Protein AF-A0AAD1XFV8-F1 (afdb_monomer_lite)

pLDDT: mean 82.1, std 20.45, range [27.95, 98.38]

Radius of gyration: 64.56 Å; chains: 1; bounding box: 135×80×175 Å

Organism: Euplotes crassus (NCBI:txid5936)

Foldseek 3Di:
DPPVVVVVVVVVVVVVVVVVVVVVVVVVVVVVVVVVVVVVVVVVVVVVVVVVVVVVVVVVVVVVVVVVVVVVVVVVVVVVVVVVVVVVVVVVVVVVVVVVVVVVVVVPFPFPFDDDPPDDTDGDRDDDDDDPDDDDDDDDDDDDDDDDDDDDDDDDDDDDDDDDDDPPPPPPPDVVVVVVVVVVVVVVVVVVVVVVVVVVVVVVVVVVVVVVVVVVVVVVVVVVVVVVVVVVVVVVVVVVVVVVVVVVVVVVVVVVVVVVVVVVVVVVVVVVVVVVVVVVVVVVVVVVVVVVVVVVVVVVVVVVVVVVVVPDDPPDCVVVVVVVVVVVVVVVVVVVVVVVVVVVVVVVVVVVVVVVVVVVVVVVVVVVVVVVVVVVVVVVVVVVVVVVVVVVVVVD

InterPro domains:
  IPR037696 Coiled-coil domain-containing protein 77 [PTHR22091] (4-389)

Sequence (396 aa):
MEAETEPLSYILNYYRERIENNEDERRKWYETLGKLRISQDYDHRLRWEHKKRTEELQELETAVKDAHYFLYDYRDKIGKLKDENNALVQSETENRRTIKDLLALNNSVEQHVHFSEGSSPERLLSYSKSALGNNIHQRNKENIPGSINLANQTPKTNPNYKTPNIIRTVYLENSDLAALRKELEELQTEIHEEKDMYECQLHAARNEKAEYDEYARQELISDNAKINDLLQEFEQTDHLSLDTLMDYGRLLQEADDKVRTAEEQNEKLRIENTELAAKIKKVKKECENELRNAEEEYERQTQQYAEGMLDIDPNQPSAARFKQQSDIQSEYIEIIKDQYNKIQDIYRKKSKILVKRQKKMKEKLAKTEARRALEMSGYYEDLRLLDKKCNLFHKS

Secondary structure (DSSP, 8-state):
--TTTHHHHHHHHHHHHHHHHHHHHHHHHHHHHHHHHHHHHHHHHHHHHHHHHHHHHHHHHHHHHHHHHHHHHHHHHHHHHHHHHHHHHHHHHHHHHHHHHHHHHT----------TTSPPP----------------------------------------------------HHHHHHHHHHHHHHHHHHHHHHHHHHHHHHHHHHHHHHHHHHHHHHHHHHHHHHHHHHHHHHHHHHHHHHHHHHHHHHHHHHHHHHHHHHHHHHHHHHHHHHHHHHHHHHHHHHHHHHHHHHHHHHHHHHHHHHHHT--TTSTHHHHHHHHHHHHHHHHHHHHHHHHHHHHHHHHHHHHHHHHHHHHHHHHHHHHHHHHHHHHHHHHHHHHHHHHHHHHTT-

Structure (mmCIF, N/CA/C/O backbone):
data_AF-A0AAD1XFV8-F1
#
_entry.id   AF-A0AAD1XFV8-F1
#
loop_
_atom_site.group_PDB
_atom_site.id
_atom_site.type_symbol
_atom_site.label_atom_id
_atom_site.label_alt_id
_atom_site.label_comp_id
_atom_site.label_asym_id
_atom_site.label_entity_id
_atom_site.label_seq_id
_atom_site.pdbx_PDB_ins_code
_atom_site.Cartn_x
_atom_site.Cartn_y
_atom_site.Cartn_z
_atom_site.occupancy
_atom_site.B_iso_or_equiv
_atom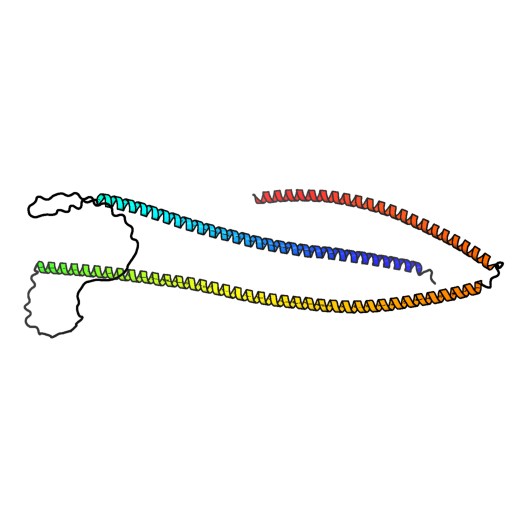_site.auth_seq_id
_atom_site.auth_comp_id
_atom_site.auth_asym_id
_atom_site.auth_atom_id
_atom_site.pdbx_PDB_model_num
ATOM 1 N N . MET A 1 1 ? 28.974 -9.309 -71.099 1.00 44.94 1 MET A N 1
ATOM 2 C CA . MET A 1 1 ? 27.730 -9.993 -70.670 1.00 44.94 1 MET A CA 1
ATOM 3 C C . MET A 1 1 ? 27.212 -9.310 -69.399 1.00 44.94 1 MET A C 1
ATOM 5 O O . MET A 1 1 ? 26.928 -9.966 -68.412 1.00 44.94 1 MET A O 1
ATOM 9 N N . GLU A 1 2 ? 27.162 -7.971 -69.405 1.00 47.38 2 GLU A N 1
ATOM 10 C CA . GLU A 1 2 ? 27.064 -7.150 -68.177 1.00 47.38 2 GLU A CA 1
ATOM 11 C C . GLU A 1 2 ? 25.921 -6.119 -68.237 1.00 47.38 2 GLU A C 1
ATOM 13 O O . GLU A 1 2 ? 25.543 -5.565 -67.216 1.00 47.38 2 GLU A O 1
ATOM 18 N N . ALA A 1 3 ? 25.313 -5.899 -69.409 1.00 49.38 3 ALA A N 1
ATOM 19 C CA . ALA A 1 3 ? 24.251 -4.904 -69.593 1.00 49.38 3 ALA A CA 1
ATOM 20 C C . ALA A 1 3 ? 22.857 -5.363 -69.107 1.00 49.38 3 ALA A C 1
ATOM 22 O O . ALA A 1 3 ? 21.945 -4.550 -68.990 1.00 49.38 3 ALA A O 1
ATOM 23 N N . GLU A 1 4 ? 22.667 -6.657 -68.828 1.00 54.12 4 GLU A N 1
ATOM 24 C CA . GLU A 1 4 ? 21.371 -7.220 -68.405 1.00 54.12 4 GLU A CA 1
ATOM 25 C C . GLU A 1 4 ? 21.220 -7.317 -66.875 1.00 54.12 4 GLU A C 1
ATOM 27 O O . GLU A 1 4 ? 20.123 -7.557 -66.371 1.00 54.12 4 GLU A O 1
ATOM 32 N N . THR A 1 5 ? 22.296 -7.101 -66.110 1.00 56.53 5 THR A N 1
ATOM 33 C CA . THR A 1 5 ? 22.292 -7.204 -64.639 1.00 56.53 5 THR A CA 1
ATOM 34 C C . THR A 1 5 ? 21.989 -5.877 -63.937 1.00 56.53 5 THR A C 1
ATOM 36 O O . THR A 1 5 ? 21.469 -5.891 -62.817 1.00 56.53 5 THR A O 1
ATOM 39 N N . GLU A 1 6 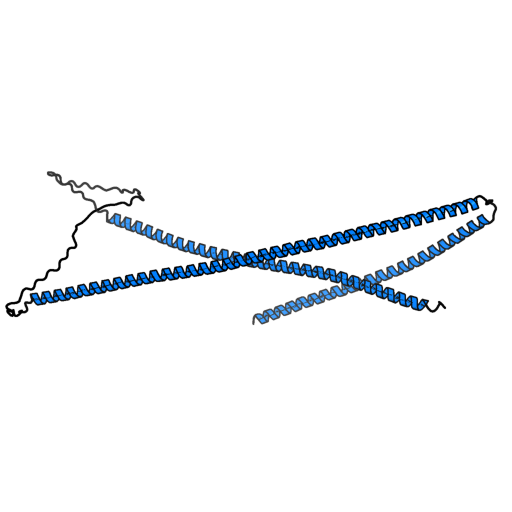? 22.232 -4.731 -64.582 1.00 63.00 6 GLU A N 1
ATOM 40 C CA . GLU A 1 6 ? 21.946 -3.400 -64.021 1.00 63.00 6 GLU A CA 1
ATOM 41 C C . GLU A 1 6 ? 20.457 -3.170 -63.673 1.00 63.00 6 GLU A C 1
ATOM 43 O O . GLU A 1 6 ? 20.185 -2.701 -62.561 1.00 63.00 6 GLU A O 1
ATOM 48 N N . PRO A 1 7 ? 19.466 -3.544 -64.519 1.00 75.06 7 PRO A N 1
ATOM 49 C CA . PRO A 1 7 ? 18.051 -3.334 -64.200 1.00 75.06 7 PRO A CA 1
ATOM 50 C C . PRO A 1 7 ? 17.596 -4.165 -62.994 1.00 75.06 7 PRO A C 1
ATOM 52 O O . PRO A 1 7 ? 16.844 -3.685 -62.145 1.00 75.06 7 PRO A O 1
ATOM 55 N N . LEU A 1 8 ? 18.084 -5.406 -62.888 1.00 79.19 8 LEU A N 1
ATOM 56 C CA . LEU A 1 8 ? 17.772 -6.300 -61.774 1.00 79.19 8 LEU A CA 1
ATOM 57 C C . LEU A 1 8 ? 18.432 -5.820 -60.472 1.00 79.19 8 LEU A C 1
ATOM 59 O O . LEU A 1 8 ? 17.792 -5.836 -59.422 1.00 79.19 8 LEU A O 1
ATOM 63 N N . SER A 1 9 ? 19.675 -5.334 -60.546 1.00 83.44 9 SER A N 1
ATOM 64 C CA . SER A 1 9 ? 20.388 -4.716 -59.421 1.00 83.44 9 SER A CA 1
ATOM 65 C C . SER A 1 9 ? 19.638 -3.496 -58.873 1.00 83.44 9 SER A C 1
ATOM 67 O O . SER A 1 9 ? 19.416 -3.395 -57.664 1.00 83.44 9 SER A O 1
ATOM 69 N N . TYR A 1 10 ? 19.151 -2.613 -59.753 1.00 87.69 10 TYR A N 1
ATOM 70 C CA . TYR A 1 10 ? 18.343 -1.453 -59.364 1.00 87.69 10 TYR A CA 1
ATOM 71 C C . TYR A 1 10 ? 17.052 -1.857 -58.631 1.00 87.69 10 TYR A C 1
ATOM 73 O O . TYR A 1 10 ? 16.749 -1.321 -57.564 1.00 87.69 10 TYR A O 1
ATOM 81 N N . ILE A 1 11 ? 16.323 -2.846 -59.157 1.00 90.50 11 ILE A N 1
ATOM 82 C CA . ILE A 1 11 ? 15.084 -3.354 -58.547 1.00 90.50 11 ILE A CA 1
ATOM 83 C C . ILE A 1 11 ? 15.361 -4.012 -57.184 1.00 90.50 11 ILE A C 1
ATOM 85 O O . ILE A 1 11 ? 14.638 -3.759 -56.219 1.00 90.50 11 ILE A O 1
ATOM 89 N N . LEU A 1 12 ? 16.423 -4.815 -57.067 1.00 91.62 12 LEU A N 1
ATOM 90 C CA . LEU A 1 12 ? 16.820 -5.437 -55.800 1.00 91.62 12 LEU A CA 1
ATOM 91 C C . LEU A 1 12 ? 17.216 -4.395 -54.747 1.00 91.62 12 LEU A C 1
ATOM 93 O O . LEU A 1 12 ? 16.826 -4.527 -53.588 1.00 91.62 12 LEU A O 1
ATOM 97 N N . ASN A 1 13 ? 17.940 -3.345 -55.136 1.00 90.69 13 ASN A N 1
ATOM 98 C CA . ASN A 1 13 ? 18.308 -2.262 -54.226 1.00 90.69 13 ASN A CA 1
ATOM 99 C C . ASN A 1 13 ? 17.083 -1.441 -53.791 1.00 90.69 13 ASN A C 1
ATOM 101 O O . ASN A 1 13 ? 16.955 -1.156 -52.603 1.00 90.69 13 ASN A O 1
ATOM 105 N N . TYR A 1 14 ? 16.130 -1.175 -54.692 1.00 93.19 14 TYR A N 1
ATOM 106 C CA . TYR A 1 14 ? 14.846 -0.560 -54.334 1.00 93.19 14 TYR A CA 1
ATOM 107 C C . TYR A 1 14 ? 14.073 -1.391 -53.297 1.00 93.19 14 TYR A C 1
ATOM 109 O O . TYR A 1 14 ? 13.574 -0.847 -52.313 1.00 93.19 14 TYR A O 1
ATOM 117 N N . TYR A 1 15 ? 13.990 -2.716 -53.469 1.00 95.62 15 TYR A N 1
ATOM 118 C CA . TYR A 1 15 ? 13.323 -3.573 -52.485 1.00 95.62 15 TYR A CA 1
ATOM 119 C C . TYR A 1 15 ? 14.096 -3.689 -51.165 1.00 95.62 15 TYR A C 1
ATOM 121 O O . TYR A 1 15 ? 13.456 -3.748 -50.117 1.00 95.62 15 TYR A O 1
ATOM 129 N N . ARG A 1 16 ? 15.435 -3.658 -51.178 1.00 95.25 16 ARG A N 1
ATOM 130 C CA . ARG A 1 16 ? 16.258 -3.592 -49.956 1.00 95.25 16 ARG A CA 1
ATOM 131 C C . ARG A 1 16 ? 16.003 -2.304 -49.174 1.00 95.25 16 ARG A C 1
ATOM 133 O O . ARG A 1 16 ? 15.633 -2.394 -48.011 1.00 95.25 16 ARG A O 1
ATOM 140 N N . GLU A 1 17 ? 16.081 -1.142 -49.823 1.00 95.56 17 GLU A N 1
ATOM 141 C CA . GLU A 1 17 ? 15.770 0.165 -49.216 1.00 95.56 17 GLU A CA 1
ATOM 142 C C . GLU A 1 17 ? 14.320 0.205 -48.690 1.00 95.56 17 GLU A C 1
ATOM 144 O O . GLU A 1 17 ? 14.039 0.715 -47.604 1.00 95.56 17 GLU A O 1
ATOM 149 N N . ARG A 1 18 ? 13.377 -0.405 -49.424 1.00 95.62 18 ARG A N 1
ATOM 150 C CA . ARG A 1 18 ? 11.975 -0.530 -48.999 1.00 95.62 18 ARG A CA 1
ATOM 151 C C . ARG A 1 18 ? 11.817 -1.403 -47.750 1.00 95.62 18 ARG A C 1
ATOM 153 O O . ARG A 1 18 ? 11.021 -1.047 -46.882 1.00 95.62 18 ARG A O 1
ATOM 160 N N . ILE A 1 19 ? 12.532 -2.526 -47.664 1.00 95.75 19 ILE A N 1
ATOM 161 C CA . ILE A 1 19 ? 12.544 -3.411 -46.490 1.00 95.75 19 ILE A CA 1
ATOM 162 C C . ILE A 1 19 ? 13.183 -2.688 -45.305 1.00 95.75 19 ILE A C 1
ATOM 164 O O . ILE A 1 19 ? 12.561 -2.624 -44.251 1.00 95.75 19 ILE A O 1
ATOM 168 N N . GLU A 1 20 ? 14.348 -2.072 -45.495 1.00 96.50 20 GLU A N 1
ATOM 169 C CA . GLU A 1 20 ? 15.064 -1.324 -44.461 1.00 96.50 20 GLU A CA 1
ATOM 170 C C . GLU A 1 20 ? 14.193 -0.205 -43.875 1.00 96.50 20 GLU A C 1
ATOM 172 O O . GLU A 1 20 ? 13.997 -0.163 -42.663 1.00 96.50 20 GLU A O 1
ATOM 177 N N . ASN A 1 21 ? 13.548 0.617 -44.714 1.00 95.94 21 ASN A N 1
ATOM 178 C CA . ASN A 1 21 ? 12.603 1.639 -44.254 1.00 95.94 21 ASN A CA 1
ATOM 179 C C . ASN A 1 21 ? 11.405 1.038 -43.490 1.00 95.94 21 ASN A C 1
ATOM 181 O O . ASN A 1 21 ? 10.978 1.601 -42.483 1.00 95.94 21 ASN A O 1
ATOM 185 N N . ASN A 1 22 ? 10.857 -0.101 -43.932 1.00 95.62 22 ASN A N 1
ATOM 186 C CA . ASN A 1 22 ? 9.770 -0.779 -43.214 1.00 95.62 22 ASN A CA 1
ATOM 187 C C . ASN A 1 22 ? 10.237 -1.341 -41.854 1.00 95.62 22 ASN A C 1
ATOM 189 O O . ASN A 1 22 ? 9.475 -1.325 -40.887 1.00 95.62 22 ASN A O 1
ATOM 193 N N . GLU A 1 23 ? 11.476 -1.825 -41.748 1.00 96.81 23 GLU A N 1
ATOM 194 C CA . GLU A 1 23 ? 12.065 -2.279 -40.483 1.00 96.81 23 GLU A CA 1
ATOM 195 C C . GLU A 1 23 ? 12.370 -1.119 -39.534 1.00 96.81 23 GLU A C 1
ATOM 197 O O . GLU A 1 23 ? 12.175 -1.246 -38.325 1.00 96.81 23 GLU A O 1
ATOM 202 N N . ASP A 1 24 ? 12.784 0.020 -40.082 1.00 96.50 24 ASP A N 1
ATOM 203 C CA . ASP A 1 24 ? 12.965 1.288 -39.384 1.00 96.50 24 ASP A CA 1
ATOM 204 C C . ASP A 1 24 ? 11.638 1.818 -38.819 1.00 96.50 24 ASP A C 1
ATOM 206 O O . ASP A 1 24 ? 11.562 2.212 -37.654 1.00 96.50 24 ASP A O 1
ATOM 210 N N . GLU A 1 25 ? 10.574 1.800 -39.627 1.00 96.25 25 GLU A N 1
ATOM 211 C CA . GLU A 1 25 ? 9.209 2.109 -39.193 1.00 96.25 25 GLU A CA 1
ATOM 212 C C . GLU A 1 25 ? 8.750 1.128 -38.106 1.00 96.25 25 GLU A C 1
ATOM 214 O O . GLU A 1 25 ? 8.275 1.560 -37.057 1.00 96.25 25 GLU A O 1
ATOM 219 N N . ARG A 1 26 ? 8.962 -0.184 -38.286 1.00 95.31 26 ARG A N 1
ATOM 220 C CA . ARG A 1 26 ? 8.630 -1.209 -37.282 1.00 95.31 26 ARG A CA 1
ATOM 221 C C . ARG A 1 26 ? 9.385 -0.995 -35.962 1.00 95.31 26 ARG A C 1
ATOM 223 O O . ARG A 1 26 ? 8.772 -1.105 -34.902 1.00 95.31 26 ARG A O 1
ATOM 230 N N . ARG A 1 27 ? 10.680 -0.651 -36.002 1.00 96.38 27 ARG A N 1
ATOM 231 C CA . ARG A 1 27 ? 11.476 -0.299 -34.809 1.00 96.38 27 ARG A CA 1
ATOM 232 C C . ARG A 1 27 ? 10.895 0.926 -34.094 1.00 96.38 27 ARG A C 1
ATOM 234 O O . ARG A 1 27 ? 10.673 0.858 -32.888 1.00 96.38 27 ARG A O 1
ATOM 241 N N . LYS A 1 28 ? 10.553 1.991 -34.831 1.00 96.38 28 LYS A N 1
ATOM 242 C CA . LYS A 1 28 ? 9.897 3.195 -34.280 1.00 96.38 28 LYS A CA 1
ATOM 243 C C . LYS A 1 28 ? 8.544 2.861 -33.637 1.00 96.38 28 LYS A C 1
ATOM 245 O O . LYS A 1 28 ? 8.269 3.324 -32.532 1.00 96.38 28 LYS A O 1
ATOM 250 N N . TRP A 1 29 ? 7.728 2.009 -34.265 1.00 95.31 29 TRP A N 1
ATOM 251 C CA . TRP A 1 29 ? 6.459 1.554 -33.686 1.00 95.31 29 TRP A CA 1
ATOM 252 C C . TRP A 1 29 ? 6.659 0.794 -32.370 1.00 95.31 29 TRP A C 1
ATOM 254 O O . TRP A 1 29 ? 6.010 1.138 -31.381 1.00 95.31 29 TRP A O 1
ATOM 264 N N . TYR A 1 30 ? 7.592 -0.163 -32.305 1.00 96.19 30 TYR A N 1
ATOM 265 C CA . TYR A 1 30 ? 7.905 -0.858 -31.049 1.00 96.19 30 TYR A CA 1
ATOM 266 C C . TYR A 1 30 ? 8.425 0.086 -29.959 1.00 96.19 30 TYR A C 1
ATOM 268 O O . TYR A 1 30 ? 8.027 -0.052 -28.804 1.00 96.19 30 TYR A O 1
ATOM 276 N N . GLU A 1 31 ? 9.241 1.083 -30.306 1.00 95.88 31 GLU A N 1
ATOM 277 C CA . GLU A 1 31 ? 9.716 2.087 -29.349 1.00 95.88 31 GLU A CA 1
ATOM 278 C C . GLU A 1 31 ? 8.560 2.946 -28.797 1.00 95.88 31 GLU A C 1
ATOM 280 O O . GLU A 1 31 ? 8.474 3.180 -27.589 1.00 95.88 31 GLU A O 1
ATOM 285 N N . THR A 1 32 ? 7.622 3.375 -29.652 1.00 95.00 32 THR A N 1
ATOM 286 C CA . THR A 1 32 ? 6.418 4.102 -29.203 1.00 95.00 32 THR A CA 1
ATOM 287 C C . THR A 1 32 ? 5.492 3.237 -28.348 1.00 95.00 32 THR A C 1
ATOM 289 O O . THR A 1 32 ? 4.957 3.725 -27.354 1.00 95.00 32 THR A O 1
ATOM 292 N N . LEU A 1 33 ? 5.352 1.947 -28.674 1.00 95.38 33 LEU A N 1
ATOM 293 C CA . LEU A 1 33 ? 4.558 0.998 -27.897 1.00 95.38 33 LEU A CA 1
ATOM 294 C C . LEU A 1 33 ? 5.193 0.719 -26.526 1.00 95.38 33 LEU A C 1
ATOM 296 O O . LEU A 1 33 ? 4.481 0.670 -25.527 1.00 95.38 33 LEU A O 1
ATOM 300 N N . GLY A 1 34 ? 6.523 0.609 -26.457 1.00 92.31 34 GLY A N 1
ATOM 301 C CA . GLY A 1 34 ? 7.261 0.488 -25.199 1.00 92.31 34 GLY A CA 1
ATOM 302 C C . GLY A 1 34 ? 7.048 1.698 -24.286 1.00 92.31 34 GLY A C 1
ATOM 303 O O . GLY A 1 34 ? 6.724 1.532 -23.113 1.00 92.31 34 GLY A O 1
ATOM 304 N N . LYS A 1 35 ? 7.129 2.917 -24.836 1.00 93.81 35 LYS A N 1
ATOM 305 C CA . LYS A 1 35 ? 6.837 4.160 -24.095 1.00 93.81 35 LYS A CA 1
ATOM 306 C C . LYS A 1 35 ? 5.388 4.214 -23.598 1.00 93.81 35 LYS A C 1
ATOM 308 O O . LYS A 1 35 ? 5.159 4.587 -22.450 1.00 93.81 35 LYS A O 1
ATOM 313 N N . LEU A 1 36 ? 4.424 3.800 -24.425 1.00 91.81 36 LEU A N 1
ATOM 314 C CA . LEU A 1 36 ? 3.013 3.737 -24.032 1.00 91.81 36 LEU A CA 1
ATOM 315 C C . LEU A 1 36 ? 2.778 2.717 -22.907 1.00 91.81 36 LEU A C 1
ATOM 317 O O . LEU A 1 36 ? 2.074 3.025 -21.950 1.00 91.81 36 LEU A O 1
ATOM 321 N N . ARG A 1 37 ? 3.411 1.539 -22.981 1.00 92.00 37 ARG A N 1
ATOM 322 C CA . ARG A 1 37 ? 3.341 0.514 -21.930 1.00 92.00 37 ARG A CA 1
ATOM 323 C C . ARG A 1 37 ? 3.907 1.018 -20.601 1.00 92.00 37 ARG A C 1
ATOM 325 O O . ARG A 1 37 ? 3.249 0.865 -19.584 1.00 92.00 37 ARG A O 1
ATOM 332 N N . ILE A 1 38 ? 5.065 1.683 -20.614 1.00 86.19 38 ILE A N 1
ATOM 333 C CA . ILE A 1 38 ? 5.654 2.285 -19.403 1.00 86.19 38 ILE A CA 1
ATOM 334 C C . ILE A 1 38 ? 4.698 3.322 -18.786 1.00 86.19 38 ILE A C 1
ATOM 336 O O . ILE A 1 38 ? 4.533 3.352 -17.568 1.00 86.19 38 ILE A O 1
ATOM 340 N N . SER A 1 39 ? 4.020 4.130 -19.613 1.00 90.88 39 SER A N 1
ATOM 341 C CA . SER A 1 39 ? 2.981 5.057 -19.139 1.00 90.88 39 SER A CA 1
ATOM 342 C C . SER A 1 39 ? 1.792 4.322 -18.513 1.00 90.88 39 SER A C 1
ATOM 344 O O . SER A 1 39 ? 1.306 4.736 -17.468 1.00 90.88 39 SER A O 1
ATOM 346 N N . GLN A 1 40 ? 1.339 3.218 -19.115 1.00 93.62 40 GLN A N 1
ATOM 347 C CA . GLN A 1 40 ? 0.228 2.416 -18.598 1.00 93.62 40 GLN A CA 1
ATOM 348 C C . GLN A 1 40 ? 0.576 1.718 -17.273 1.00 93.62 40 GLN A C 1
ATOM 350 O O . GLN A 1 40 ? -0.254 1.689 -16.366 1.00 93.62 40 GLN A O 1
ATOM 355 N N . ASP A 1 41 ? 1.793 1.187 -17.142 1.00 93.00 41 ASP A N 1
ATOM 356 C CA . ASP A 1 41 ? 2.278 0.552 -15.911 1.00 93.00 41 ASP A CA 1
ATOM 357 C C . ASP A 1 41 ? 2.409 1.593 -14.775 1.00 93.00 41 ASP A C 1
ATOM 359 O O . ASP A 1 41 ? 2.040 1.320 -13.628 1.00 93.00 41 ASP A O 1
ATOM 363 N N . TYR A 1 42 ? 2.846 2.819 -15.097 1.00 94.75 42 TYR A N 1
ATOM 364 C CA . TYR A 1 42 ? 2.856 3.958 -14.170 1.00 94.75 42 TYR A CA 1
ATOM 365 C C . TYR A 1 42 ? 1.439 4.389 -13.755 1.00 94.75 42 TYR A C 1
ATOM 367 O O . TYR A 1 42 ? 1.162 4.501 -12.560 1.00 94.75 42 TYR A O 1
ATOM 375 N N . ASP A 1 43 ? 0.521 4.559 -14.712 1.00 94.31 43 ASP A N 1
ATOM 376 C CA . ASP A 1 43 ? -0.880 4.912 -14.449 1.00 94.31 43 ASP A CA 1
ATOM 377 C C . ASP A 1 43 ? -1.581 3.849 -13.593 1.00 94.31 43 ASP A C 1
ATOM 379 O O . ASP A 1 43 ? -2.345 4.182 -12.686 1.00 94.31 43 ASP A O 1
ATOM 383 N N . HIS A 1 44 ? -1.321 2.563 -13.851 1.00 95.50 44 HIS A N 1
ATOM 384 C CA . HIS A 1 44 ? -1.846 1.470 -13.039 1.00 95.50 44 HIS A CA 1
ATOM 385 C C . HIS A 1 44 ? -1.310 1.541 -11.606 1.00 95.50 44 HIS A C 1
ATOM 387 O O . HIS A 1 44 ? -2.101 1.492 -10.664 1.00 95.50 44 HIS A O 1
ATOM 393 N N . ARG A 1 45 ? 0.005 1.733 -11.425 1.00 97.19 45 ARG A N 1
ATOM 394 C CA . ARG A 1 45 ? 0.619 1.903 -10.099 1.00 97.19 45 ARG A CA 1
ATOM 395 C C . ARG A 1 45 ? 0.020 3.092 -9.344 1.00 97.19 45 ARG A C 1
ATOM 397 O O . ARG A 1 45 ? -0.319 2.941 -8.174 1.00 97.19 45 ARG A O 1
ATOM 404 N N . LEU A 1 46 ? -0.159 4.236 -10.006 1.00 96.44 46 LEU A N 1
ATOM 405 C CA . LEU A 1 46 ? -0.736 5.439 -9.401 1.00 96.44 46 LEU A CA 1
ATOM 406 C C . LEU A 1 46 ? -2.210 5.242 -9.010 1.00 96.44 46 LEU A C 1
ATOM 408 O O . LEU A 1 46 ? -2.619 5.654 -7.927 1.00 96.44 46 LEU A O 1
ATOM 412 N N . ARG A 1 47 ? -3.007 4.559 -9.845 1.00 96.38 47 ARG A N 1
ATOM 413 C CA . ARG A 1 47 ? -4.393 4.175 -9.509 1.00 96.38 47 ARG A CA 1
ATOM 414 C C . ARG A 1 47 ? -4.454 3.231 -8.313 1.00 96.38 47 ARG A C 1
ATOM 416 O O . ARG A 1 47 ? -5.337 3.384 -7.476 1.00 96.38 47 ARG A O 1
ATOM 423 N N . TRP A 1 48 ? -3.535 2.273 -8.229 1.00 97.38 48 TRP A N 1
ATOM 424 C CA . TRP A 1 48 ? -3.474 1.315 -7.125 1.00 97.38 48 TRP A CA 1
ATOM 425 C C . TRP A 1 48 ? -3.081 2.002 -5.811 1.00 97.38 48 TRP A C 1
ATOM 427 O O . TRP A 1 48 ? -3.710 1.789 -4.780 1.00 97.38 48 TRP A O 1
ATOM 437 N N . GLU A 1 49 ? -2.100 2.903 -5.865 1.00 97.75 49 GLU A N 1
ATOM 438 C CA . GLU A 1 49 ? -1.688 3.724 -4.725 1.00 97.75 49 GLU A CA 1
ATOM 439 C C . GLU A 1 49 ? -2.806 4.683 -4.273 1.00 97.75 49 GLU A C 1
ATOM 441 O O . GLU A 1 49 ? -3.043 4.838 -3.077 1.00 97.75 49 GLU A O 1
ATOM 446 N N . HIS A 1 50 ? -3.550 5.280 -5.212 1.00 95.38 50 HIS A N 1
ATOM 447 C CA . HIS A 1 50 ? -4.745 6.068 -4.901 1.00 95.38 50 HIS A CA 1
ATOM 448 C C . HIS A 1 50 ? -5.834 5.210 -4.247 1.00 95.38 50 HIS A C 1
ATOM 450 O O . HIS A 1 50 ? -6.425 5.647 -3.265 1.00 95.38 50 HIS A O 1
ATOM 456 N N . LYS A 1 51 ? -6.096 4.001 -4.764 1.00 98.19 51 LYS A N 1
ATOM 457 C CA . LYS A 1 51 ? -7.076 3.064 -4.195 1.00 98.19 51 LYS A CA 1
ATOM 458 C C . LYS A 1 51 ? -6.727 2.719 -2.743 1.00 98.19 51 LYS A C 1
ATOM 460 O O . LYS A 1 51 ? -7.581 2.883 -1.877 1.00 98.19 51 LYS A O 1
ATOM 465 N N . LYS A 1 52 ? -5.458 2.388 -2.473 1.00 97.06 52 LYS A N 1
ATOM 466 C CA . LYS A 1 52 ? -4.962 2.132 -1.113 1.00 97.06 52 LYS A CA 1
ATOM 467 C C . LYS A 1 52 ? -5.150 3.344 -0.194 1.00 97.06 52 LYS A C 1
ATOM 469 O O . LYS A 1 52 ? -5.711 3.203 0.882 1.00 97.06 52 LYS A O 1
ATOM 474 N N . ARG A 1 53 ? -4.769 4.551 -0.636 1.00 96.19 53 ARG A N 1
ATOM 475 C CA . ARG A 1 53 ? -4.987 5.783 0.150 1.00 96.19 53 ARG A CA 1
ATOM 476 C C . ARG A 1 53 ? -6.465 6.068 0.421 1.00 96.19 53 ARG A C 1
ATOM 478 O O . ARG A 1 53 ? -6.787 6.611 1.469 1.00 96.19 53 ARG A O 1
ATOM 485 N N . THR A 1 54 ? -7.371 5.740 -0.504 1.00 97.25 54 THR A N 1
ATOM 486 C CA . THR A 1 54 ? -8.815 5.892 -0.257 1.00 97.25 54 THR A CA 1
ATOM 487 C C . THR A 1 54 ? -9.366 4.855 0.716 1.00 97.25 54 THR A C 1
ATOM 489 O O . THR A 1 54 ? -10.294 5.181 1.445 1.00 97.25 54 THR A O 1
ATOM 492 N N . GLU A 1 55 ? -8.789 3.655 0.764 1.00 97.25 55 GLU A N 1
ATOM 493 C CA . GLU A 1 55 ? -9.125 2.622 1.753 1.00 97.25 55 GLU A CA 1
ATOM 494 C C . GLU A 1 55 ? -8.623 3.041 3.146 1.00 97.25 55 GLU A C 1
ATOM 496 O O . GLU A 1 55 ? -9.423 3.138 4.071 1.00 97.25 55 GLU A O 1
ATOM 501 N N . GLU A 1 56 ? -7.361 3.473 3.260 1.00 97.31 56 GLU A N 1
ATOM 502 C CA . GLU A 1 56 ? -6.786 4.053 4.489 1.00 97.31 56 GLU A CA 1
ATOM 503 C C . GLU A 1 56 ? -7.605 5.257 5.007 1.00 97.31 56 GLU A C 1
ATOM 505 O O . GLU A 1 56 ? -7.841 5.394 6.207 1.00 97.31 56 GLU A O 1
ATOM 510 N N . LEU A 1 57 ? -8.084 6.136 4.115 1.00 97.25 57 LEU A N 1
ATOM 511 C CA . LEU A 1 57 ? -8.960 7.253 4.491 1.00 97.25 57 LEU A CA 1
ATOM 512 C C . LEU A 1 57 ? -10.334 6.790 4.995 1.00 97.25 57 LEU A C 1
ATOM 514 O O . LEU A 1 57 ? -10.865 7.409 5.915 1.00 97.25 57 LEU A O 1
ATOM 518 N N . GLN A 1 58 ? -10.909 5.732 4.416 1.00 97.75 58 GLN A N 1
ATOM 519 C CA . GLN A 1 58 ? -12.188 5.176 4.865 1.00 97.75 58 GLN A CA 1
ATOM 520 C C . GLN A 1 58 ? -12.058 4.512 6.238 1.00 97.75 58 GLN A C 1
ATOM 522 O O . GLN A 1 58 ? -12.897 4.766 7.099 1.00 97.75 58 GLN A O 1
ATOM 527 N N . GLU A 1 59 ? -10.989 3.746 6.466 1.00 97.25 59 GLU A N 1
ATOM 528 C CA . GLU A 1 59 ? -10.667 3.135 7.763 1.00 97.25 59 GLU A CA 1
ATOM 529 C C . GLU A 1 59 ? -10.506 4.199 8.862 1.00 97.25 59 GLU A C 1
ATOM 531 O O . GLU A 1 59 ? -11.104 4.092 9.939 1.00 97.25 59 GLU A O 1
ATOM 536 N N . LEU A 1 60 ? -9.772 5.281 8.572 1.00 97.88 60 LEU A N 1
ATOM 537 C CA . LEU A 1 60 ? -9.636 6.420 9.484 1.00 97.88 60 LEU A CA 1
ATOM 538 C C . LEU A 1 60 ? -10.971 7.147 9.714 1.00 97.88 60 LEU A C 1
ATOM 540 O O . LEU A 1 60 ? -11.260 7.540 10.844 1.00 97.88 60 LEU A O 1
ATOM 544 N N . GLU A 1 61 ? -11.812 7.308 8.687 1.00 97.25 61 GLU A N 1
ATOM 545 C CA . GLU A 1 61 ? -13.144 7.909 8.839 1.00 97.25 61 GLU A CA 1
ATOM 546 C C . GLU A 1 61 ? -14.064 7.042 9.716 1.00 97.25 61 GLU A C 1
ATOM 548 O O . GLU A 1 61 ? -14.809 7.583 10.537 1.00 97.25 61 GLU A O 1
ATOM 553 N N . THR A 1 62 ? -14.001 5.709 9.599 1.00 97.75 62 THR A N 1
ATOM 554 C CA . THR A 1 62 ? -14.725 4.795 10.499 1.00 97.75 62 THR A CA 1
ATOM 555 C C . THR A 1 62 ? -14.200 4.871 11.929 1.00 97.75 62 THR A C 1
ATOM 557 O O . THR A 1 62 ? -14.991 5.119 12.834 1.00 97.75 62 THR A O 1
ATOM 560 N N . ALA A 1 63 ? -12.881 4.822 12.143 1.00 97.81 63 ALA A N 1
ATOM 561 C CA . ALA A 1 63 ? -12.295 4.929 13.480 1.00 97.81 63 ALA A CA 1
ATOM 562 C C . ALA A 1 63 ? -12.636 6.265 14.176 1.00 97.81 63 ALA A C 1
ATOM 564 O O . ALA A 1 63 ? -12.861 6.306 15.386 1.00 97.81 63 ALA A O 1
ATOM 565 N N . VAL A 1 64 ? -12.729 7.366 13.417 1.00 98.06 64 VAL A N 1
ATOM 566 C CA . VAL A 1 64 ? -13.183 8.670 13.931 1.00 98.06 64 VAL A CA 1
ATOM 567 C C . VAL A 1 64 ? -14.671 8.651 14.300 1.00 98.06 64 VAL A C 1
ATOM 569 O O . VAL A 1 64 ? -15.041 9.208 15.335 1.00 98.06 64 VAL A O 1
ATOM 572 N N . LYS A 1 65 ? -15.533 8.001 13.507 1.00 97.88 65 LYS A N 1
ATOM 573 C CA . LYS A 1 65 ? -16.958 7.828 13.851 1.00 97.88 65 LYS A CA 1
ATOM 574 C C . LYS A 1 65 ? -17.126 7.000 15.122 1.00 97.88 65 LYS A C 1
ATOM 576 O O . LYS A 1 65 ? -17.866 7.422 16.006 1.00 97.88 65 LYS A O 1
ATOM 581 N N . ASP A 1 66 ? -16.388 5.905 15.258 1.00 98.12 66 ASP A N 1
ATOM 582 C CA . ASP A 1 66 ? -16.428 5.037 16.439 1.00 98.12 66 ASP A CA 1
ATOM 583 C C . ASP A 1 66 ? -15.941 5.780 17.692 1.00 98.12 66 ASP A C 1
ATOM 585 O O . ASP A 1 66 ? -16.616 5.785 18.722 1.00 98.12 66 ASP A O 1
ATOM 589 N N . ALA A 1 67 ? -14.840 6.534 17.584 1.00 97.19 67 ALA A N 1
ATOM 590 C CA . ALA A 1 67 ? -14.381 7.429 18.646 1.00 97.19 67 ALA A CA 1
ATOM 591 C C . ALA A 1 67 ? -15.438 8.483 19.032 1.00 97.19 67 ALA A C 1
ATOM 593 O O . ALA A 1 67 ? -15.605 8.786 20.217 1.00 97.19 67 ALA A O 1
ATOM 594 N N . HIS A 1 68 ? -16.185 9.027 18.065 1.00 97.94 68 HIS A N 1
ATOM 595 C CA . HIS A 1 68 ? -17.309 9.916 18.353 1.00 97.94 68 HIS A CA 1
ATOM 596 C C . HIS A 1 68 ? -18.455 9.197 19.075 1.00 97.94 68 HIS A C 1
ATOM 598 O O . HIS A 1 68 ? -18.951 9.752 20.054 1.00 97.94 68 HIS A O 1
ATOM 604 N N . TYR A 1 69 ? -18.845 7.986 18.663 1.00 98.06 69 TYR A N 1
ATOM 605 C CA . TYR A 1 69 ? -19.871 7.198 19.359 1.00 98.06 69 TYR A CA 1
ATOM 606 C C . TYR A 1 69 ? -19.493 6.951 20.825 1.00 98.06 69 TYR A C 1
ATOM 608 O O . TYR A 1 69 ? -20.274 7.298 21.711 1.00 98.06 69 TYR A O 1
ATOM 616 N N . PHE A 1 70 ? -18.261 6.509 21.106 1.00 97.81 70 PHE A N 1
ATOM 617 C CA . PHE A 1 70 ? -17.789 6.357 22.487 1.00 97.81 70 PHE A CA 1
ATOM 618 C C . PHE A 1 70 ? -17.851 7.674 23.279 1.00 97.81 70 PHE A C 1
ATOM 620 O O . PHE A 1 70 ? -18.282 7.685 24.432 1.00 97.81 70 PHE A O 1
ATOM 627 N N . LEU A 1 71 ? -17.460 8.807 22.682 1.00 98.06 71 LEU A N 1
ATOM 628 C CA . LEU A 1 71 ? -17.550 10.116 23.342 1.00 98.06 71 LEU A CA 1
ATOM 629 C C . LEU A 1 71 ? -18.997 10.544 23.640 1.00 98.06 71 LEU A C 1
ATOM 631 O O . LEU A 1 71 ? -19.225 11.191 24.666 1.00 98.06 71 LEU A O 1
ATOM 635 N N . TYR A 1 72 ? -19.965 10.189 22.789 1.00 98.38 72 TYR A N 1
ATOM 636 C CA . TYR A 1 72 ? -21.387 10.397 23.070 1.00 98.38 72 TYR A CA 1
ATOM 637 C C . TYR A 1 72 ? -21.862 9.514 24.231 1.00 98.38 72 TYR A C 1
ATOM 639 O O . TYR A 1 72 ? -22.416 10.048 25.190 1.00 98.38 72 TYR A O 1
ATOM 647 N N . ASP A 1 73 ? -21.543 8.218 24.232 1.00 98.06 73 ASP A N 1
ATOM 648 C CA . ASP A 1 73 ? -21.917 7.297 25.316 1.00 98.06 73 ASP A CA 1
ATOM 649 C C . ASP A 1 73 ? -21.338 7.726 26.676 1.00 98.06 73 ASP A C 1
ATOM 651 O O . ASP A 1 73 ? -22.039 7.742 27.694 1.00 98.06 73 ASP A O 1
ATOM 655 N N . TYR A 1 74 ? -20.067 8.148 26.711 1.00 97.38 74 TYR A N 1
ATOM 656 C CA . TYR A 1 74 ? -19.455 8.698 27.924 1.00 97.38 74 TYR A CA 1
ATOM 657 C C . TYR A 1 74 ? -20.116 10.007 28.364 1.00 97.38 74 TYR A C 1
ATOM 659 O O . TYR A 1 74 ? -20.322 10.214 29.563 1.00 97.38 74 TYR A O 1
ATOM 667 N N . ARG A 1 75 ? -20.477 10.888 27.425 1.00 98.19 75 ARG A N 1
ATOM 668 C CA . ARG A 1 75 ? -21.183 12.140 27.727 1.00 98.19 75 ARG A CA 1
ATOM 669 C C . ARG A 1 75 ? -22.569 11.876 28.316 1.00 98.19 75 ARG A C 1
ATOM 671 O O . ARG A 1 75 ? -22.924 12.532 29.295 1.00 98.19 75 ARG A O 1
ATOM 678 N N . ASP A 1 76 ? -23.302 10.905 27.787 1.00 97.81 76 ASP A N 1
ATOM 679 C CA . ASP A 1 76 ? -24.624 10.516 28.281 1.00 97.81 76 ASP A CA 1
ATOM 680 C C . ASP A 1 76 ? -24.539 9.822 29.646 1.00 97.81 76 ASP A C 1
ATOM 682 O O . ASP A 1 76 ? -25.335 10.114 30.541 1.00 97.81 76 ASP A O 1
ATOM 686 N N . LYS A 1 77 ? -23.522 8.979 29.872 1.00 97.75 77 LYS A N 1
ATOM 687 C CA . LYS A 1 77 ? -23.237 8.398 31.195 1.00 97.75 77 LYS A CA 1
ATOM 688 C C . LYS A 1 77 ? -22.897 9.475 32.232 1.00 97.75 77 LYS A C 1
ATOM 690 O O . LYS A 1 77 ? -23.390 9.419 33.355 1.00 97.75 77 LYS A O 1
ATOM 695 N N . ILE A 1 78 ? -22.108 10.485 31.856 1.00 97.88 78 ILE A N 1
ATOM 696 C CA . ILE A 1 78 ? -21.828 11.659 32.701 1.00 97.88 78 ILE A CA 1
ATOM 697 C C . ILE A 1 78 ? -23.098 12.493 32.935 1.00 97.88 78 ILE A C 1
ATOM 699 O O . ILE A 1 78 ? -23.254 13.048 34.021 1.00 97.88 78 ILE A O 1
ATOM 703 N N . GLY A 1 79 ? -24.003 12.579 31.955 1.00 98.06 79 GLY A N 1
ATOM 704 C CA . GLY A 1 79 ? -25.325 13.194 32.108 1.00 98.06 79 GLY A CA 1
ATOM 705 C C . GLY A 1 79 ? -26.138 12.514 33.209 1.00 98.06 79 GLY A C 1
ATOM 706 O O . GLY A 1 79 ? -26.461 13.153 34.205 1.00 98.06 79 GLY A O 1
ATOM 707 N N . LYS A 1 80 ? -26.342 11.196 33.094 1.00 97.94 80 LYS A N 1
ATOM 708 C CA . LYS A 1 80 ? -27.067 10.382 34.089 1.00 97.94 80 LYS A CA 1
ATOM 709 C C . LYS A 1 80 ? -26.489 10.533 35.500 1.00 97.94 80 LYS A C 1
ATOM 711 O O . LYS A 1 80 ? -27.221 10.863 36.426 1.00 97.94 80 LYS A O 1
ATOM 716 N N . LEU A 1 81 ? -25.165 10.419 35.649 1.00 97.81 81 LEU A N 1
ATOM 717 C CA . LEU A 1 81 ? -24.486 10.600 36.942 1.00 97.81 81 LEU A CA 1
ATOM 718 C C . LEU A 1 81 ? -24.645 12.019 37.521 1.00 97.81 81 LEU A C 1
ATOM 720 O O . LEU A 1 81 ? -24.656 12.188 38.740 1.00 97.81 81 LEU A O 1
ATOM 724 N N . LYS A 1 82 ? -24.758 13.055 36.679 1.00 98.06 82 LYS A N 1
ATOM 725 C CA . LYS A 1 82 ? -25.060 14.420 37.139 1.00 98.06 82 LYS A CA 1
ATOM 726 C C . LYS A 1 82 ? -26.503 14.553 37.601 1.00 98.06 82 LYS A C 1
ATOM 728 O O . LYS A 1 82 ? -26.730 15.200 38.617 1.00 98.06 82 LYS A O 1
ATOM 733 N N . ASP A 1 83 ? -27.450 13.944 36.898 1.00 97.69 83 ASP A N 1
ATOM 734 C CA . ASP A 1 83 ? -28.865 13.980 37.270 1.00 97.69 83 ASP A CA 1
ATOM 735 C C . ASP A 1 83 ? -29.123 13.200 38.571 1.00 97.69 83 ASP A C 1
ATOM 737 O O . ASP A 1 83 ? -29.804 13.706 39.463 1.00 97.69 83 ASP A O 1
ATOM 741 N N . GLU A 1 84 ? -28.477 12.044 38.750 1.00 97.69 84 GLU A N 1
ATOM 742 C CA . GLU A 1 84 ? -28.444 11.294 40.015 1.00 97.69 84 GLU A CA 1
ATOM 743 C C . GLU A 1 84 ? -27.853 12.130 41.164 1.00 97.69 84 GLU A C 1
ATOM 745 O O . GLU A 1 84 ? -28.443 12.220 42.241 1.00 97.69 84 GLU A O 1
ATOM 750 N N . ASN A 1 85 ? -26.719 12.803 40.938 1.00 97.00 85 ASN A N 1
ATOM 751 C CA . ASN A 1 85 ? -26.100 13.683 41.935 1.00 97.00 85 ASN A CA 1
ATOM 752 C C . ASN A 1 85 ? -27.018 14.870 42.288 1.00 97.00 85 ASN A C 1
ATOM 754 O O . ASN A 1 85 ? -27.235 15.156 43.463 1.00 97.00 85 ASN A O 1
ATOM 758 N N . ASN A 1 86 ? -27.646 15.500 41.291 1.00 97.88 86 ASN A N 1
ATOM 759 C CA . ASN A 1 86 ? -28.625 16.568 41.500 1.00 97.88 86 ASN A CA 1
ATOM 760 C C . ASN A 1 86 ? -29.827 16.091 42.336 1.00 97.88 86 ASN A C 1
ATOM 762 O O . ASN A 1 86 ? -30.277 16.825 43.217 1.00 97.88 86 ASN A O 1
ATOM 766 N N . ALA A 1 87 ? -30.326 14.872 42.105 1.00 97.19 87 ALA A N 1
ATOM 767 C CA . ALA A 1 87 ? -31.406 14.277 42.893 1.00 97.19 87 ALA A CA 1
ATOM 768 C C . ALA A 1 87 ? -30.977 13.990 44.346 1.00 97.19 87 ALA A C 1
ATOM 770 O O . ALA A 1 87 ? -31.720 14.294 45.282 1.00 97.19 87 ALA A O 1
ATOM 771 N N . LEU A 1 88 ? -29.757 13.481 44.556 1.00 97.25 88 LEU A N 1
ATOM 772 C CA . LEU A 1 88 ? -29.185 13.288 45.894 1.00 97.25 88 LEU A CA 1
ATOM 773 C C . LEU A 1 88 ? -29.016 14.617 46.644 1.00 97.25 88 LEU A C 1
ATOM 775 O O . LEU A 1 88 ? -29.384 14.700 47.813 1.00 97.25 88 LEU A O 1
ATOM 779 N N . VAL A 1 89 ? -28.535 15.671 45.977 1.00 98.00 89 VAL A N 1
ATOM 780 C CA . VAL A 1 89 ? -28.422 17.021 46.559 1.00 98.00 89 VAL A CA 1
ATOM 781 C C . VAL A 1 89 ? -29.800 17.592 46.908 1.00 98.00 89 VAL A C 1
ATOM 783 O O . VAL A 1 89 ? -29.959 18.182 47.976 1.00 98.00 89 VAL A O 1
ATOM 786 N N . GLN A 1 90 ? -30.819 17.394 46.065 1.00 96.12 90 GLN A N 1
ATOM 787 C CA . GLN A 1 90 ? -32.193 17.803 46.386 1.00 96.12 90 GLN A CA 1
ATOM 788 C C . GLN A 1 90 ? -32.696 17.090 47.648 1.00 96.12 90 GLN A C 1
ATOM 790 O O . GLN A 1 90 ? -33.056 17.773 48.610 1.00 96.12 90 GLN A O 1
ATOM 795 N N . SER A 1 91 ? -32.590 15.759 47.703 1.00 96.88 91 SER A N 1
ATOM 796 C CA . SER A 1 91 ? -32.930 14.958 48.889 1.00 96.88 91 SER A CA 1
ATOM 797 C C . SER A 1 91 ? -32.146 15.395 50.134 1.00 96.88 91 SER A C 1
ATOM 799 O O . SER A 1 91 ? -32.716 15.543 51.213 1.00 96.88 91 SER A O 1
ATOM 801 N N . GLU A 1 92 ? -30.852 15.711 50.014 1.00 95.88 92 GLU A N 1
ATOM 802 C CA . GLU A 1 92 ? -30.061 16.257 51.121 1.00 95.88 92 GLU A CA 1
ATOM 803 C C . GLU A 1 92 ? -30.611 17.611 51.601 1.00 95.88 92 GLU A C 1
ATOM 805 O O . GLU A 1 92 ? -30.729 17.841 52.807 1.00 95.88 92 GLU A O 1
ATOM 810 N N . THR A 1 93 ? -30.988 18.515 50.689 1.00 96.50 93 THR A N 1
ATOM 811 C CA . THR A 1 93 ? -31.576 19.810 51.074 1.00 96.50 93 THR A CA 1
ATOM 812 C C . THR A 1 93 ? -32.955 19.670 51.712 1.00 96.50 93 THR A C 1
ATOM 814 O O . THR A 1 93 ? -33.269 20.434 52.627 1.00 96.50 93 THR A O 1
ATOM 817 N N . GLU A 1 94 ? -33.755 18.690 51.293 1.00 96.50 94 GLU A N 1
ATOM 818 C CA . GLU A 1 94 ? -35.045 18.355 51.900 1.00 96.50 94 GLU A CA 1
ATOM 819 C C . GLU A 1 94 ? -34.855 17.758 53.295 1.00 96.50 94 GLU A C 1
ATOM 821 O O . GLU A 1 94 ? -35.419 18.277 54.255 1.00 96.50 94 GLU A O 1
ATOM 826 N N . ASN A 1 95 ? -33.959 16.782 53.450 1.00 95.12 95 ASN A N 1
ATOM 827 C CA . ASN A 1 95 ? -33.590 16.213 54.748 1.00 95.12 95 ASN A CA 1
ATOM 828 C C . ASN A 1 95 ? -33.018 17.277 55.705 1.00 95.12 95 ASN A C 1
ATOM 830 O O . ASN A 1 95 ? -33.325 17.300 56.895 1.00 95.12 95 ASN A O 1
ATOM 834 N N . ARG A 1 96 ? -32.237 18.240 55.199 1.00 95.62 96 ARG A N 1
ATOM 835 C CA . ARG A 1 96 ? -31.769 19.394 55.989 1.00 95.62 96 ARG A CA 1
ATOM 836 C C . ARG A 1 96 ? -32.888 20.369 56.370 1.00 95.62 96 ARG A C 1
ATOM 838 O O . ARG A 1 96 ? -32.699 21.114 57.332 1.00 95.62 96 ARG A O 1
ATOM 845 N N . ARG A 1 97 ? -34.012 20.413 55.643 1.00 94.31 97 ARG A N 1
ATOM 846 C CA . ARG A 1 97 ? -35.218 21.163 56.043 1.00 94.31 97 ARG A CA 1
ATOM 847 C C . ARG A 1 97 ? -35.997 20.385 57.097 1.00 94.31 97 ARG A C 1
ATOM 849 O O . ARG A 1 97 ? -36.182 20.921 58.181 1.00 94.31 97 ARG A O 1
ATOM 856 N N . THR A 1 98 ? -36.317 19.112 56.854 1.00 94.69 98 THR A N 1
ATOM 857 C CA . THR A 1 98 ? -37.063 18.284 57.817 1.00 94.69 98 THR A CA 1
ATOM 858 C C . THR A 1 98 ? -36.347 18.183 59.163 1.00 94.69 98 THR A C 1
ATOM 860 O O . THR A 1 98 ? -36.990 18.339 60.193 1.00 94.69 98 THR A O 1
ATOM 863 N N . ILE A 1 99 ? -35.014 18.045 59.192 1.00 91.00 99 ILE A N 1
ATOM 864 C CA . ILE A 1 99 ? -34.234 18.091 60.442 1.00 91.00 99 ILE A CA 1
ATOM 865 C C . ILE A 1 99 ? -34.376 19.448 61.149 1.00 91.00 99 ILE A C 1
ATOM 867 O O . ILE A 1 99 ? -34.515 19.480 62.368 1.00 91.00 99 ILE A O 1
ATOM 871 N N . LYS A 1 100 ? -34.362 20.577 60.425 1.00 89.06 100 LYS A N 1
ATOM 872 C CA . LYS A 1 100 ? -34.559 21.906 61.034 1.00 89.06 100 LYS A CA 1
ATOM 873 C C . LYS A 1 100 ? -35.971 22.084 61.576 1.00 89.06 100 LYS A C 1
ATOM 875 O O . LYS A 1 100 ? -36.114 22.639 62.659 1.00 89.06 100 LYS A O 1
ATOM 880 N N . ASP A 1 101 ? -36.979 21.600 60.860 1.00 90.00 101 ASP A N 1
ATOM 881 C CA . ASP A 1 101 ? -38.378 21.681 61.278 1.00 90.00 101 ASP A CA 1
ATOM 882 C C . ASP A 1 101 ? -38.629 20.778 62.498 1.00 90.00 101 ASP A C 1
ATOM 884 O O . ASP A 1 101 ? -39.234 21.210 63.477 1.00 90.00 101 ASP A O 1
ATOM 888 N N . LEU A 1 102 ? -38.061 19.566 62.511 1.00 88.31 102 LEU A N 1
ATOM 889 C CA . LEU A 1 102 ? -38.079 18.662 63.664 1.00 88.31 102 LEU A CA 1
ATOM 890 C C . LEU A 1 102 ? -37.330 19.240 64.868 1.00 88.31 102 LEU A C 1
ATOM 892 O O . LEU A 1 102 ? -37.827 19.128 65.982 1.00 88.31 102 LEU A O 1
ATOM 896 N N . LEU A 1 103 ? -36.183 19.899 64.676 1.00 82.38 103 LEU A N 1
ATOM 897 C CA . LEU A 1 103 ? -35.496 20.632 65.747 1.00 82.38 103 LEU A CA 1
ATOM 898 C C . LEU A 1 103 ? -36.310 21.844 66.222 1.00 82.38 103 LEU A C 1
ATOM 900 O O . LEU A 1 103 ? -36.303 22.145 67.410 1.00 82.38 103 LEU A O 1
ATOM 904 N N . ALA A 1 104 ? -37.037 22.522 65.329 1.00 82.81 104 ALA A N 1
ATOM 905 C CA . ALA A 1 104 ? -37.912 23.633 65.690 1.00 82.81 104 ALA A CA 1
ATOM 906 C C . ALA A 1 104 ? -39.100 23.174 66.554 1.00 82.81 104 ALA A C 1
ATOM 908 O O . ALA A 1 104 ? -39.411 23.838 67.543 1.00 82.81 104 ALA A O 1
ATOM 909 N N . LEU A 1 105 ? -39.708 22.028 66.222 1.00 80.81 105 LEU A N 1
ATOM 910 C CA . LEU A 1 105 ? -40.730 21.351 67.031 1.00 80.81 105 LEU A CA 1
ATOM 911 C C . LEU A 1 105 ? -40.163 20.782 68.341 1.00 80.81 105 LEU A C 1
ATOM 913 O O . LEU A 1 105 ? -40.790 20.916 69.388 1.00 80.81 105 LEU A O 1
ATOM 917 N N . ASN A 1 106 ? -38.971 20.184 68.295 1.00 67.50 106 ASN A N 1
ATOM 918 C CA . ASN A 1 106 ? -38.279 19.606 69.447 1.00 67.50 106 ASN A CA 1
ATOM 919 C C . ASN A 1 106 ? -37.467 20.640 70.250 1.00 67.50 106 ASN A C 1
ATOM 921 O O . ASN A 1 106 ? -36.644 20.270 71.083 1.00 67.50 106 ASN A O 1
ATOM 925 N N . ASN A 1 107 ? -37.745 21.938 70.081 1.00 58.16 107 ASN A N 1
ATOM 926 C CA . ASN A 1 107 ? -37.405 22.967 71.067 1.00 58.16 107 ASN A CA 1
ATOM 927 C C . ASN A 1 107 ? -38.327 22.847 72.299 1.00 58.16 107 ASN A C 1
ATOM 929 O O . ASN A 1 107 ? -38.934 23.820 72.754 1.00 58.16 107 ASN A O 1
ATOM 933 N N . SER A 1 108 ? -38.445 21.636 72.846 1.00 53.06 108 SER A N 1
ATOM 934 C CA . SER A 1 108 ? -38.990 21.414 74.175 1.00 53.06 108 SER A CA 1
ATOM 935 C C . SER A 1 108 ? -38.072 22.097 75.181 1.00 53.06 108 SER A C 1
ATOM 937 O O . SER A 1 108 ? -36.874 21.819 75.224 1.00 53.06 108 SER A O 1
ATOM 939 N N . VAL A 1 109 ? -38.633 22.987 75.995 1.00 49.12 109 VAL A N 1
ATOM 940 C CA . VAL A 1 109 ? -37.903 23.646 77.079 1.00 49.12 109 VAL A CA 1
ATOM 941 C C . VAL A 1 109 ? -37.434 22.582 78.075 1.00 49.12 109 VAL A C 1
ATOM 943 O O . VAL A 1 109 ? -38.258 22.010 78.790 1.00 49.12 109 VAL A O 1
ATOM 946 N N . GLU A 1 110 ? -36.124 22.332 78.153 1.00 52.19 110 GLU A N 1
ATOM 947 C CA . GLU A 1 110 ? -35.537 21.529 79.231 1.00 52.19 110 GLU A CA 1
ATOM 948 C C . GLU A 1 110 ? -35.693 22.279 80.560 1.00 52.19 110 GLU A C 1
ATOM 950 O O . GLU A 1 110 ? -34.900 23.143 80.937 1.00 52.19 110 GLU A O 1
ATOM 955 N N . GLN A 1 111 ? -36.776 21.971 81.273 1.00 47.12 111 GLN A N 1
ATOM 956 C CA . GLN A 1 111 ? -37.075 22.562 82.567 1.00 47.12 111 GLN A CA 1
ATOM 957 C C . GLN A 1 111 ? -36.335 21.805 83.679 1.00 47.12 111 GLN A C 1
ATOM 959 O O . GLN A 1 111 ? -36.891 20.917 84.328 1.00 47.12 111 GLN A O 1
ATOM 964 N N . HIS A 1 112 ? -35.089 22.192 83.953 1.00 50.81 112 HIS A N 1
ATOM 965 C CA . HIS A 1 112 ? -34.385 21.736 85.152 1.00 50.81 112 HIS A CA 1
ATOM 966 C C . HIS A 1 112 ? -34.999 22.370 86.410 1.00 50.81 112 HIS A C 1
ATOM 968 O O . HIS A 1 112 ? -34.686 23.501 86.779 1.00 50.81 112 HIS A O 1
ATOM 974 N N . VAL A 1 113 ? -35.888 21.635 87.084 1.00 51.41 113 VAL A N 1
ATOM 975 C CA . VAL A 1 113 ? -36.408 22.017 88.405 1.00 51.41 113 VAL A CA 1
ATOM 976 C C . VAL A 1 113 ? -35.447 21.520 89.480 1.00 51.41 113 VAL A C 1
ATOM 978 O O . VAL A 1 113 ? -35.467 20.349 89.854 1.00 51.41 113 VAL A O 1
ATOM 981 N N . HIS A 1 114 ? -34.614 22.419 89.999 1.00 52.81 114 HIS A N 1
ATOM 982 C CA . HIS A 1 114 ? -33.827 22.144 91.197 1.00 52.81 114 HIS A CA 1
ATOM 983 C C . HIS A 1 114 ? -34.664 22.431 92.447 1.00 52.81 114 HIS A C 1
ATOM 985 O O . HIS A 1 114 ? -35.078 23.565 92.681 1.00 52.81 114 HIS A O 1
ATOM 991 N N . PHE A 1 115 ? -34.888 21.403 93.264 1.00 51.50 115 PHE A N 1
ATOM 992 C CA . PHE A 1 115 ? -35.444 21.556 94.605 1.00 51.50 115 PHE A CA 1
ATOM 993 C C . PHE A 1 115 ? -34.299 21.691 95.612 1.00 51.50 115 PHE A C 1
ATOM 995 O O . PHE A 1 115 ? -33.579 20.728 95.867 1.00 51.50 115 PHE A O 1
ATOM 1002 N N . SER A 1 116 ? -34.138 22.881 96.190 1.00 56.28 116 SER A N 1
ATOM 1003 C CA . SER A 1 116 ? -33.363 23.087 97.414 1.00 56.28 116 SER A CA 1
ATOM 1004 C C . SER A 1 116 ? -34.315 23.099 98.610 1.00 56.28 116 SER A C 1
ATOM 1006 O O . SER A 1 116 ? -35.354 23.763 98.599 1.00 56.28 116 SER A O 1
ATOM 1008 N N . GLU A 1 117 ? -33.983 22.333 99.646 1.00 51.00 117 GLU A N 1
ATOM 1009 C CA . GLU A 1 117 ? -34.832 22.192 100.827 1.00 51.00 117 GLU A CA 1
ATOM 1010 C C . GLU A 1 117 ? -34.909 23.529 101.587 1.00 51.00 117 GLU A C 1
ATOM 1012 O O . GLU A 1 117 ? -33.924 23.993 102.158 1.00 51.00 117 GLU A O 1
ATOM 1017 N N . GLY A 1 118 ? -36.080 24.178 101.547 1.00 58.56 118 GLY A N 1
ATOM 1018 C CA . GLY A 1 118 ? -36.351 25.440 102.249 1.00 58.56 118 GLY A CA 1
ATOM 1019 C C . GLY A 1 118 ? -36.621 26.678 101.380 1.00 58.56 118 GLY A C 1
ATOM 1020 O O . GLY A 1 118 ? -36.857 27.743 101.947 1.00 58.56 118 GLY A O 1
ATOM 1021 N N . SER A 1 119 ? -36.638 26.583 100.043 1.00 56.12 119 SER A N 1
ATOM 1022 C CA . SER A 1 119 ? -37.015 27.717 99.174 1.00 56.12 119 SER A CA 1
ATOM 1023 C C . SER A 1 119 ? -38.003 27.339 98.062 1.00 56.12 119 SER A C 1
ATOM 1025 O O . SER A 1 119 ? -38.112 26.179 97.671 1.00 56.12 119 SER A O 1
ATOM 1027 N N . SER A 1 120 ? -38.779 28.320 97.586 1.00 53.88 120 SER A N 1
ATOM 1028 C CA . SER A 1 120 ? -39.769 28.120 96.516 1.00 53.88 120 SER A CA 1
ATOM 1029 C C . SER A 1 120 ? -39.060 28.013 95.155 1.00 53.88 120 SER A C 1
ATOM 1031 O O . SER A 1 120 ? -38.130 28.786 94.924 1.00 53.88 120 SER A O 1
ATOM 1033 N N . PRO A 1 121 ? -39.456 27.095 94.250 1.00 47.25 121 PRO A N 1
ATOM 1034 C CA . PRO A 1 121 ? -38.652 26.742 93.079 1.00 47.25 121 PRO A CA 1
ATOM 1035 C C . PRO A 1 121 ? -38.491 27.905 92.090 1.00 47.25 121 PRO A C 1
ATOM 1037 O O . PRO A 1 121 ? -39.458 28.372 91.480 1.00 47.25 121 PRO A O 1
ATOM 1040 N N . GLU A 1 122 ? -37.245 28.337 91.893 1.00 50.84 122 GLU A N 1
ATOM 1041 C CA . GLU A 1 122 ? -36.884 29.396 90.953 1.00 50.84 122 GLU A CA 1
ATOM 1042 C C . GLU A 1 122 ? -36.882 28.872 89.506 1.00 50.84 122 GLU A C 1
ATOM 1044 O O . GLU A 1 122 ? -36.214 27.893 89.170 1.00 50.84 122 GLU A O 1
ATOM 1049 N N . ARG A 1 123 ? -37.652 29.520 88.623 1.00 46.88 123 ARG A N 1
ATOM 1050 C CA . ARG A 1 123 ? -37.767 29.133 87.207 1.00 46.88 123 ARG A CA 1
ATOM 1051 C C . ARG A 1 123 ? -36.693 29.819 86.364 1.00 46.88 123 ARG A C 1
ATOM 1053 O O . ARG A 1 123 ? -36.954 30.854 85.752 1.00 46.88 123 ARG A O 1
ATOM 1060 N N . LEU A 1 124 ? -35.509 29.220 86.281 1.00 48.69 124 LEU A N 1
ATOM 1061 C CA . LEU A 1 124 ? -34.469 29.664 85.351 1.00 48.69 124 LEU A CA 1
ATOM 1062 C C . LEU A 1 124 ? -34.712 29.099 83.941 1.00 48.69 124 LEU A C 1
ATOM 1064 O O . LEU A 1 124 ? -34.461 27.930 83.662 1.00 48.69 124 LEU A O 1
ATOM 1068 N N . LEU A 1 125 ? -35.190 29.960 83.038 1.00 43.62 125 LEU A N 1
ATOM 1069 C CA . LEU A 1 125 ? -35.272 29.686 81.600 1.00 43.62 125 LEU A CA 1
ATOM 1070 C C . LEU A 1 125 ? -33.874 29.786 80.971 1.00 43.62 125 LEU A C 1
ATOM 1072 O O . LEU A 1 125 ? -33.420 30.876 80.620 1.00 43.62 125 LEU A O 1
ATOM 1076 N N . SER A 1 126 ? -33.196 28.648 80.823 1.00 47.12 126 SER A N 1
ATOM 1077 C CA . SER A 1 126 ? -31.929 28.560 80.092 1.00 47.12 126 SER A CA 1
ATOM 1078 C C . SER A 1 126 ? -32.180 28.200 78.626 1.00 47.12 126 SER A C 1
ATOM 1080 O O . SER A 1 126 ? -32.693 27.126 78.326 1.00 47.12 126 SER A O 1
ATOM 1082 N N . TYR A 1 127 ? -31.801 29.086 77.704 1.00 43.47 127 TYR A N 1
ATOM 1083 C CA . TYR A 1 127 ? -31.783 28.782 76.271 1.00 43.47 127 TYR A CA 1
ATOM 1084 C C . TYR A 1 127 ? -30.417 28.193 75.901 1.00 43.47 127 TYR A C 1
ATOM 1086 O O . TYR A 1 127 ? -29.421 28.923 75.843 1.00 43.47 127 TYR A O 1
ATOM 1094 N N . SER A 1 128 ? -30.354 26.888 75.629 1.00 40.72 128 SER A N 1
ATOM 1095 C CA . SER A 1 128 ? -29.124 26.241 75.170 1.00 40.72 128 SER A CA 1
ATOM 1096 C C . SER A 1 128 ? -28.751 26.743 73.766 1.00 40.72 128 SER A C 1
ATOM 1098 O O . SER A 1 128 ? -29.475 26.584 72.784 1.00 40.72 128 SER A O 1
ATOM 1100 N N . LYS A 1 129 ? -27.596 27.411 73.654 1.00 40.44 129 LYS A N 1
ATOM 1101 C CA . LYS A 1 129 ? -27.090 27.889 72.362 1.00 40.44 129 LYS A CA 1
ATOM 1102 C C . LYS A 1 129 ? -26.412 26.750 71.604 1.00 40.44 129 LYS A C 1
ATOM 1104 O O . LYS A 1 129 ? -25.350 26.293 72.010 1.00 40.44 129 LYS A O 1
ATOM 1109 N N . SER A 1 130 ? -27.016 26.380 70.475 1.00 41.00 130 SER A N 1
ATOM 1110 C CA . SER A 1 130 ? -26.439 25.683 69.312 1.00 41.00 130 SER A CA 1
ATOM 1111 C C . SER A 1 130 ? -24.917 25.445 69.352 1.00 41.00 130 SER A C 1
ATOM 1113 O O . SER A 1 130 ? -24.135 26.341 69.021 1.00 41.00 130 SER A O 1
ATOM 1115 N N . ALA A 1 131 ? -24.509 24.200 69.602 1.00 36.28 131 ALA A N 1
ATOM 1116 C CA . ALA A 1 131 ? -23.150 23.722 69.356 1.00 36.28 131 ALA A CA 1
ATOM 1117 C C . ALA A 1 131 ? -23.024 23.148 67.929 1.00 36.28 131 ALA A C 1
ATOM 1119 O O . ALA A 1 131 ? -23.070 21.940 67.712 1.00 36.28 131 ALA A O 1
ATOM 1120 N N . LEU A 1 132 ? -22.851 24.029 66.939 1.00 42.97 132 LEU A N 1
ATOM 1121 C CA . LEU A 1 132 ? -22.362 23.643 65.611 1.00 42.97 132 LEU A CA 1
ATOM 1122 C C . LEU A 1 132 ? -20.839 23.462 65.693 1.00 42.97 132 LEU A C 1
ATOM 1124 O O . LEU A 1 132 ? -20.111 24.442 65.833 1.00 42.97 132 LEU A O 1
ATOM 1128 N N . GLY A 1 133 ? -20.359 22.220 65.610 1.00 31.75 133 GLY A N 1
ATOM 1129 C CA . GLY A 1 133 ? -18.931 21.903 65.691 1.00 31.75 133 GLY A CA 1
ATOM 1130 C C . GLY A 1 133 ? -18.609 20.547 65.070 1.00 31.75 133 GLY A C 1
ATOM 1131 O O . GLY A 1 133 ? -18.960 19.508 65.619 1.00 31.75 133 GLY A O 1
ATOM 1132 N N . ASN A 1 134 ? -17.947 20.569 63.912 1.00 43.28 134 ASN A N 1
ATOM 1133 C CA . ASN A 1 134 ? -17.563 19.383 63.145 1.00 43.28 134 ASN A CA 1
ATOM 1134 C C . ASN A 1 134 ? -16.730 18.391 63.973 1.00 43.28 134 ASN A C 1
ATOM 1136 O O . ASN A 1 134 ? -15.746 18.798 64.583 1.00 43.28 134 ASN A O 1
ATOM 1140 N N . ASN A 1 135 ? -17.023 17.092 63.863 1.00 34.47 135 ASN A N 1
ATOM 1141 C CA . ASN A 1 135 ? -16.019 16.035 64.011 1.00 34.47 135 ASN A CA 1
ATOM 1142 C C . ASN A 1 135 ? -16.403 14.814 63.166 1.00 34.47 135 ASN A C 1
ATOM 1144 O O . ASN A 1 135 ? -17.298 14.045 63.507 1.00 34.47 135 ASN A O 1
ATOM 1148 N N . ILE A 1 136 ? -15.705 14.655 62.041 1.00 40.62 136 ILE A N 1
ATOM 1149 C CA . ILE A 1 136 ? -15.788 13.493 61.157 1.00 40.62 136 ILE A CA 1
ATOM 1150 C C . ILE A 1 136 ? -14.607 12.570 61.486 1.00 40.62 136 ILE A C 1
ATOM 1152 O O . ILE A 1 136 ? -13.460 13.001 61.435 1.00 40.62 136 ILE A O 1
ATOM 1156 N N . HIS A 1 137 ? -14.925 11.303 61.772 1.00 39.62 137 HIS A N 1
ATOM 1157 C CA . HIS A 1 137 ? -14.023 10.148 61.926 1.00 39.62 137 HIS A CA 1
ATOM 1158 C C . HIS A 1 137 ? -13.063 10.133 63.135 1.00 39.62 137 HIS A C 1
ATOM 1160 O O . HIS A 1 137 ? -12.030 10.792 63.132 1.00 39.62 137 HIS A O 1
ATOM 1166 N N . GLN A 1 138 ? -13.289 9.191 64.064 1.00 38.22 138 GLN A N 1
ATOM 1167 C CA . GLN A 1 138 ? -12.399 8.025 64.249 1.00 38.22 138 GLN A CA 1
ATOM 1168 C C . GLN A 1 138 ? -12.930 7.022 65.300 1.00 38.22 138 GLN A C 1
ATOM 1170 O O . GLN A 1 138 ? -13.726 7.376 66.161 1.00 38.22 138 GLN A O 1
ATOM 1175 N N . ARG A 1 139 ? -12.377 5.797 65.246 1.00 33.59 139 ARG A N 1
ATOM 1176 C CA . ARG A 1 139 ? -12.456 4.673 66.212 1.00 33.59 139 ARG A CA 1
ATOM 1177 C C . ARG A 1 139 ? -13.715 3.797 66.246 1.00 33.59 139 ARG A C 1
ATOM 1179 O O . ARG A 1 139 ? -14.565 3.898 67.120 1.00 33.59 139 ARG A O 1
ATOM 1186 N N . ASN A 1 140 ? -13.616 2.723 65.461 1.00 39.88 140 ASN A N 1
ATOM 1187 C CA . ASN A 1 140 ? -13.749 1.377 66.027 1.00 39.88 140 ASN A CA 1
ATOM 1188 C C . ASN A 1 140 ? -12.870 1.226 67.288 1.00 39.88 140 ASN A C 1
ATOM 1190 O O . ASN A 1 140 ? -11.659 1.446 67.183 1.00 39.88 140 ASN A O 1
ATOM 1194 N N . LYS A 1 141 ? -13.444 0.779 68.416 1.00 40.72 141 LYS A N 1
ATOM 1195 C CA . LYS A 1 141 ? -13.026 -0.440 69.151 1.00 40.72 141 LYS A CA 1
ATOM 1196 C C . LYS A 1 141 ? -13.781 -0.632 70.482 1.00 40.72 141 LYS A C 1
ATOM 1198 O O . LYS A 1 141 ? -13.681 0.207 71.364 1.00 40.72 141 LYS A O 1
ATOM 1203 N N . GLU A 1 142 ? -14.361 -1.832 70.605 1.00 36.31 142 GLU A N 1
ATOM 1204 C CA . GLU A 1 142 ? -14.441 -2.684 71.813 1.00 36.31 142 GLU A CA 1
ATOM 1205 C C . GLU A 1 142 ? -15.414 -2.359 72.978 1.00 36.31 142 GLU A C 1
ATOM 1207 O O . GLU A 1 142 ? -15.415 -1.258 73.511 1.00 36.31 142 GLU A O 1
ATOM 1212 N N . ASN A 1 143 ? -16.061 -3.443 73.470 1.00 35.31 143 ASN A N 1
ATOM 1213 C CA . ASN A 1 143 ? -16.396 -3.746 74.886 1.00 35.31 143 ASN A CA 1
ATOM 1214 C C . ASN A 1 143 ? -17.529 -2.944 75.587 1.00 35.31 143 ASN A C 1
ATOM 1216 O O . ASN A 1 143 ? -17.576 -1.730 75.466 1.00 35.31 143 ASN A O 1
ATOM 1220 N N . ILE A 1 144 ? -18.445 -3.479 76.426 1.00 37.66 144 ILE A N 1
ATOM 1221 C CA . ILE A 1 144 ? -19.012 -4.821 76.800 1.00 37.66 144 ILE A CA 1
ATOM 1222 C C . ILE A 1 144 ? -20.440 -4.519 77.420 1.00 37.66 144 ILE A C 1
ATOM 1224 O O . ILE A 1 144 ? -20.920 -3.422 77.130 1.00 37.66 144 ILE A O 1
ATOM 1228 N N . PRO A 1 145 ? -21.130 -5.272 78.337 1.00 42.78 145 PRO A N 1
ATOM 1229 C CA . PRO A 1 145 ? -21.212 -6.712 78.703 1.00 42.78 145 PRO A CA 1
ATOM 1230 C C . PRO A 1 145 ? -22.658 -7.307 78.789 1.00 42.78 145 PRO A C 1
ATOM 1232 O O . PRO A 1 145 ? -23.642 -6.581 78.860 1.00 42.78 145 PRO A O 1
ATOM 1235 N N . GLY A 1 146 ? -22.769 -8.636 78.987 1.00 27.95 146 GLY A N 1
ATOM 1236 C CA . GLY A 1 146 ? -23.898 -9.296 79.690 1.00 27.95 146 GLY A CA 1
ATOM 1237 C C . GLY A 1 146 ? -24.740 -10.288 78.855 1.00 27.95 146 GLY A C 1
ATOM 1238 O O . GLY A 1 146 ? -25.076 -9.987 77.722 1.00 27.95 146 GLY A O 1
ATOM 1239 N N . SER A 1 147 ? -25.137 -11.474 79.347 1.00 28.70 147 SER A N 1
ATOM 1240 C CA . SER A 1 147 ? -24.811 -12.127 80.628 1.00 28.70 147 SER A CA 1
ATOM 1241 C C . SER A 1 147 ? -25.092 -13.651 80.607 1.00 28.70 147 SER A C 1
ATOM 1243 O O . SER A 1 147 ? -25.922 -14.104 79.832 1.00 28.70 147 SER A O 1
ATOM 1245 N N . ILE A 1 148 ? -24.461 -14.384 81.538 1.00 34.19 148 ILE A N 1
ATOM 1246 C CA . ILE A 1 148 ? -24.917 -15.655 82.157 1.00 34.19 148 ILE A CA 1
ATOM 1247 C C . ILE A 1 148 ? -24.945 -16.955 81.302 1.00 34.19 148 ILE A C 1
ATOM 1249 O O . ILE A 1 148 ? -25.802 -17.197 80.464 1.00 34.19 148 ILE A O 1
ATOM 1253 N N . ASN A 1 149 ? -23.992 -17.830 81.661 1.00 34.41 149 ASN A N 1
ATOM 1254 C CA . ASN A 1 149 ? -23.977 -19.311 81.725 1.00 34.41 149 ASN A CA 1
ATOM 1255 C C . ASN A 1 149 ? -25.346 -20.048 81.598 1.00 34.41 149 ASN A C 1
ATOM 1257 O O . ASN A 1 149 ? -26.350 -19.556 82.091 1.00 34.41 149 ASN A O 1
ATOM 1261 N N . LEU A 1 150 ? -25.442 -21.312 81.147 1.00 32.50 150 LEU A N 1
ATOM 1262 C CA . LEU A 1 150 ? -24.933 -22.473 81.904 1.00 32.50 150 LEU A CA 1
ATOM 1263 C C . LEU A 1 150 ? -24.989 -23.818 81.133 1.00 32.50 150 LEU A C 1
ATOM 1265 O O . LEU A 1 150 ? -25.901 -24.084 80.362 1.00 32.50 150 LEU A O 1
ATOM 1269 N N . ALA A 1 151 ? -23.994 -24.660 81.431 1.00 30.62 151 ALA A N 1
ATOM 1270 C CA . ALA A 1 151 ? -23.820 -26.102 81.198 1.00 30.62 151 ALA A CA 1
ATOM 1271 C C . ALA A 1 151 ? -24.875 -26.941 80.430 1.00 30.62 151 ALA A C 1
ATOM 1273 O O . ALA A 1 151 ? -25.977 -27.203 80.905 1.00 30.62 151 ALA A O 1
ATOM 1274 N N . ASN A 1 152 ? -24.389 -27.612 79.377 1.00 39.00 152 ASN A N 1
ATOM 1275 C CA . ASN A 1 152 ? -24.910 -28.909 78.939 1.00 39.00 152 ASN A CA 1
ATOM 1276 C C . ASN A 1 152 ? -24.635 -29.991 80.001 1.00 39.00 152 ASN A C 1
ATOM 1278 O O . ASN A 1 152 ? -23.478 -30.358 80.212 1.00 39.00 152 ASN A O 1
ATOM 1282 N N . GLN A 1 153 ? -25.679 -30.580 80.586 1.00 38.19 153 GLN A N 1
ATOM 1283 C CA . GLN A 1 153 ? -25.608 -31.916 81.187 1.00 38.19 153 GLN A CA 1
ATOM 1284 C C . GLN A 1 153 ? -26.846 -32.731 80.808 1.00 38.19 153 GLN A C 1
ATOM 1286 O O . GLN A 1 153 ? -27.976 -32.346 81.092 1.00 38.19 153 GLN A O 1
ATOM 1291 N N . THR A 1 154 ? -26.616 -33.895 80.201 1.00 43.72 154 THR A N 1
ATOM 1292 C CA . THR A 1 154 ? -27.588 -34.993 80.250 1.00 43.72 154 THR A CA 1
ATOM 1293 C C . THR A 1 154 ? -27.388 -35.736 81.572 1.00 43.72 154 THR A C 1
ATOM 1295 O O . THR A 1 154 ? -26.265 -35.802 82.077 1.00 43.72 154 THR A O 1
ATOM 1298 N N . PRO A 1 155 ? -28.455 -36.308 82.146 1.00 40.94 155 PRO A N 1
ATOM 1299 C CA . PRO A 1 155 ? -28.552 -37.759 82.012 1.00 40.94 155 PRO A CA 1
ATOM 1300 C C . PRO A 1 155 ? -29.980 -38.268 81.770 1.00 40.94 155 PRO A C 1
ATOM 1302 O O . PRO A 1 155 ? -30.969 -37.707 82.231 1.00 40.94 155 PRO A O 1
ATOM 1305 N N . LYS A 1 156 ? -30.073 -39.412 81.086 1.00 42.00 156 LYS A N 1
ATOM 1306 C CA . LYS A 1 156 ? -31.298 -40.216 81.023 1.00 42.00 156 LYS A CA 1
ATOM 1307 C C . LYS A 1 156 ? -31.416 -41.042 82.305 1.00 42.00 156 LYS A C 1
ATOM 1309 O O . LYS A 1 156 ? -30.546 -41.871 82.562 1.00 42.00 156 LYS A O 1
ATOM 1314 N N . THR A 1 157 ? -32.511 -40.901 83.044 1.00 32.88 157 THR A N 1
ATOM 1315 C CA . THR A 1 157 ? -32.893 -41.836 84.110 1.00 32.88 157 THR A CA 1
ATOM 1316 C C . THR A 1 157 ? -34.350 -42.261 83.940 1.00 32.88 157 THR A C 1
ATOM 1318 O O . THR A 1 157 ? -35.266 -41.453 83.997 1.00 32.88 157 THR A O 1
ATOM 1321 N N . ASN A 1 158 ? -34.557 -43.565 83.756 1.00 43.31 158 ASN A N 1
ATOM 1322 C CA . ASN A 1 158 ? -35.827 -44.232 84.026 1.00 43.31 158 ASN A CA 1
ATOM 1323 C C . ASN A 1 158 ? -35.593 -45.144 85.233 1.00 43.31 158 ASN A C 1
ATOM 1325 O O . ASN A 1 158 ? -34.633 -45.919 85.225 1.00 43.31 158 ASN A O 1
ATOM 1329 N N . PRO A 1 159 ? -36.487 -45.112 86.228 1.00 42.84 159 PRO A N 1
ATOM 1330 C CA . PRO A 1 159 ? -37.037 -46.383 86.671 1.00 42.84 159 PRO A CA 1
ATOM 1331 C C . PRO A 1 159 ? -38.561 -46.335 86.832 1.00 42.84 159 PRO A C 1
ATOM 1333 O O . PRO A 1 159 ? -39.109 -45.695 87.722 1.00 42.84 159 PRO A O 1
ATOM 1336 N N . ASN A 1 160 ? -39.220 -47.101 85.964 1.00 46.94 160 ASN A N 1
ATOM 1337 C CA . ASN A 1 160 ? -40.303 -48.029 86.292 1.00 46.94 160 ASN A CA 1
ATOM 1338 C C . ASN A 1 160 ? -40.789 -48.023 87.761 1.00 46.94 160 ASN A C 1
ATOM 1340 O O . ASN A 1 160 ? -40.158 -48.638 88.624 1.00 46.94 160 ASN A O 1
ATOM 1344 N N . TYR A 1 161 ? -41.980 -47.467 87.995 1.00 38.53 161 TYR A N 1
ATOM 1345 C CA . TYR A 1 161 ? -42.832 -47.854 89.119 1.00 38.53 161 TYR A CA 1
ATOM 1346 C C . TYR A 1 161 ? -44.147 -48.438 88.605 1.00 38.53 161 TYR A C 1
ATOM 1348 O O . TYR A 1 161 ? -44.781 -47.913 87.691 1.00 38.53 161 TYR A O 1
ATOM 1356 N N . LYS A 1 162 ? -44.534 -49.564 89.207 1.00 41.00 162 LYS A N 1
ATOM 1357 C CA . LYS A 1 162 ? -45.742 -50.321 88.874 1.00 41.00 162 LYS A CA 1
ATOM 1358 C C . LYS A 1 162 ? -46.997 -49.518 89.217 1.00 41.00 162 LYS A C 1
ATOM 1360 O O . LYS A 1 162 ? -47.053 -48.869 90.258 1.00 41.00 162 LYS A O 1
ATOM 1365 N N . THR A 1 163 ? -48.040 -49.685 88.408 1.00 52.47 163 THR A N 1
ATOM 1366 C CA . THR A 1 163 ? -49.422 -49.346 88.776 1.00 52.47 163 THR A CA 1
ATOM 1367 C C . THR A 1 163 ? -49.801 -49.970 90.121 1.00 52.47 163 THR A C 1
ATOM 1369 O O . THR A 1 163 ? -49.517 -51.152 90.345 1.00 52.47 163 THR A O 1
ATOM 1372 N N . PRO A 1 164 ? -50.557 -49.244 90.952 1.00 47.84 164 PRO A N 1
ATOM 1373 C CA . PRO A 1 164 ? -51.869 -49.786 91.304 1.00 47.84 164 PRO A CA 1
ATOM 1374 C C . PRO A 1 164 ? -52.998 -48.746 91.231 1.00 47.84 164 PRO A C 1
ATOM 1376 O O . PRO A 1 164 ? -52.773 -47.543 91.270 1.00 47.84 164 PRO A O 1
ATOM 1379 N N . ASN A 1 165 ? -54.229 -49.260 91.186 1.00 36.72 165 ASN A N 1
ATOM 1380 C CA . ASN A 1 165 ? -55.494 -48.537 91.338 1.00 36.72 165 ASN A CA 1
ATOM 1381 C C . ASN A 1 165 ? -55.777 -47.417 90.326 1.00 36.72 165 ASN A C 1
ATOM 1383 O O . ASN A 1 165 ? -55.713 -46.227 90.627 1.00 36.72 165 ASN A O 1
ATOM 1387 N N . ILE A 1 166 ? -56.297 -47.838 89.168 1.00 41.56 166 ILE A N 1
ATOM 1388 C CA . ILE A 1 166 ? -57.222 -47.017 88.381 1.00 41.56 166 ILE A CA 1
ATOM 1389 C C . ILE A 1 166 ? -58.493 -46.812 89.221 1.00 41.56 166 ILE A C 1
ATOM 1391 O O . ILE A 1 166 ? -59.467 -47.558 89.107 1.00 41.56 166 ILE A O 1
ATOM 1395 N N . ILE A 1 167 ? -58.502 -45.771 90.051 1.00 36.69 167 ILE A N 1
ATOM 1396 C CA . ILE A 1 167 ? -59.747 -45.054 90.307 1.00 36.69 167 ILE A CA 1
ATOM 1397 C C . ILE A 1 167 ? -60.082 -44.398 88.970 1.00 36.69 167 ILE A C 1
ATOM 1399 O O . ILE A 1 167 ? -59.326 -43.555 88.491 1.00 36.69 167 ILE A O 1
ATOM 1403 N N . ARG A 1 168 ? -61.197 -44.791 88.344 1.00 47.56 168 ARG A N 1
ATOM 1404 C CA . ARG A 1 168 ? -61.775 -43.981 87.270 1.00 47.56 168 ARG A CA 1
ATOM 1405 C C . ARG A 1 168 ? -62.275 -42.691 87.908 1.00 47.56 168 ARG A C 1
ATOM 1407 O O . ARG A 1 168 ? -63.428 -42.611 88.323 1.00 47.56 168 ARG A O 1
ATOM 1414 N N . THR A 1 169 ? -61.410 -41.684 87.969 1.00 47.94 169 THR A N 1
ATOM 1415 C CA . THR A 1 169 ? -61.870 -40.304 87.945 1.00 47.94 169 THR A CA 1
ATOM 1416 C C . THR A 1 169 ? -62.623 -40.143 86.635 1.00 47.94 169 THR A C 1
ATOM 1418 O O . THR A 1 169 ? -62.043 -40.040 85.555 1.00 47.94 169 THR A O 1
ATOM 1421 N N . VAL A 1 170 ? -63.951 -40.193 86.729 1.00 50.94 170 VAL A N 1
ATOM 1422 C CA . VAL A 1 170 ? -64.798 -39.576 85.719 1.00 50.94 170 VAL A CA 1
ATOM 1423 C C . VAL A 1 170 ? -64.339 -38.127 85.686 1.00 50.94 170 VAL A C 1
ATOM 1425 O O . VAL A 1 170 ? -64.540 -37.399 86.657 1.00 50.94 170 VAL A O 1
ATOM 1428 N N . TYR A 1 171 ? -63.651 -37.743 84.611 1.00 50.03 171 TYR A N 1
ATOM 1429 C CA . TYR A 1 171 ? -63.486 -36.339 84.286 1.00 50.03 171 TYR A CA 1
ATOM 1430 C C . TYR A 1 171 ? -64.897 -35.813 84.055 1.00 50.03 171 TYR A C 1
ATOM 1432 O O . TYR A 1 171 ? -65.471 -35.989 82.984 1.00 50.03 171 TYR A O 1
ATOM 1440 N N . LEU A 1 172 ? -65.470 -35.216 85.099 1.00 50.50 172 LEU A N 1
ATOM 1441 C CA . LEU A 1 172 ? -66.474 -34.198 84.888 1.00 50.50 172 LEU A CA 1
ATOM 1442 C C . LEU A 1 172 ? -65.783 -33.125 84.046 1.00 50.50 172 LEU A C 1
ATOM 1444 O O . LEU A 1 172 ? -64.645 -32.743 84.341 1.00 50.50 172 LEU A O 1
ATOM 1448 N N . GLU A 1 173 ? -66.434 -32.694 82.975 1.00 56.88 173 GLU A N 1
ATOM 1449 C CA . GLU A 1 173 ? -65.950 -31.588 82.160 1.00 56.88 173 GLU A CA 1
ATOM 1450 C C . GLU A 1 173 ? -66.037 -30.312 82.998 1.00 56.88 173 GLU A C 1
ATOM 1452 O O . GLU A 1 173 ? -67.028 -29.585 82.979 1.00 56.88 173 GLU A O 1
ATOM 1457 N N . ASN A 1 174 ? -64.989 -30.045 83.781 1.00 56.94 174 ASN A N 1
ATOM 1458 C CA . ASN A 1 174 ? -64.763 -28.712 84.308 1.00 56.94 174 ASN A CA 1
ATOM 1459 C C . ASN A 1 174 ? -64.650 -27.796 83.087 1.00 56.94 174 ASN A C 1
ATOM 1461 O O . ASN A 1 174 ? -63.792 -28.031 82.232 1.00 56.94 174 ASN A O 1
ATOM 1465 N N . SER A 1 175 ? -65.486 -26.758 83.024 1.00 67.31 175 SER A N 1
ATOM 1466 C CA . SER A 1 175 ? -65.433 -25.722 81.981 1.00 67.31 175 SER A CA 1
ATOM 1467 C C . SER A 1 175 ? -63.994 -25.239 81.752 1.00 67.31 175 SER A C 1
ATOM 1469 O O . SER A 1 175 ? -63.544 -25.094 80.619 1.00 67.31 175 SER A O 1
ATOM 1471 N N . ASP A 1 176 ? -63.242 -25.106 82.844 1.00 72.38 176 ASP A N 1
ATOM 1472 C CA . ASP A 1 176 ? -61.848 -24.666 82.886 1.00 72.38 176 ASP A CA 1
ATOM 1473 C C . ASP A 1 176 ? -60.879 -25.633 82.175 1.00 72.38 176 ASP A C 1
ATOM 1475 O O . ASP A 1 176 ? -59.894 -25.199 81.589 1.00 72.38 176 ASP A O 1
ATOM 1479 N N . LEU A 1 177 ? -61.153 -26.946 82.171 1.00 74.19 177 LEU A N 1
ATOM 1480 C CA . LEU A 1 177 ? -60.344 -27.941 81.449 1.00 74.19 177 LEU A CA 1
ATOM 1481 C C . LEU A 1 177 ? -60.644 -27.962 79.947 1.00 74.19 177 LEU A C 1
ATOM 1483 O O . LEU A 1 177 ? -59.754 -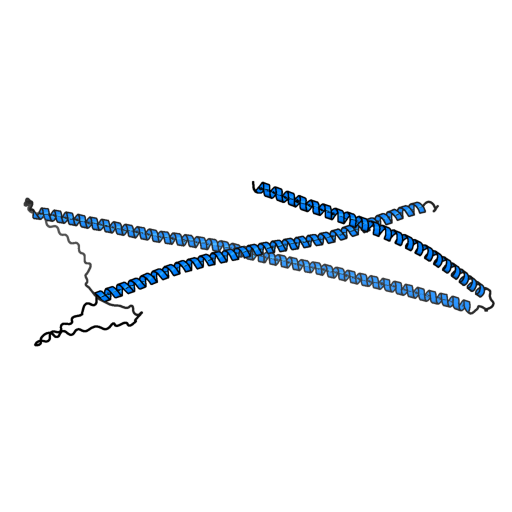28.281 79.158 1.00 74.19 177 LEU A O 1
ATOM 1487 N N . ALA A 1 178 ? -61.878 -27.647 79.547 1.00 77.81 178 ALA A N 1
ATOM 1488 C CA . ALA A 1 178 ? -62.223 -27.462 78.140 1.00 77.81 178 ALA A CA 1
ATOM 1489 C C . ALA A 1 178 ? -61.610 -26.159 77.599 1.00 77.81 178 ALA A C 1
ATOM 1491 O O . ALA A 1 178 ? -61.046 -26.162 76.507 1.00 77.81 178 ALA A O 1
ATOM 1492 N N . ALA A 1 179 ? -61.628 -25.085 78.398 1.00 82.06 179 ALA A N 1
ATOM 1493 C CA . ALA A 1 179 ? -60.932 -23.836 78.097 1.00 82.06 179 ALA A CA 1
ATOM 1494 C C . ALA A 1 179 ? -59.415 -24.050 77.940 1.00 82.06 179 ALA A C 1
ATOM 1496 O O . ALA A 1 179 ? -58.877 -23.724 76.887 1.00 82.06 179 ALA A O 1
ATOM 1497 N N . LEU A 1 180 ? -58.748 -24.708 78.901 1.00 85.81 180 LEU A N 1
ATOM 1498 C CA . LEU A 1 180 ? -57.307 -24.999 78.810 1.00 85.81 180 LEU A CA 1
ATOM 1499 C C . LEU A 1 180 ? -56.928 -25.852 77.588 1.00 85.81 180 LEU A C 1
ATOM 1501 O O . LEU A 1 180 ? -55.831 -25.718 77.054 1.00 85.81 180 LEU A O 1
ATOM 1505 N N . ARG A 1 181 ? -57.806 -26.768 77.155 1.00 87.50 181 ARG A N 1
ATOM 1506 C CA . ARG A 1 181 ? -57.585 -27.559 75.932 1.00 87.50 181 ARG A CA 1
ATOM 1507 C C . ARG A 1 181 ? -57.678 -26.697 74.684 1.00 87.50 181 ARG A C 1
ATOM 1509 O O . ARG A 1 181 ? -56.843 -26.854 73.807 1.00 87.50 181 ARG A O 1
ATOM 1516 N N . LYS A 1 182 ? -58.648 -25.784 74.635 1.00 88.38 182 LYS A N 1
ATOM 1517 C CA . LYS A 1 182 ? -58.807 -24.833 73.535 1.00 88.38 182 LYS A CA 1
ATOM 1518 C C . LYS A 1 182 ? -57.621 -23.866 73.455 1.00 88.38 182 LYS A C 1
ATOM 1520 O O . LYS A 1 182 ? -57.092 -23.684 72.371 1.00 88.38 182 LYS A O 1
ATOM 1525 N N . GLU A 1 183 ? -57.137 -23.353 74.588 1.00 91.38 183 GLU A N 1
ATOM 1526 C CA . GLU A 1 183 ? -55.899 -22.556 74.653 1.00 91.38 183 GLU A CA 1
ATOM 1527 C C . GLU A 1 183 ? -54.664 -23.364 74.211 1.00 91.38 183 GLU A C 1
ATOM 1529 O O . GLU A 1 183 ? -53.805 -22.845 73.505 1.00 91.38 183 GLU A O 1
ATOM 1534 N N . LEU A 1 184 ? -54.570 -24.649 74.581 1.00 88.56 184 LEU A N 1
ATOM 1535 C CA . LEU A 1 184 ? -53.493 -25.534 74.119 1.00 88.56 184 LEU A CA 1
ATOM 1536 C C . LEU A 1 184 ? -53.574 -25.853 72.622 1.00 88.56 184 LEU A C 1
ATOM 1538 O O . LEU A 1 184 ? -52.528 -25.976 71.992 1.00 88.56 184 LEU A O 1
ATOM 1542 N N . GLU A 1 185 ? -54.772 -26.012 72.061 1.00 91.12 185 GLU A N 1
ATOM 1543 C CA . GLU A 1 185 ? -54.979 -26.196 70.621 1.00 91.12 185 GLU A CA 1
ATOM 1544 C C . GLU A 1 185 ? -54.643 -24.906 69.857 1.00 91.12 185 GLU A C 1
ATOM 1546 O O . GLU A 1 185 ? -53.910 -24.976 68.876 1.00 91.12 185 GLU A O 1
ATOM 1551 N N . GLU A 1 186 ? -55.061 -23.738 70.357 1.00 93.38 186 GLU A N 1
ATOM 1552 C CA . GLU A 1 186 ? -54.730 -22.420 69.794 1.00 93.38 186 GLU A CA 1
ATOM 1553 C C . GLU A 1 186 ? -53.214 -22.158 69.799 1.00 93.38 186 GLU A C 1
ATOM 1555 O O . GLU A 1 186 ? -52.641 -21.857 68.751 1.00 93.38 186 GLU A O 1
ATOM 1560 N N . LEU A 1 187 ? -52.534 -22.393 70.928 1.00 94.06 187 LEU A N 1
ATOM 1561 C CA . LEU A 1 187 ? -51.069 -22.316 71.022 1.00 94.06 187 LEU A CA 1
ATOM 1562 C C . LEU A 1 187 ? -50.363 -23.349 70.129 1.00 94.06 187 LEU A C 1
ATOM 1564 O O . LEU A 1 187 ? -49.280 -23.083 69.614 1.00 94.06 187 LEU A O 1
ATOM 1568 N N . GLN A 1 188 ? -50.938 -24.540 69.933 1.00 93.94 188 GLN A N 1
ATOM 1569 C CA . GLN A 1 188 ? -50.373 -25.538 69.017 1.00 93.94 188 GLN A CA 1
ATOM 1570 C C . GLN A 1 188 ? -50.531 -25.132 67.551 1.00 93.94 188 GLN A C 1
ATOM 1572 O O . GLN A 1 188 ? -49.608 -25.383 66.775 1.00 93.94 188 GLN A O 1
ATOM 1577 N N . THR A 1 189 ? -51.645 -24.496 67.174 1.00 94.00 189 THR A N 1
ATOM 1578 C CA . THR A 1 189 ? -51.813 -23.920 65.834 1.00 94.00 189 THR A CA 1
ATOM 1579 C C . THR A 1 189 ? -50.882 -22.733 65.613 1.00 94.00 189 THR A C 1
ATOM 1581 O O . THR A 1 189 ? -50.187 -22.723 64.605 1.00 94.00 189 THR A O 1
ATOM 1584 N N . GLU A 1 190 ? -50.748 -21.820 66.579 1.00 95.94 190 GLU A N 1
ATOM 1585 C CA . GLU A 1 190 ? -49.829 -20.674 66.499 1.00 95.94 190 GLU A CA 1
ATOM 1586 C C . GLU A 1 190 ? -48.370 -21.140 66.335 1.00 95.94 190 GLU A C 1
ATOM 1588 O O . GLU A 1 190 ? -47.683 -20.725 65.406 1.00 95.94 190 GLU A O 1
ATOM 1593 N N . ILE A 1 191 ? -47.922 -22.121 67.130 1.00 95.31 191 ILE A N 1
ATOM 1594 C CA . ILE A 1 191 ? -46.586 -22.733 66.996 1.00 95.31 191 ILE A CA 1
ATOM 1595 C C . ILE A 1 191 ? -46.402 -23.466 65.651 1.00 95.31 191 ILE A C 1
ATOM 1597 O O . ILE A 1 191 ? -45.268 -23.608 65.182 1.00 95.31 191 ILE A O 1
ATOM 1601 N N . HIS A 1 192 ? -47.465 -23.996 65.039 1.00 94.69 192 HIS A N 1
ATOM 1602 C CA . HIS A 1 192 ? -47.377 -24.627 63.719 1.00 94.69 192 HIS A CA 1
ATOM 1603 C C . HIS A 1 192 ? -47.280 -23.575 62.611 1.00 94.69 192 HIS A C 1
ATOM 1605 O O . HIS A 1 192 ? -46.409 -23.693 61.756 1.00 94.69 192 HIS A O 1
ATOM 1611 N N . GLU A 1 193 ? -48.095 -22.522 62.672 1.00 94.81 193 GLU A N 1
ATOM 1612 C CA . GLU A 1 193 ? -48.048 -21.392 61.742 1.00 94.81 193 GLU A CA 1
ATOM 1613 C C . GLU A 1 193 ? -46.696 -20.662 61.817 1.00 94.81 193 GLU A C 1
ATOM 1615 O O . GLU A 1 193 ? -46.094 -20.387 60.780 1.00 94.81 193 GLU A O 1
ATOM 1620 N N . GLU A 1 194 ? -46.145 -20.436 63.016 1.00 94.38 194 GLU A N 1
ATOM 1621 C CA . GLU A 1 194 ? -44.787 -19.900 63.187 1.00 94.38 194 GLU A CA 1
ATOM 1622 C C . GLU A 1 194 ? -43.728 -20.787 62.516 1.00 94.38 194 GLU A C 1
ATOM 1624 O O . GLU A 1 194 ? -42.859 -20.282 61.802 1.00 94.38 194 GLU A O 1
ATOM 1629 N N . LYS A 1 195 ? -43.793 -22.114 62.703 1.00 95.62 195 LYS A N 1
ATOM 1630 C CA . LYS A 1 195 ? -42.859 -23.053 62.057 1.00 95.62 195 LYS A CA 1
ATOM 1631 C C . LYS A 1 195 ? -42.975 -23.016 60.544 1.00 95.62 195 LYS A C 1
ATOM 1633 O O . LYS A 1 195 ? -41.947 -22.913 59.884 1.00 95.62 195 LYS A O 1
ATOM 1638 N N . ASP A 1 196 ? -44.187 -23.048 60.007 1.00 95.88 196 ASP A N 1
ATOM 1639 C CA . ASP A 1 196 ? -44.430 -23.028 58.566 1.00 95.88 196 ASP A CA 1
ATOM 1640 C C . ASP A 1 196 ? -43.946 -21.701 57.958 1.00 95.88 196 ASP A C 1
ATOM 1642 O O . ASP A 1 196 ? -43.342 -21.689 56.884 1.00 95.88 196 ASP A O 1
ATOM 1646 N N . MET A 1 197 ? -44.099 -20.584 58.680 1.00 96.00 197 MET A N 1
ATOM 1647 C CA . MET A 1 197 ? -43.533 -19.286 58.304 1.00 96.00 197 MET A CA 1
ATOM 1648 C C . MET A 1 197 ? -41.998 -19.284 58.332 1.00 96.00 197 MET A C 1
ATOM 1650 O O . MET A 1 197 ? -41.377 -18.774 57.395 1.00 96.00 197 MET A O 1
ATOM 1654 N N . TYR A 1 198 ? -41.359 -19.876 59.347 1.00 95.81 198 TYR A N 1
ATOM 1655 C CA . TYR A 1 198 ? -39.899 -20.014 59.390 1.00 95.81 198 TYR A CA 1
ATOM 1656 C C . TYR A 1 198 ? -39.363 -20.978 58.324 1.00 95.81 198 TYR A C 1
ATOM 1658 O O . TYR A 1 198 ? -38.320 -20.706 57.730 1.00 95.81 198 TYR A O 1
ATOM 1666 N N . GLU A 1 199 ? -40.063 -22.073 58.025 1.00 96.81 199 GLU A N 1
ATOM 1667 C CA . GLU A 1 199 ? -39.711 -22.977 56.930 1.00 96.81 199 GLU A CA 1
ATOM 1668 C C . GLU A 1 199 ? -39.842 -22.269 55.577 1.00 96.81 199 GLU A C 1
ATOM 1670 O O . GLU A 1 199 ? -38.904 -22.323 54.779 1.00 96.81 199 GLU A O 1
ATOM 1675 N N . CYS A 1 200 ? -40.915 -21.504 55.348 1.00 96.00 200 CYS A N 1
ATOM 1676 C CA . CYS A 1 200 ? -41.058 -20.647 54.168 1.00 96.00 200 CYS A CA 1
ATOM 1677 C C . CYS A 1 200 ? -39.908 -19.630 54.042 1.00 96.00 200 CYS A C 1
ATOM 1679 O O . CYS A 1 200 ? -39.325 -19.502 52.965 1.00 96.00 200 CYS A O 1
ATOM 1681 N N . GLN A 1 201 ? -39.523 -18.952 55.131 1.00 96.38 201 GLN A N 1
ATOM 1682 C CA . GLN A 1 201 ? -38.386 -18.017 55.141 1.00 96.38 201 GLN A CA 1
ATOM 1683 C C . GLN A 1 201 ? -37.048 -18.721 54.856 1.00 96.38 201 GLN A C 1
ATOM 1685 O O . GLN A 1 201 ? -36.235 -18.218 54.080 1.00 96.38 201 GLN A O 1
ATOM 1690 N N . LEU A 1 202 ? -36.820 -19.909 55.426 1.00 95.75 202 LEU A N 1
ATOM 1691 C CA . LEU A 1 202 ? -35.630 -20.721 55.154 1.00 95.75 202 LEU A CA 1
ATOM 1692 C C . LEU A 1 202 ? -35.591 -21.226 53.707 1.00 95.75 202 LEU A C 1
ATOM 1694 O O . LEU A 1 202 ? -34.510 -21.326 53.127 1.00 95.75 202 LEU A O 1
ATOM 1698 N N . HIS A 1 203 ? -36.740 -21.548 53.113 1.00 96.06 203 HIS A N 1
ATOM 1699 C CA . HIS A 1 203 ? -36.837 -21.911 51.702 1.00 96.06 203 HIS A CA 1
ATOM 1700 C C . HIS A 1 203 ? -36.587 -20.710 50.782 1.00 96.06 203 HIS A C 1
ATOM 1702 O O . HIS A 1 203 ? -35.810 -20.848 49.840 1.00 96.06 203 HIS A O 1
ATOM 1708 N N . ALA A 1 204 ? -37.132 -19.530 51.092 1.00 95.94 204 ALA A N 1
ATOM 1709 C CA . ALA A 1 204 ? -36.835 -18.295 50.364 1.00 95.94 204 ALA A CA 1
ATOM 1710 C C . ALA A 1 204 ? -35.330 -17.970 50.393 1.00 95.94 204 ALA A C 1
ATOM 1712 O O . ALA A 1 204 ? -34.707 -17.880 49.339 1.00 95.94 204 ALA A O 1
ATOM 1713 N N . ALA A 1 205 ? -34.707 -17.938 51.576 1.00 95.19 205 ALA A N 1
ATOM 1714 C CA . ALA A 1 205 ? -33.275 -17.656 51.721 1.00 95.19 205 ALA A CA 1
ATOM 1715 C C . ALA A 1 205 ? -32.364 -18.705 51.044 1.00 95.19 205 ALA A C 1
ATOM 1717 O O . ALA A 1 205 ? -31.258 -18.389 50.599 1.00 95.19 205 ALA A O 1
ATOM 1718 N N . ARG A 1 206 ? -32.805 -19.970 50.945 1.00 96.19 206 ARG A N 1
ATOM 1719 C CA . ARG A 1 206 ? -32.103 -21.012 50.169 1.00 96.19 206 ARG A CA 1
ATOM 1720 C C . ARG A 1 206 ? -32.204 -20.773 48.664 1.00 96.19 206 ARG A C 1
ATOM 1722 O O . ARG A 1 206 ? -31.207 -20.980 47.978 1.00 96.19 206 ARG A O 1
ATOM 1729 N N . ASN A 1 207 ? -33.368 -20.351 48.174 1.00 95.12 207 ASN A N 1
ATOM 1730 C CA . ASN A 1 207 ? -33.583 -20.050 46.760 1.00 95.12 207 ASN A CA 1
ATOM 1731 C C . ASN A 1 207 ? -32.799 -18.798 46.346 1.00 95.12 207 ASN A C 1
ATOM 1733 O O . ASN A 1 207 ? -32.030 -18.875 45.397 1.00 95.12 207 ASN A O 1
ATOM 1737 N N . GLU A 1 208 ? -32.878 -17.708 47.117 1.00 95.00 208 GLU A N 1
ATOM 1738 C CA . GLU A 1 208 ? -32.070 -16.496 46.897 1.00 95.00 208 GLU A CA 1
ATOM 1739 C C . GLU A 1 208 ? -30.575 -16.832 46.831 1.00 95.00 208 GLU A C 1
ATOM 1741 O O . GLU A 1 208 ? -29.876 -16.424 45.906 1.00 95.00 208 GLU A O 1
ATOM 1746 N N . LYS A 1 209 ? -30.069 -17.646 47.772 1.00 94.69 209 LYS A N 1
ATOM 1747 C CA . LYS A 1 209 ? -28.675 -18.101 47.723 1.00 94.69 209 LYS A CA 1
ATOM 1748 C C . LYS A 1 209 ? -28.365 -18.894 46.446 1.00 94.69 209 LYS A C 1
ATOM 1750 O O . LYS A 1 209 ? -27.300 -18.695 45.868 1.00 94.69 209 LYS A O 1
ATOM 1755 N N . ALA A 1 210 ? -29.254 -19.794 46.024 1.00 96.19 210 ALA A N 1
ATOM 1756 C CA . ALA A 1 210 ? -29.060 -20.569 44.802 1.00 96.19 210 ALA A CA 1
ATOM 1757 C C . ALA A 1 210 ? -29.012 -19.665 43.557 1.00 96.19 210 ALA A C 1
ATOM 1759 O O . ALA A 1 210 ? -28.148 -19.865 42.710 1.00 96.19 210 ALA A O 1
ATOM 1760 N N . GLU A 1 211 ? -29.857 -18.633 43.489 1.00 94.44 211 GLU A N 1
ATOM 1761 C CA . GLU A 1 211 ? -29.842 -17.627 42.419 1.00 94.44 211 GLU A CA 1
ATOM 1762 C C . GLU A 1 211 ? -28.525 -16.830 42.397 1.00 94.44 211 GLU A C 1
ATOM 1764 O O . GLU A 1 211 ? -27.933 -16.663 41.329 1.00 94.44 211 GLU A O 1
ATOM 1769 N N . TYR A 1 212 ? -27.997 -16.412 43.556 1.00 94.56 212 TYR A N 1
ATOM 1770 C CA . TYR A 1 212 ? -26.673 -15.776 43.639 1.00 94.56 212 TYR A CA 1
ATOM 1771 C C . TYR A 1 212 ? -25.534 -16.717 43.203 1.00 94.56 212 TYR A C 1
ATOM 1773 O O . TYR A 1 212 ? -24.650 -16.303 42.448 1.00 94.56 212 TYR A O 1
ATOM 1781 N N . ASP A 1 213 ? -25.557 -17.982 43.640 1.00 94.56 213 ASP A N 1
ATOM 1782 C CA . ASP A 1 213 ? -24.563 -18.996 43.258 1.00 94.56 213 ASP A CA 1
ATOM 1783 C C . ASP A 1 213 ? -24.641 -19.327 41.745 1.00 94.56 213 ASP A C 1
ATOM 1785 O O . ASP A 1 213 ? -23.616 -19.609 41.117 1.00 94.56 213 ASP A O 1
ATOM 1789 N N . GLU A 1 214 ? -25.828 -19.276 41.128 1.00 93.81 214 GLU A N 1
ATOM 1790 C CA . GLU A 1 214 ? -26.011 -19.434 39.678 1.00 93.81 214 GLU A CA 1
ATOM 1791 C C . GLU A 1 214 ? -25.563 -18.202 38.885 1.00 93.81 214 GLU A C 1
ATOM 1793 O O . GLU A 1 214 ? -24.851 -18.362 37.891 1.00 93.81 214 GLU A O 1
ATOM 1798 N N . TYR A 1 215 ? -25.896 -16.989 39.333 1.00 94.75 215 TYR A N 1
ATOM 1799 C CA . TYR A 1 215 ? -25.448 -15.748 38.695 1.00 94.75 215 TYR A CA 1
ATOM 1800 C C . TYR A 1 215 ? -23.914 -15.664 38.665 1.00 94.75 215 TYR A C 1
ATOM 1802 O O . TYR A 1 215 ? -23.323 -15.469 37.603 1.00 94.75 215 TYR A O 1
ATOM 1810 N N . ALA A 1 216 ? -23.254 -15.927 39.800 1.00 93.81 216 ALA A N 1
ATOM 1811 C CA . ALA A 1 216 ? -21.793 -15.934 39.891 1.00 93.81 216 ALA A CA 1
ATOM 1812 C C . ALA A 1 216 ? -21.141 -16.989 38.972 1.00 93.81 216 ALA A C 1
ATOM 1814 O O . ALA A 1 216 ? -20.060 -16.765 38.424 1.00 93.81 216 ALA A O 1
ATOM 1815 N N . ARG A 1 217 ? -21.798 -18.139 38.753 1.00 95.12 217 ARG A N 1
ATOM 1816 C CA . ARG A 1 217 ? -21.346 -19.140 37.769 1.00 95.12 217 ARG A CA 1
ATOM 1817 C C . ARG A 1 217 ? -21.512 -18.655 36.333 1.00 95.12 217 ARG A C 1
ATOM 1819 O O . ARG A 1 217 ? -20.615 -18.889 35.529 1.00 95.12 217 ARG A O 1
ATOM 1826 N N . GLN A 1 218 ? -22.630 -18.011 36.000 1.00 96.06 218 GLN A N 1
ATOM 1827 C CA . GLN A 1 218 ? -22.868 -17.473 34.657 1.00 96.06 218 GLN A CA 1
ATOM 1828 C C . GLN A 1 218 ? -21.864 -16.368 34.311 1.00 96.06 218 GLN A C 1
ATOM 1830 O O . GLN A 1 218 ? -21.305 -16.387 33.216 1.00 96.06 218 GLN A O 1
ATOM 1835 N N . GLU A 1 219 ? -21.573 -15.468 35.253 1.00 95.81 219 GLU A N 1
ATOM 1836 C CA . GLU A 1 219 ? -20.550 -14.424 35.113 1.00 95.81 219 GLU A CA 1
ATOM 1837 C C . GLU A 1 219 ? -19.162 -15.036 34.851 1.00 95.81 219 GLU A C 1
ATOM 1839 O O . GLU A 1 219 ? -18.524 -14.717 33.848 1.00 95.81 219 GLU A O 1
ATOM 1844 N N . LEU A 1 220 ? -18.756 -16.024 35.659 1.00 96.12 220 LEU A N 1
ATOM 1845 C CA . LEU A 1 220 ? -17.484 -16.739 35.505 1.00 96.12 220 LEU A CA 1
ATOM 1846 C C . LEU A 1 220 ? -17.390 -17.532 34.184 1.00 96.12 220 LEU A C 1
ATOM 1848 O O . LEU A 1 220 ? -16.313 -17.626 33.596 1.00 96.12 220 LEU A O 1
ATOM 1852 N N . ILE A 1 221 ? -18.499 -18.087 33.680 1.00 96.56 221 ILE A N 1
ATOM 1853 C CA . ILE A 1 221 ? -18.557 -18.725 32.351 1.00 96.56 221 ILE A CA 1
ATOM 1854 C C . ILE A 1 221 ? -18.415 -17.678 31.236 1.00 96.56 221 ILE A C 1
ATOM 1856 O O . ILE A 1 221 ? -17.647 -17.898 30.301 1.00 96.56 221 ILE A O 1
ATOM 1860 N N . SER A 1 222 ? -19.108 -16.539 31.347 1.00 95.81 222 SER A N 1
ATOM 1861 C CA . SER A 1 222 ? -18.993 -15.404 30.419 1.00 95.81 222 SER A CA 1
ATOM 1862 C C . SER A 1 222 ? -17.553 -14.896 30.335 1.00 95.81 222 SER A C 1
ATOM 1864 O O . SER A 1 222 ? -17.036 -14.661 29.245 1.00 95.81 222 SER A O 1
ATOM 1866 N N . ASP A 1 223 ? -16.888 -14.750 31.477 1.00 94.69 223 ASP A N 1
ATOM 1867 C CA . ASP A 1 223 ? -15.535 -14.205 31.529 1.00 94.69 223 ASP A CA 1
ATOM 1868 C C . ASP A 1 223 ? -14.497 -15.215 31.037 1.00 94.69 223 ASP A C 1
ATOM 1870 O O . ASP A 1 223 ? -13.598 -14.838 30.290 1.00 94.69 223 ASP A O 1
ATOM 1874 N N . ASN A 1 224 ? -14.670 -16.509 31.325 1.00 96.56 224 ASN A N 1
ATOM 1875 C CA . ASN A 1 224 ? -13.864 -17.560 30.698 1.00 96.56 224 ASN A CA 1
ATOM 1876 C C . ASN A 1 224 ? -14.052 -17.615 29.173 1.00 96.56 224 ASN A C 1
ATOM 1878 O O . ASN A 1 224 ? -13.082 -17.868 28.464 1.00 96.56 224 ASN A O 1
ATOM 1882 N N . ALA A 1 225 ? -15.261 -17.368 28.652 1.00 96.75 225 ALA A N 1
ATOM 1883 C CA . ALA A 1 225 ? -15.483 -17.280 27.208 1.00 96.75 225 ALA A CA 1
ATOM 1884 C C . ALA A 1 225 ? -14.687 -16.113 26.600 1.00 96.75 225 ALA A C 1
ATOM 1886 O O . ALA A 1 225 ? -13.865 -16.347 25.722 1.00 96.75 225 ALA A O 1
ATOM 1887 N N . LYS A 1 226 ? -14.804 -14.900 27.165 1.00 97.00 226 LYS A N 1
ATOM 1888 C CA . LYS A 1 226 ? -14.017 -13.724 26.736 1.00 97.00 226 LYS A CA 1
ATOM 1889 C C . LYS A 1 226 ? -12.506 -13.964 26.814 1.00 97.00 226 LYS A C 1
ATOM 1891 O O . LYS A 1 226 ? -11.774 -13.517 25.940 1.00 97.00 226 LYS A O 1
ATOM 1896 N N . ILE A 1 227 ? -12.028 -14.648 27.858 1.00 96.69 227 ILE A N 1
ATOM 1897 C CA . ILE A 1 227 ? -10.608 -15.004 28.005 1.00 96.69 227 ILE A CA 1
ATOM 1898 C C . ILE A 1 227 ? -10.171 -15.951 26.882 1.00 96.69 227 ILE A C 1
ATOM 1900 O O . ILE A 1 227 ? -9.108 -15.740 26.307 1.00 96.69 227 ILE A O 1
ATOM 1904 N N . ASN A 1 228 ? -10.978 -16.958 26.541 1.00 97.31 228 ASN A N 1
ATOM 1905 C CA . ASN A 1 228 ? -10.672 -17.875 25.441 1.00 97.31 228 ASN A CA 1
ATOM 1906 C C . ASN A 1 228 ? -10.697 -17.169 24.077 1.00 97.31 228 ASN A C 1
ATOM 1908 O O . ASN A 1 228 ? -9.802 -17.409 23.271 1.00 97.31 228 ASN A O 1
ATOM 1912 N N . ASP A 1 229 ? -11.658 -16.271 23.842 1.00 96.88 229 ASP A N 1
ATOM 1913 C CA . ASP A 1 229 ? -11.733 -15.472 22.614 1.00 96.88 229 ASP A CA 1
ATOM 1914 C C . ASP A 1 229 ? -10.479 -14.586 22.467 1.00 96.88 229 ASP A C 1
ATOM 1916 O O . ASP A 1 229 ? -9.809 -14.621 21.437 1.00 96.88 229 ASP A O 1
ATOM 1920 N N . LEU A 1 230 ? -10.082 -13.877 23.534 1.00 96.75 230 LEU A N 1
ATOM 1921 C CA . LEU A 1 230 ? -8.861 -13.059 23.565 1.00 96.75 230 LEU A CA 1
ATOM 1922 C C . LEU A 1 230 ? -7.575 -13.886 23.402 1.00 96.75 230 LEU A C 1
ATOM 1924 O O . LEU A 1 230 ? -6.622 -13.417 22.782 1.00 96.75 230 LEU A O 1
ATOM 1928 N N . LEU A 1 231 ? -7.526 -15.111 23.939 1.00 97.06 231 LEU A N 1
ATOM 1929 C CA . LEU A 1 231 ? -6.409 -16.035 23.713 1.00 97.06 231 LEU A CA 1
ATOM 1930 C C . LEU A 1 231 ? -6.354 -16.494 22.250 1.00 97.06 231 LEU A C 1
ATOM 1932 O O . LEU A 1 231 ? -5.270 -16.548 21.675 1.00 97.06 231 LEU A O 1
ATOM 1936 N N . GLN A 1 232 ? -7.502 -16.765 21.625 1.00 97.25 232 GLN A N 1
ATOM 1937 C CA . GLN A 1 232 ? -7.569 -17.151 20.217 1.00 97.25 232 GLN A CA 1
ATOM 1938 C C . GLN A 1 232 ? -7.190 -15.989 19.282 1.00 97.25 232 GLN A C 1
ATOM 1940 O O . GLN A 1 232 ? -6.529 -16.209 18.265 1.00 97.25 232 GLN A O 1
ATOM 1945 N N . GLU A 1 233 ? -7.585 -14.755 19.606 1.00 97.19 233 GLU A N 1
ATOM 1946 C CA . GLU A 1 233 ? -7.123 -13.549 18.906 1.00 97.19 233 GLU A CA 1
ATOM 1947 C C . GLU A 1 233 ? -5.609 -13.362 19.070 1.00 97.19 233 GLU A C 1
ATOM 1949 O O . GLU A 1 233 ? -4.911 -13.130 18.083 1.00 97.19 233 GLU A O 1
ATOM 1954 N N . PHE A 1 234 ? -5.083 -13.538 20.287 1.00 97.38 234 PHE A N 1
ATOM 1955 C CA . PHE A 1 234 ? -3.648 -13.468 20.561 1.00 97.38 234 PHE A CA 1
ATOM 1956 C C . PHE A 1 234 ? -2.856 -14.486 19.723 1.00 97.38 234 PHE A C 1
ATOM 1958 O O . PHE A 1 234 ? -1.948 -14.089 18.992 1.00 97.38 234 PHE A O 1
ATOM 1965 N N . GLU A 1 235 ? -3.252 -15.765 19.724 1.00 96.81 235 GLU A N 1
ATOM 1966 C CA . GLU A 1 235 ? -2.634 -16.814 18.895 1.00 96.81 235 GLU A CA 1
ATOM 1967 C C . GLU A 1 235 ? -2.674 -16.477 17.393 1.00 96.81 235 GLU A C 1
ATOM 1969 O O . GLU A 1 235 ? -1.684 -16.672 16.684 1.00 96.81 235 GLU A O 1
ATOM 1974 N N . GLN A 1 236 ? -3.782 -15.916 16.891 1.00 96.31 236 GLN A N 1
ATOM 1975 C CA . GLN A 1 236 ? -3.874 -15.455 15.500 1.00 96.31 236 GLN A CA 1
ATOM 1976 C C . GLN A 1 236 ? -2.912 -14.298 15.201 1.00 96.31 236 GLN A C 1
ATOM 1978 O O . GLN A 1 236 ? -2.270 -14.296 14.146 1.00 96.31 236 GLN A O 1
ATOM 1983 N N . THR A 1 237 ? -2.777 -13.328 16.113 1.00 95.88 237 THR A N 1
ATOM 1984 C CA . THR A 1 237 ? -1.825 -12.218 15.945 1.00 95.88 237 THR A CA 1
ATOM 1985 C C . THR A 1 237 ? -0.370 -12.680 16.011 1.00 95.88 237 THR A C 1
ATOM 1987 O O . THR A 1 237 ? 0.437 -12.226 15.199 1.00 95.88 237 THR A O 1
ATOM 1990 N N . ASP A 1 238 ? -0.043 -13.633 16.886 1.00 95.81 238 ASP A N 1
ATOM 1991 C CA . ASP A 1 238 ? 1.288 -14.236 16.980 1.00 95.81 238 ASP A CA 1
ATOM 1992 C C . ASP A 1 238 ? 1.636 -14.996 15.691 1.00 95.81 238 ASP A C 1
ATOM 1994 O O . ASP A 1 238 ? 2.705 -14.770 15.117 1.00 95.81 238 ASP A O 1
ATOM 1998 N N . HIS A 1 239 ? 0.718 -15.817 15.167 1.00 97.00 239 HIS A N 1
ATOM 1999 C CA . HIS A 1 239 ? 0.894 -16.492 13.876 1.00 97.00 239 HIS A CA 1
ATOM 2000 C C . HIS A 1 239 ? 1.110 -15.504 12.721 1.00 97.00 239 HIS A C 1
ATOM 2002 O O . HIS A 1 239 ? 2.069 -15.655 11.962 1.00 97.00 239 HIS A O 1
ATOM 2008 N N . LEU A 1 240 ? 0.297 -14.446 12.627 1.00 97.00 240 LEU A N 1
ATOM 2009 C CA . LEU A 1 240 ? 0.466 -13.402 11.613 1.00 97.00 240 LEU A CA 1
ATOM 2010 C C . LEU A 1 240 ? 1.810 -12.662 11.761 1.00 97.00 240 LEU A C 1
ATOM 2012 O O . LEU A 1 240 ? 2.448 -12.317 10.762 1.00 97.00 240 LEU A O 1
ATOM 2016 N N . SER A 1 241 ? 2.274 -12.434 12.993 1.00 96.31 241 SER A N 1
ATOM 2017 C CA . SER A 1 241 ? 3.576 -11.809 13.260 1.00 96.31 241 SER A CA 1
ATOM 2018 C C . SER A 1 241 ? 4.749 -12.691 12.803 1.00 96.31 241 SER A C 1
ATOM 2020 O O . SER A 1 241 ? 5.718 -12.192 12.228 1.00 96.31 241 SER A O 1
ATOM 2022 N N . LEU A 1 242 ? 4.640 -14.012 12.979 1.00 97.75 242 LEU A N 1
ATOM 2023 C CA . LEU A 1 242 ? 5.638 -14.979 12.525 1.00 97.75 242 LEU A CA 1
ATOM 2024 C C . LEU A 1 242 ? 5.659 -15.094 10.998 1.00 97.75 242 LEU A C 1
ATOM 2026 O O . LEU A 1 242 ? 6.739 -15.065 10.407 1.00 97.75 242 LEU A O 1
ATOM 2030 N N . ASP A 1 243 ? 4.493 -15.162 10.352 1.00 97.00 243 ASP A N 1
ATOM 2031 C CA . ASP A 1 243 ? 4.391 -15.228 8.891 1.00 97.00 243 ASP A CA 1
ATOM 2032 C C . ASP A 1 243 ? 4.933 -13.952 8.229 1.00 97.00 243 ASP A C 1
ATOM 2034 O O . ASP A 1 243 ? 5.745 -14.030 7.305 1.00 97.00 243 ASP A O 1
ATOM 2038 N N . THR A 1 244 ? 4.590 -12.769 8.751 1.00 95.38 244 THR A N 1
ATOM 2039 C CA . THR A 1 244 ? 5.139 -11.494 8.248 1.00 95.38 244 THR A CA 1
ATOM 2040 C C . THR A 1 244 ? 6.650 -11.369 8.466 1.00 95.38 244 THR A C 1
ATOM 2042 O O . THR A 1 244 ? 7.346 -10.827 7.603 1.00 95.38 244 THR A O 1
ATOM 2045 N N . LEU A 1 245 ? 7.196 -11.918 9.558 1.00 97.44 245 LEU A N 1
ATOM 2046 C CA . LEU A 1 245 ? 8.642 -11.981 9.790 1.00 97.44 245 LEU A CA 1
ATOM 2047 C C . LEU A 1 245 ? 9.339 -12.977 8.843 1.00 97.44 245 LEU A C 1
ATOM 2049 O O . LEU A 1 245 ? 10.428 -12.682 8.342 1.00 97.44 245 LEU A O 1
ATOM 2053 N N . MET A 1 246 ? 8.714 -14.120 8.540 1.00 97.88 246 MET A N 1
ATOM 2054 C CA . MET A 1 246 ? 9.214 -15.061 7.529 1.00 97.88 246 MET A CA 1
ATOM 2055 C C . MET A 1 246 ? 9.215 -14.447 6.126 1.00 97.88 246 MET A C 1
ATOM 2057 O O . MET A 1 246 ? 10.210 -14.572 5.410 1.00 97.88 246 MET A O 1
ATOM 2061 N N . ASP A 1 247 ? 8.142 -13.759 5.735 1.00 96.62 247 ASP A N 1
ATOM 2062 C CA . ASP A 1 247 ? 8.050 -13.097 4.431 1.00 96.62 247 ASP A CA 1
ATOM 2063 C C . ASP A 1 247 ? 9.021 -11.918 4.313 1.00 96.62 247 ASP A C 1
ATOM 2065 O O . ASP A 1 247 ? 9.654 -11.756 3.268 1.00 96.62 247 ASP A O 1
ATOM 2069 N N . TYR A 1 248 ? 9.252 -11.161 5.390 1.00 96.31 248 TYR A N 1
ATOM 2070 C CA . TYR A 1 248 ? 10.341 -10.182 5.437 1.00 96.31 248 TYR A CA 1
ATOM 2071 C C . TYR A 1 248 ? 11.715 -10.843 5.219 1.00 96.31 248 TYR A C 1
ATOM 2073 O O . TYR A 1 248 ? 12.520 -10.350 4.427 1.00 96.31 248 TYR A O 1
ATOM 2081 N N . GLY A 1 249 ? 11.969 -11.993 5.853 1.00 97.56 249 GLY A N 1
ATOM 2082 C CA . GLY A 1 249 ? 13.193 -12.775 5.646 1.00 97.56 249 GLY A CA 1
ATOM 2083 C C . GLY A 1 249 ? 13.369 -13.262 4.201 1.00 97.56 249 GLY A C 1
ATOM 2084 O O . GLY A 1 249 ? 14.467 -13.162 3.651 1.00 97.56 249 GLY A O 1
ATOM 2085 N N . ARG A 1 250 ? 12.289 -13.725 3.556 1.00 97.62 250 ARG A N 1
ATOM 2086 C CA . ARG A 1 250 ? 12.282 -14.108 2.130 1.00 97.62 250 ARG A CA 1
ATOM 2087 C C . ARG A 1 250 ? 12.563 -12.914 1.219 1.00 97.62 250 ARG A C 1
ATOM 2089 O O . ARG A 1 250 ? 13.400 -13.016 0.327 1.00 97.62 250 ARG A O 1
ATOM 2096 N N . LEU A 1 251 ? 11.913 -11.774 1.462 1.00 96.62 251 LEU A N 1
ATOM 2097 C CA . LEU A 1 251 ? 12.122 -10.545 0.691 1.00 96.62 251 LEU A CA 1
ATOM 2098 C C . LEU A 1 251 ? 13.558 -10.019 0.811 1.00 96.62 251 LEU A C 1
ATOM 2100 O O . LEU A 1 251 ? 14.097 -9.511 -0.173 1.00 96.62 251 LEU A O 1
ATOM 2104 N N . LEU A 1 252 ? 14.187 -10.170 1.981 1.00 97.69 252 LEU A N 1
ATOM 2105 C CA . LEU A 1 252 ? 15.593 -9.826 2.185 1.00 97.69 252 LEU A CA 1
ATOM 2106 C C . LEU A 1 252 ? 16.516 -10.732 1.351 1.00 97.69 252 LEU A C 1
ATOM 2108 O O . LEU A 1 252 ? 17.349 -10.223 0.606 1.00 97.69 252 LEU A O 1
ATOM 2112 N N . GLN A 1 253 ? 16.304 -12.053 1.383 1.00 96.44 253 GLN A N 1
ATOM 2113 C CA . GLN A 1 253 ? 17.056 -13.007 0.552 1.00 96.44 253 GLN A CA 1
ATOM 2114 C C . GLN A 1 253 ? 16.877 -12.738 -0.949 1.00 96.44 253 GLN A C 1
ATOM 2116 O O . GLN A 1 253 ? 17.851 -12.717 -1.700 1.00 96.44 253 GLN A O 1
ATOM 2121 N N . GLU A 1 254 ? 15.648 -12.460 -1.393 1.00 97.19 254 GLU A N 1
ATOM 2122 C CA . GLU A 1 254 ? 15.380 -12.059 -2.774 1.00 97.19 254 GLU A CA 1
ATOM 2123 C C . GLU A 1 254 ? 16.093 -10.758 -3.170 1.00 97.19 254 GLU A C 1
ATOM 2125 O O . GLU A 1 254 ? 16.458 -10.592 -4.336 1.00 97.19 254 GLU A O 1
ATOM 2130 N N . ALA A 1 255 ? 16.239 -9.806 -2.244 1.00 95.38 255 ALA A N 1
ATOM 2131 C CA . ALA A 1 255 ? 16.965 -8.566 -2.489 1.00 95.38 255 ALA A CA 1
ATOM 2132 C C . ALA A 1 255 ? 18.472 -8.834 -2.627 1.00 95.38 255 ALA A C 1
ATOM 2134 O O . ALA A 1 255 ? 19.075 -8.362 -3.591 1.00 95.38 255 ALA A O 1
ATOM 2135 N N . ASP A 1 256 ? 19.049 -9.652 -1.745 1.00 96.44 256 ASP A N 1
ATOM 2136 C CA . ASP A 1 256 ? 20.459 -10.052 -1.795 1.00 96.44 256 ASP A CA 1
ATOM 2137 C C . ASP A 1 256 ? 20.793 -10.835 -3.082 1.00 96.44 256 ASP A C 1
ATOM 2139 O O . ASP A 1 256 ? 21.801 -10.559 -3.735 1.00 96.44 256 ASP A O 1
ATOM 2143 N N . ASP A 1 257 ? 19.923 -11.749 -3.528 1.00 96.38 257 ASP A N 1
ATOM 2144 C CA . ASP A 1 257 ? 20.078 -12.452 -4.813 1.00 96.38 257 ASP A CA 1
ATOM 2145 C C . ASP A 1 257 ? 19.977 -11.496 -6.021 1.00 96.38 257 ASP A C 1
ATOM 2147 O O . ASP A 1 257 ? 20.720 -11.637 -7.002 1.00 96.38 257 ASP A O 1
ATOM 2151 N N . LYS A 1 258 ? 19.097 -10.484 -5.965 1.00 95.56 258 LYS A N 1
ATOM 2152 C CA . LYS A 1 258 ? 19.002 -9.429 -6.996 1.00 95.56 258 LYS A CA 1
ATOM 2153 C C . LYS A 1 258 ? 20.252 -8.541 -7.013 1.00 95.56 258 LYS A C 1
ATOM 2155 O O . LYS A 1 258 ? 20.702 -8.166 -8.094 1.00 95.56 258 LYS A O 1
ATOM 2160 N N . VAL A 1 259 ? 20.850 -8.251 -5.855 1.00 96.38 259 VAL A N 1
ATOM 2161 C CA . VAL A 1 259 ? 22.140 -7.547 -5.763 1.00 96.38 259 VAL A CA 1
ATOM 2162 C C . VAL A 1 259 ? 23.257 -8.409 -6.350 1.00 96.38 259 VAL A C 1
ATOM 2164 O O . VAL A 1 259 ? 23.922 -7.957 -7.280 1.00 96.38 259 VAL A O 1
ATOM 2167 N N . ARG A 1 260 ? 23.408 -9.672 -5.923 1.00 96.12 260 ARG A N 1
ATOM 2168 C CA . ARG A 1 260 ? 24.461 -10.571 -6.434 1.00 96.12 260 ARG A CA 1
ATOM 2169 C C . ARG A 1 260 ? 24.377 -10.746 -7.952 1.00 96.12 260 ARG A C 1
ATOM 2171 O O . ARG A 1 260 ? 25.382 -10.632 -8.648 1.00 96.12 260 ARG A O 1
ATOM 2178 N N . THR A 1 261 ? 23.180 -10.964 -8.495 1.00 96.06 261 THR A N 1
ATOM 2179 C CA . THR A 1 261 ? 22.999 -11.097 -9.953 1.00 96.06 261 THR A CA 1
ATOM 2180 C C . THR A 1 261 ? 23.291 -9.798 -10.714 1.00 96.06 261 THR A C 1
ATOM 2182 O O . THR A 1 261 ? 23.809 -9.861 -11.831 1.00 96.06 261 THR A O 1
ATOM 2185 N N . ALA A 1 262 ? 23.035 -8.624 -10.125 1.00 94.56 262 ALA A N 1
ATOM 2186 C CA . ALA A 1 262 ? 23.429 -7.337 -10.698 1.00 94.56 262 ALA A CA 1
ATOM 2187 C C . ALA A 1 262 ? 24.950 -7.091 -10.621 1.00 94.56 262 ALA A C 1
ATOM 2189 O O . ALA A 1 262 ? 25.530 -6.551 -11.565 1.00 94.56 262 ALA A O 1
ATOM 2190 N N . GLU A 1 263 ? 25.621 -7.510 -9.547 1.00 96.12 263 GLU A N 1
ATOM 2191 C CA . GLU A 1 263 ? 27.086 -7.465 -9.420 1.00 96.12 263 GLU A CA 1
ATOM 2192 C C . GLU A 1 263 ? 27.764 -8.380 -10.450 1.00 96.12 263 GLU A C 1
ATOM 2194 O O . GLU A 1 263 ? 28.649 -7.938 -11.186 1.00 96.12 263 GLU A O 1
ATOM 2199 N N . GLU A 1 264 ? 27.284 -9.620 -10.598 1.00 96.25 264 GLU A N 1
ATOM 2200 C CA . GLU A 1 264 ? 27.749 -10.561 -11.626 1.00 96.25 264 GLU A CA 1
ATOM 2201 C C . GLU A 1 264 ? 27.588 -10.005 -13.053 1.00 96.25 264 GLU A C 1
ATOM 2203 O O . GLU A 1 264 ? 28.437 -10.246 -13.915 1.00 96.25 264 G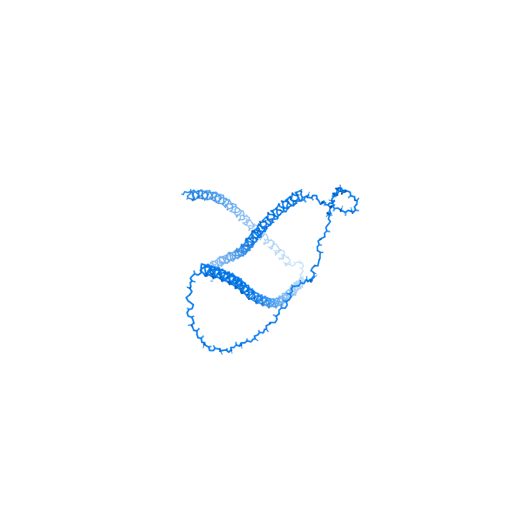LU A O 1
ATOM 2208 N N . GLN A 1 265 ? 26.500 -9.277 -13.333 1.00 96.19 265 GLN A N 1
ATOM 2209 C CA . GLN A 1 265 ? 26.285 -8.616 -14.626 1.00 96.19 265 GLN A CA 1
ATOM 2210 C C . GLN A 1 265 ? 27.228 -7.424 -14.829 1.00 96.19 265 GLN A C 1
ATOM 2212 O O . GLN A 1 265 ? 27.787 -7.273 -15.916 1.00 96.19 265 GLN A O 1
ATOM 2217 N N . ASN A 1 266 ? 27.452 -6.606 -13.797 1.00 92.25 266 ASN A N 1
ATOM 2218 C CA . ASN A 1 266 ? 28.386 -5.482 -13.868 1.00 92.25 266 ASN A CA 1
ATOM 2219 C C . ASN A 1 266 ? 29.830 -5.946 -14.095 1.00 92.25 266 ASN A C 1
ATOM 2221 O O . ASN A 1 266 ? 30.523 -5.357 -14.923 1.00 92.25 266 ASN A O 1
ATOM 2225 N N . GLU A 1 267 ? 30.284 -7.016 -13.436 1.00 96.19 267 GLU A N 1
ATOM 2226 C CA . GLU A 1 267 ? 31.643 -7.528 -13.653 1.00 96.19 267 GLU A CA 1
ATOM 2227 C C . GLU A 1 267 ? 31.800 -8.143 -15.057 1.00 96.19 267 GLU A C 1
ATOM 2229 O O . GLU A 1 267 ? 32.809 -7.894 -15.716 1.00 96.19 267 GLU A O 1
ATOM 2234 N N . LYS A 1 268 ? 30.779 -8.832 -15.596 1.00 96.56 268 LYS A N 1
ATOM 2235 C CA . LYS A 1 268 ? 30.768 -9.277 -17.008 1.00 96.56 268 LYS A CA 1
ATOM 2236 C C . LYS A 1 268 ? 30.903 -8.093 -17.974 1.00 96.56 268 LYS A C 1
ATOM 2238 O O . LYS A 1 268 ? 31.802 -8.090 -18.813 1.00 96.56 268 LYS A O 1
ATOM 2243 N N . LEU A 1 269 ? 30.086 -7.051 -17.803 1.00 95.12 269 LEU A N 1
ATOM 2244 C CA . LEU A 1 269 ? 30.160 -5.829 -18.616 1.00 95.12 269 LEU A CA 1
ATOM 2245 C C . LEU A 1 269 ? 31.499 -5.099 -18.457 1.00 95.12 269 LEU A C 1
ATOM 2247 O O . LEU A 1 269 ? 31.994 -4.494 -19.408 1.00 95.12 269 LEU A O 1
ATOM 2251 N N . ARG A 1 270 ? 32.115 -5.139 -17.274 1.00 96.56 270 ARG A N 1
ATOM 2252 C CA . ARG A 1 270 ? 33.445 -4.571 -17.034 1.00 96.56 270 ARG A CA 1
ATOM 2253 C C . ARG A 1 270 ? 34.519 -5.337 -17.806 1.00 96.56 270 ARG A C 1
ATOM 2255 O O . ARG A 1 270 ? 35.325 -4.696 -18.479 1.00 96.56 270 ARG A O 1
ATOM 2262 N N . ILE A 1 271 ? 34.504 -6.671 -17.763 1.00 96.75 271 ILE A N 1
ATOM 2263 C CA . ILE A 1 271 ? 35.410 -7.528 -18.542 1.00 96.75 271 ILE A CA 1
ATOM 2264 C C . ILE A 1 271 ? 35.250 -7.228 -20.040 1.00 96.75 271 ILE A C 1
ATOM 2266 O O . ILE A 1 271 ? 36.233 -6.870 -20.692 1.00 96.75 271 ILE A O 1
ATOM 2270 N N . GLU A 1 272 ? 34.020 -7.240 -20.563 1.00 96.56 272 GLU A N 1
ATOM 2271 C CA . GLU A 1 272 ? 33.722 -6.907 -21.965 1.00 96.56 272 GLU A CA 1
ATOM 2272 C C . GLU A 1 272 ? 34.225 -5.507 -22.355 1.00 96.56 272 GLU A C 1
ATOM 2274 O O . GLU A 1 272 ? 34.879 -5.348 -23.388 1.00 96.56 272 GLU A O 1
ATOM 2279 N N . ASN A 1 273 ? 34.010 -4.493 -21.510 1.00 93.25 273 ASN A N 1
ATOM 2280 C CA . ASN A 1 273 ? 34.542 -3.148 -21.737 1.00 93.25 273 ASN A CA 1
ATOM 2281 C C . ASN A 1 273 ? 36.080 -3.118 -21.747 1.00 93.25 273 ASN A C 1
ATOM 2283 O O . ASN A 1 273 ? 36.664 -2.432 -22.589 1.00 93.25 273 ASN A O 1
ATOM 2287 N N . THR A 1 274 ? 36.763 -3.869 -20.873 1.00 96.62 274 THR A N 1
ATOM 2288 C CA . THR A 1 274 ? 38.236 -3.954 -20.918 1.00 96.62 274 THR A CA 1
ATOM 2289 C C . THR A 1 274 ? 38.744 -4.661 -22.173 1.00 96.62 274 THR A C 1
ATOM 2291 O O . THR A 1 274 ? 39.735 -4.220 -22.761 1.00 96.62 274 THR A O 1
ATOM 2294 N N . GLU A 1 275 ? 38.043 -5.691 -22.653 1.00 96.38 275 GLU A N 1
ATOM 2295 C CA . GLU A 1 275 ? 38.366 -6.344 -23.920 1.00 96.38 275 GLU A CA 1
ATOM 2296 C C . GLU A 1 275 ? 38.147 -5.422 -25.122 1.00 96.38 275 GLU A C 1
ATOM 2298 O O . GLU A 1 275 ? 38.982 -5.379 -26.027 1.00 96.38 275 GLU A O 1
ATOM 2303 N N . LEU A 1 276 ? 37.033 -4.687 -25.152 1.00 94.88 276 LEU A N 1
ATOM 2304 C CA . LEU A 1 276 ? 36.728 -3.719 -26.204 1.00 94.88 276 LEU A CA 1
ATOM 2305 C C . LEU A 1 276 ? 37.749 -2.578 -26.207 1.00 94.88 276 LEU A C 1
ATOM 2307 O O . LEU A 1 276 ? 38.275 -2.243 -27.266 1.00 94.88 276 LEU A O 1
ATOM 2311 N N . ALA A 1 277 ? 38.130 -2.055 -25.040 1.00 95.69 277 ALA A N 1
ATOM 2312 C CA . ALA A 1 277 ? 39.206 -1.074 -24.919 1.00 95.69 277 ALA A CA 1
ATOM 2313 C C . ALA A 1 277 ? 40.554 -1.627 -25.424 1.00 95.69 277 ALA A C 1
ATOM 2315 O O . ALA A 1 277 ? 41.294 -0.921 -26.113 1.00 95.69 277 ALA A O 1
ATOM 2316 N N . ALA A 1 278 ? 40.867 -2.899 -25.150 1.00 95.75 278 ALA A N 1
ATOM 2317 C CA . ALA A 1 278 ? 42.059 -3.557 -25.681 1.00 95.75 278 ALA A CA 1
ATOM 2318 C C . ALA A 1 278 ? 41.998 -3.747 -27.211 1.00 95.75 278 ALA A C 1
ATOM 2320 O O . ALA A 1 278 ? 43.000 -3.508 -27.887 1.00 95.75 278 ALA A O 1
ATOM 2321 N N . LYS A 1 279 ? 40.834 -4.116 -27.768 1.00 95.81 279 LYS A N 1
ATOM 2322 C CA . LYS A 1 279 ? 40.587 -4.225 -29.220 1.00 95.81 279 LYS A CA 1
ATOM 2323 C C . LYS A 1 279 ? 40.746 -2.859 -29.905 1.00 95.81 279 LYS A C 1
ATOM 2325 O O . LYS A 1 279 ? 41.533 -2.747 -30.840 1.00 95.81 279 LYS A O 1
ATOM 2330 N N . ILE A 1 280 ? 40.126 -1.800 -29.374 1.00 93.50 280 ILE A N 1
ATOM 2331 C CA . ILE A 1 280 ? 40.280 -0.414 -29.858 1.00 93.50 280 ILE A CA 1
ATOM 2332 C C . ILE A 1 280 ? 41.751 0.025 -29.812 1.00 93.50 280 ILE A C 1
ATOM 2334 O O . ILE A 1 280 ? 42.247 0.625 -30.761 1.00 93.50 280 ILE A O 1
ATOM 2338 N N . LYS A 1 281 ? 42.486 -0.308 -28.742 1.00 95.69 281 LYS A N 1
ATOM 2339 C CA . LYS A 1 281 ? 43.913 0.030 -28.614 1.00 95.69 281 LYS A CA 1
ATOM 2340 C C . LYS A 1 281 ? 44.815 -0.731 -29.597 1.00 95.69 281 LYS A C 1
ATOM 2342 O O . LYS A 1 281 ? 45.877 -0.212 -29.933 1.00 95.69 281 LYS A O 1
ATOM 2347 N N . LYS A 1 282 ? 44.421 -1.926 -30.056 1.00 95.88 282 LYS A N 1
ATOM 2348 C CA . LYS A 1 282 ? 45.100 -2.642 -31.154 1.00 95.88 282 LYS A CA 1
ATOM 2349 C C . LYS A 1 282 ? 44.835 -1.958 -32.493 1.00 95.88 282 LYS A C 1
ATOM 2351 O O . LYS A 1 282 ? 45.789 -1.489 -33.099 1.00 95.88 282 LYS A O 1
ATOM 2356 N N . VAL A 1 283 ? 43.564 -1.765 -32.853 1.00 95.38 283 VAL A N 1
ATOM 2357 C CA . VAL A 1 283 ? 43.168 -1.099 -34.109 1.00 95.38 283 VAL A CA 1
ATOM 2358 C C . VAL A 1 283 ? 43.774 0.303 -34.215 1.00 95.38 283 VAL A C 1
ATOM 2360 O O . VAL A 1 283 ? 44.302 0.667 -35.256 1.00 95.38 283 VAL A O 1
ATOM 2363 N N . LYS A 1 284 ? 43.804 1.080 -33.121 1.00 94.50 284 LYS A N 1
ATOM 2364 C CA . LYS A 1 284 ? 44.453 2.402 -33.120 1.00 94.50 284 LYS A CA 1
ATOM 2365 C C . LYS A 1 284 ? 45.946 2.319 -33.450 1.00 94.50 284 LYS A C 1
ATOM 2367 O O . LYS A 1 284 ? 46.420 3.142 -34.219 1.00 94.50 284 LYS A O 1
ATOM 2372 N N . LYS A 1 285 ? 46.670 1.332 -32.909 1.00 95.06 285 LYS A N 1
ATOM 2373 C CA . LYS A 1 285 ? 48.089 1.106 -33.235 1.00 95.06 285 LYS A CA 1
ATOM 2374 C C . LYS A 1 285 ? 48.291 0.621 -34.668 1.00 95.06 285 LYS A C 1
ATOM 2376 O O . LYS A 1 285 ? 49.288 0.972 -35.283 1.00 95.06 285 LYS A O 1
ATOM 2381 N N . GLU A 1 286 ? 47.379 -0.202 -35.176 1.00 94.31 286 GLU A N 1
ATOM 2382 C CA . GLU A 1 286 ? 47.390 -0.668 -36.565 1.00 94.31 286 GLU A CA 1
ATOM 2383 C C . GLU A 1 286 ? 47.229 0.534 -37.509 1.00 94.31 286 GLU A C 1
ATOM 2385 O O . GLU A 1 286 ? 48.128 0.778 -38.308 1.00 94.31 286 GLU A O 1
ATOM 2390 N N . CYS A 1 287 ? 46.219 1.387 -37.303 1.00 90.56 287 CYS A N 1
ATOM 2391 C CA . CYS A 1 287 ? 46.046 2.622 -38.074 1.00 90.56 287 CYS A CA 1
ATOM 2392 C C . CYS A 1 287 ? 47.187 3.643 -37.885 1.00 90.56 287 CYS A C 1
ATOM 2394 O O . CYS A 1 287 ? 47.556 4.317 -38.839 1.00 90.56 287 CYS A O 1
ATOM 2396 N N . GLU A 1 288 ? 47.765 3.777 -36.684 1.00 93.44 288 GLU A N 1
ATOM 2397 C CA . GLU A 1 288 ? 48.949 4.629 -36.451 1.00 93.44 288 GLU A CA 1
ATOM 2398 C C . GLU A 1 288 ? 50.171 4.136 -37.241 1.00 93.44 288 GLU A C 1
ATOM 2400 O O . GLU A 1 288 ? 50.915 4.946 -37.789 1.00 93.44 288 GLU A O 1
ATOM 2405 N N . ASN A 1 289 ? 50.368 2.817 -37.338 1.00 93.12 289 ASN A N 1
ATOM 2406 C CA . ASN A 1 289 ? 51.435 2.232 -38.150 1.00 93.12 289 ASN A CA 1
ATOM 2407 C C . ASN A 1 289 ? 51.148 2.361 -39.653 1.00 93.12 289 ASN A C 1
ATOM 2409 O O . ASN A 1 289 ? 52.062 2.673 -40.406 1.00 93.12 289 ASN A O 1
ATOM 2413 N N . GLU A 1 290 ? 49.907 2.145 -40.097 1.00 93.00 290 GLU A N 1
ATOM 2414 C CA . GLU A 1 290 ? 49.500 2.337 -41.498 1.00 93.00 290 GLU A CA 1
ATOM 2415 C C . GLU A 1 290 ? 49.687 3.790 -41.944 1.00 93.00 290 GLU A C 1
ATOM 2417 O O . GLU A 1 290 ? 50.237 4.031 -43.016 1.00 93.00 290 GLU A O 1
ATOM 2422 N N . LEU A 1 291 ? 49.299 4.755 -41.101 1.00 91.56 291 LEU A N 1
ATOM 2423 C CA . LEU A 1 291 ? 49.507 6.177 -41.359 1.00 91.56 291 LEU A CA 1
ATOM 2424 C C . LEU A 1 291 ? 51.000 6.507 -41.451 1.00 91.56 291 LEU A C 1
ATOM 2426 O O . LEU A 1 291 ? 51.409 7.132 -42.423 1.00 91.56 291 LEU A O 1
ATOM 2430 N N . ARG A 1 292 ? 51.824 6.023 -40.510 1.00 92.56 292 ARG A N 1
ATOM 2431 C CA . ARG A 1 292 ? 53.277 6.253 -40.548 1.00 92.56 292 ARG A CA 1
ATOM 2432 C C . ARG A 1 292 ? 53.935 5.609 -41.771 1.00 92.56 292 ARG A C 1
ATOM 2434 O O . ARG A 1 292 ? 54.791 6.223 -42.390 1.00 92.56 292 ARG A O 1
ATOM 2441 N N . ASN A 1 293 ? 53.518 4.402 -42.155 1.00 91.50 293 ASN A N 1
ATOM 2442 C CA . ASN A 1 293 ? 54.006 3.745 -43.369 1.00 91.50 293 ASN A CA 1
ATOM 2443 C C . ASN A 1 293 ? 53.620 4.548 -44.623 1.00 91.50 293 ASN A C 1
ATOM 2445 O O . ASN A 1 293 ? 54.451 4.724 -45.508 1.00 91.50 293 ASN A O 1
ATOM 2449 N N . ALA A 1 294 ? 52.390 5.070 -44.686 1.00 89.56 294 ALA A N 1
ATOM 2450 C CA . ALA A 1 294 ? 51.953 5.931 -45.780 1.00 89.56 294 ALA A CA 1
ATOM 2451 C C . ALA A 1 294 ? 52.739 7.254 -45.814 1.00 89.56 294 ALA A C 1
ATOM 2453 O O . ALA A 1 294 ? 53.153 7.676 -46.887 1.00 89.56 294 ALA A O 1
ATOM 2454 N N . GLU A 1 295 ? 52.996 7.888 -44.665 1.00 88.56 295 GLU A N 1
ATOM 2455 C CA . GLU A 1 295 ? 53.862 9.072 -44.553 1.00 88.56 295 GLU A CA 1
ATOM 2456 C C . GLU A 1 295 ? 55.289 8.771 -45.047 1.00 88.56 295 GLU A C 1
ATOM 2458 O O . GLU A 1 295 ? 55.781 9.474 -45.926 1.00 88.56 295 GLU A O 1
ATOM 2463 N N . GLU A 1 296 ? 55.915 7.682 -44.584 1.00 89.75 296 GLU A N 1
ATOM 2464 C CA . GLU A 1 296 ? 57.238 7.223 -45.042 1.00 89.75 296 GLU A CA 1
ATOM 2465 C C . GLU A 1 296 ? 57.267 6.930 -46.562 1.00 89.75 296 GLU A C 1
ATOM 2467 O O . GLU A 1 296 ? 58.270 7.192 -47.235 1.00 89.75 296 GLU A O 1
ATOM 2472 N N . GLU A 1 297 ? 56.180 6.400 -47.134 1.00 87.00 297 GLU A N 1
ATOM 2473 C CA . GLU A 1 297 ? 56.036 6.180 -48.579 1.00 87.00 297 GLU A CA 1
ATOM 2474 C C . GLU A 1 297 ? 55.844 7.487 -49.361 1.00 87.00 297 GLU A C 1
ATOM 2476 O O . GLU A 1 297 ? 56.487 7.665 -50.399 1.00 87.00 297 GLU A O 1
ATOM 2481 N N . TYR A 1 298 ? 55.016 8.416 -48.874 1.00 83.00 298 TYR A N 1
ATOM 2482 C CA . TYR A 1 298 ? 54.823 9.731 -49.490 1.00 83.00 298 TYR A CA 1
ATOM 2483 C C . TYR A 1 298 ? 56.093 10.579 -49.427 1.00 83.00 298 TYR A C 1
ATOM 2485 O O . TYR A 1 298 ? 56.432 11.224 -50.420 1.00 83.00 298 TYR A O 1
ATOM 2493 N N . GLU A 1 299 ? 56.831 10.560 -48.316 1.00 83.25 299 GLU A N 1
ATOM 2494 C CA . GLU A 1 299 ? 58.132 11.224 -48.203 1.00 83.25 299 GLU A CA 1
ATOM 2495 C C . GLU A 1 299 ? 59.137 10.634 -49.195 1.00 83.25 299 GLU A C 1
ATOM 2497 O O . GLU A 1 299 ? 59.774 11.386 -49.932 1.00 83.25 299 GLU A O 1
ATOM 2502 N N . ARG A 1 300 ? 59.227 9.301 -49.295 1.00 82.94 300 ARG A N 1
ATOM 2503 C CA . ARG A 1 300 ? 60.119 8.624 -50.251 1.00 82.94 300 ARG A CA 1
ATOM 2504 C C . ARG A 1 300 ? 59.758 8.937 -51.704 1.00 82.94 300 ARG A C 1
ATOM 2506 O O . ARG A 1 300 ? 60.651 9.206 -52.503 1.00 82.94 300 ARG A O 1
ATOM 2513 N N . GLN A 1 301 ? 58.470 8.943 -52.052 1.00 80.06 301 GLN A N 1
ATOM 2514 C CA . GLN A 1 301 ? 58.010 9.362 -53.380 1.00 80.06 301 GLN A CA 1
ATOM 2515 C C . GLN A 1 301 ? 58.339 10.837 -53.638 1.00 80.06 301 GLN A C 1
ATOM 2517 O O . GLN A 1 301 ? 58.870 11.171 -54.692 1.00 80.06 301 GLN A O 1
ATOM 2522 N N . THR A 1 302 ? 58.085 11.723 -52.672 1.00 77.44 302 THR A N 1
ATOM 2523 C CA . THR A 1 302 ? 58.370 13.163 -52.792 1.00 77.44 302 THR A CA 1
ATOM 2524 C C . THR A 1 302 ? 59.866 13.427 -52.960 1.00 77.44 302 THR A C 1
ATOM 2526 O O . THR A 1 302 ? 60.241 14.259 -53.780 1.00 77.44 302 THR A O 1
ATOM 2529 N N . GLN A 1 303 ? 60.725 12.687 -52.254 1.00 76.75 303 GLN A N 1
ATOM 2530 C CA . GLN A 1 303 ? 62.179 12.732 -52.423 1.00 76.75 303 GLN A CA 1
ATOM 2531 C C . GLN A 1 303 ? 62.594 12.269 -53.826 1.00 76.75 303 GLN A C 1
ATOM 2533 O O . GLN A 1 303 ? 63.327 12.990 -54.492 1.00 76.75 303 GLN A O 1
ATOM 2538 N N . GLN A 1 304 ? 62.051 11.156 -54.333 1.00 73.88 304 GLN A N 1
ATOM 2539 C CA . GLN A 1 304 ? 62.308 10.696 -55.708 1.00 73.88 304 GLN A CA 1
ATOM 2540 C C . GLN A 1 304 ? 61.846 11.708 -56.771 1.00 73.88 304 GLN A C 1
ATOM 2542 O O . GLN A 1 304 ? 62.552 11.939 -57.753 1.00 73.88 304 GLN A O 1
ATOM 2547 N N . TYR A 1 305 ? 60.691 12.355 -56.576 1.00 67.88 305 TYR A N 1
ATOM 2548 C CA . TYR A 1 305 ? 60.234 13.435 -57.456 1.00 67.88 305 TYR A CA 1
ATOM 2549 C C . TYR A 1 305 ? 61.116 14.687 -57.351 1.00 67.88 305 TYR A C 1
ATOM 2551 O O . TYR A 1 305 ? 61.351 15.332 -58.367 1.00 67.88 305 TYR A O 1
ATOM 2559 N N . ALA A 1 306 ? 61.619 15.030 -56.161 1.00 65.69 306 ALA A N 1
ATOM 2560 C CA . ALA A 1 306 ? 62.498 16.180 -55.950 1.00 65.69 306 ALA A CA 1
ATOM 2561 C C . ALA A 1 306 ? 63.905 15.960 -56.532 1.00 65.69 306 ALA A C 1
ATOM 2563 O O . ALA A 1 306 ? 64.435 16.861 -57.179 1.00 65.69 306 ALA A O 1
ATOM 2564 N N . GLU A 1 307 ? 64.479 14.763 -56.376 1.00 63.00 307 GLU A N 1
ATOM 2565 C CA . GLU A 1 307 ? 65.720 14.352 -57.046 1.00 63.00 307 GLU A CA 1
ATOM 2566 C C . GLU A 1 307 ? 65.545 14.408 -58.569 1.00 63.00 307 GLU A C 1
ATOM 2568 O O . GLU A 1 307 ? 66.311 15.085 -59.252 1.00 63.00 307 GLU A O 1
ATOM 2573 N N . GLY A 1 308 ? 64.455 13.835 -59.096 1.00 62.97 308 GLY A N 1
ATOM 2574 C CA . GLY A 1 308 ? 64.098 13.938 -60.515 1.00 62.97 308 GLY A CA 1
ATOM 2575 C C . GLY A 1 308 ? 63.768 15.358 -61.004 1.00 62.97 308 GLY A C 1
ATOM 2576 O O . GLY A 1 308 ? 63.703 15.574 -62.213 1.00 62.97 308 GLY A O 1
ATOM 2577 N N . MET A 1 309 ? 63.567 16.328 -60.104 1.00 53.59 309 MET A N 1
ATOM 2578 C CA . MET A 1 309 ? 63.345 17.742 -60.433 1.00 53.59 309 MET A CA 1
ATOM 2579 C C . MET A 1 309 ? 64.646 18.558 -60.438 1.00 53.59 309 MET A C 1
ATOM 2581 O O . MET A 1 309 ? 64.702 19.594 -61.100 1.00 53.59 309 MET A O 1
ATOM 2585 N N . LEU A 1 310 ? 65.693 18.103 -59.738 1.00 55.81 310 LEU A N 1
ATOM 2586 C CA . LEU A 1 310 ? 66.979 18.804 -59.646 1.00 55.81 310 LEU A CA 1
ATOM 2587 C C . LEU A 1 310 ? 67.767 18.777 -60.972 1.00 55.81 310 LEU A C 1
ATOM 2589 O O . LEU A 1 310 ? 68.549 19.688 -61.236 1.00 55.81 310 LEU A O 1
ATOM 2593 N N . ASP A 1 311 ? 67.502 17.781 -61.822 1.00 54.41 311 ASP A N 1
ATOM 2594 C CA . ASP A 1 311 ? 68.137 17.585 -63.135 1.00 54.41 311 ASP A CA 1
ATOM 2595 C C . ASP A 1 311 ? 67.425 18.319 -64.302 1.00 54.41 311 ASP A C 1
ATOM 2597 O O . ASP A 1 311 ? 67.809 18.161 -65.466 1.00 54.41 311 ASP A O 1
ATOM 2601 N N . ILE A 1 312 ? 66.373 19.112 -64.043 1.00 52.59 312 ILE A N 1
ATOM 2602 C CA . ILE A 1 312 ? 65.533 19.704 -65.104 1.00 52.59 312 ILE A CA 1
ATOM 2603 C C . ILE A 1 312 ? 65.927 21.155 -65.424 1.00 52.59 312 ILE A C 1
ATOM 2605 O O . ILE A 1 312 ? 65.586 22.100 -64.713 1.00 52.59 312 ILE A O 1
ATOM 2609 N N . ASP A 1 313 ? 66.566 21.332 -66.582 1.00 55.50 313 ASP A N 1
ATOM 2610 C CA . ASP A 1 313 ? 66.852 22.629 -67.211 1.00 55.50 313 ASP A CA 1
ATOM 2611 C C . ASP A 1 313 ? 65.542 23.417 -67.498 1.00 55.50 313 ASP A C 1
ATOM 2613 O O . ASP A 1 313 ? 64.639 22.877 -68.156 1.00 55.50 313 ASP A O 1
ATOM 2617 N N . PRO A 1 314 ? 65.398 24.684 -67.042 1.00 58.84 314 PRO A N 1
ATOM 2618 C CA . PRO A 1 314 ? 64.147 25.456 -67.101 1.00 58.84 314 PRO A CA 1
ATOM 2619 C C . PRO A 1 314 ? 63.556 25.714 -68.501 1.00 58.84 314 PRO A C 1
ATOM 2621 O O . PRO A 1 314 ? 62.446 26.241 -68.590 1.00 58.84 314 PRO A O 1
ATOM 2624 N N . ASN A 1 315 ? 64.244 25.348 -69.587 1.00 57.09 315 ASN A N 1
ATOM 2625 C CA . ASN A 1 315 ? 63.751 25.479 -70.966 1.00 57.09 315 ASN A CA 1
ATOM 2626 C C . ASN A 1 315 ? 63.103 24.202 -71.557 1.00 57.09 315 ASN A C 1
ATOM 2628 O O . ASN A 1 315 ? 62.757 24.184 -72.741 1.00 57.09 315 ASN A O 1
ATOM 2632 N N . GLN A 1 316 ? 62.922 23.125 -70.781 1.00 58.69 316 GLN A N 1
ATOM 2633 C CA . GLN A 1 316 ? 62.333 21.876 -71.291 1.00 58.69 316 GLN A CA 1
ATOM 2634 C C . GLN A 1 316 ? 60.785 21.867 -71.373 1.00 58.69 316 GLN A C 1
ATOM 2636 O O . GLN A 1 316 ? 60.096 22.452 -70.530 1.00 58.69 316 GLN A O 1
ATOM 2641 N N . PRO A 1 317 ? 60.192 21.120 -72.336 1.00 59.91 317 PRO A N 1
ATOM 2642 C CA . PRO A 1 317 ? 58.739 21.067 -72.570 1.00 59.91 317 PRO A CA 1
ATOM 2643 C C . PRO A 1 317 ? 57.905 20.483 -71.412 1.00 59.91 317 PRO A C 1
ATOM 2645 O O . PRO A 1 317 ? 56.677 20.572 -71.435 1.00 59.91 317 PRO A O 1
ATOM 2648 N N . SER A 1 318 ? 58.539 19.908 -70.388 1.00 57.72 318 SER A N 1
ATOM 2649 C CA . SER A 1 318 ? 57.884 19.393 -69.180 1.00 57.72 318 SER A CA 1
ATOM 2650 C C . SER A 1 318 ? 57.153 20.494 -68.399 1.00 57.72 318 SER A C 1
ATOM 2652 O O . SER A 1 318 ? 56.000 20.309 -68.016 1.00 57.72 318 SER A O 1
ATOM 2654 N N . ALA A 1 319 ? 57.755 21.681 -68.248 1.00 59.09 319 ALA A N 1
ATOM 2655 C CA . ALA A 1 319 ? 57.133 22.810 -67.545 1.00 59.09 319 ALA A CA 1
ATOM 2656 C C . ALA A 1 319 ? 55.863 23.330 -68.252 1.00 59.09 319 ALA A C 1
ATOM 2658 O 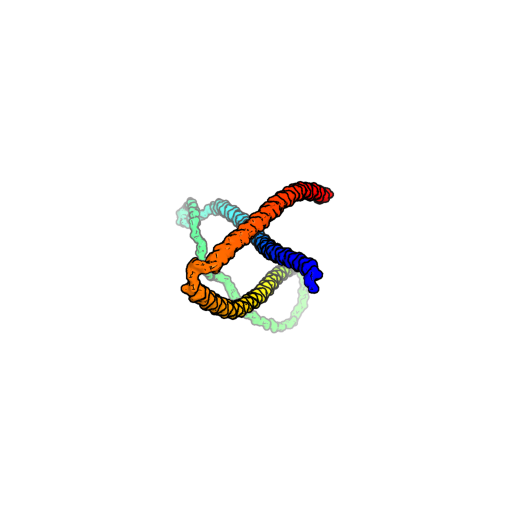O . ALA A 1 319 ? 54.903 23.749 -67.603 1.00 59.09 319 ALA A O 1
ATOM 2659 N N . ALA A 1 320 ? 55.822 23.254 -69.588 1.00 64.19 320 ALA A N 1
ATOM 2660 C CA . ALA A 1 320 ? 54.638 23.602 -70.372 1.00 64.19 320 ALA A CA 1
ATOM 2661 C C . ALA A 1 320 ? 53.492 22.592 -70.175 1.00 64.19 320 ALA A C 1
ATOM 2663 O O . ALA A 1 320 ? 52.333 22.996 -70.077 1.00 64.19 320 ALA A O 1
ATOM 2664 N N . ARG A 1 321 ? 53.810 21.294 -70.043 1.00 64.94 321 ARG A N 1
ATOM 2665 C CA . ARG A 1 321 ? 52.819 20.245 -69.741 1.00 64.94 321 ARG A CA 1
ATOM 2666 C C . ARG A 1 321 ? 52.185 20.432 -68.363 1.00 64.94 321 ARG A C 1
ATOM 2668 O O . ARG A 1 321 ? 50.977 20.270 -68.245 1.00 64.94 321 ARG A O 1
ATOM 2675 N N . PHE A 1 322 ? 52.955 20.839 -67.351 1.00 65.56 322 PHE A N 1
ATOM 2676 C CA . PHE A 1 322 ? 52.404 21.122 -66.019 1.00 65.56 322 PHE A CA 1
ATOM 2677 C C . PHE A 1 322 ? 51.444 22.321 -66.005 1.00 65.56 322 PHE A C 1
ATOM 2679 O O . PHE A 1 322 ? 50.415 22.253 -65.336 1.00 65.56 322 PHE A O 1
ATOM 2686 N N . LYS A 1 323 ? 51.709 23.379 -66.790 1.00 71.62 323 LYS A N 1
ATOM 2687 C CA . LYS A 1 323 ? 50.730 24.467 -66.979 1.00 71.62 323 LYS A CA 1
ATOM 2688 C C . LYS A 1 323 ? 49.435 23.953 -67.609 1.00 71.62 323 LYS A C 1
ATOM 2690 O O . LYS A 1 323 ? 48.382 24.103 -67.004 1.00 71.62 323 LYS A O 1
ATOM 2695 N N . GLN A 1 324 ? 49.529 23.240 -68.735 1.00 76.44 324 GLN A N 1
ATOM 2696 C CA . GLN A 1 324 ? 48.357 22.647 -69.393 1.00 76.44 324 GLN A CA 1
ATOM 2697 C C . GLN A 1 324 ? 47.571 21.705 -68.464 1.00 76.44 324 GLN A C 1
ATOM 2699 O O . GLN A 1 324 ? 46.344 21.704 -68.482 1.00 76.44 324 GLN A O 1
ATOM 2704 N N . GLN A 1 325 ? 48.254 20.930 -67.618 1.00 77.06 325 GLN A N 1
ATOM 2705 C CA . GLN A 1 325 ? 47.608 20.060 -66.636 1.00 77.06 325 GLN A CA 1
ATOM 2706 C C . GLN A 1 325 ? 46.869 20.854 -65.544 1.00 77.06 325 GLN A C 1
ATOM 2708 O O . GLN A 1 325 ? 45.767 20.462 -65.164 1.00 77.06 325 GLN A O 1
ATOM 2713 N N . SER A 1 326 ? 47.427 21.978 -65.082 1.00 76.62 326 SER A N 1
ATOM 2714 C CA . SER A 1 326 ? 46.765 22.899 -64.145 1.00 76.62 326 SER A CA 1
ATOM 2715 C C . SER A 1 326 ? 45.552 23.602 -64.769 1.00 76.62 326 SER A C 1
ATOM 2717 O O . SER A 1 326 ? 44.536 23.788 -64.095 1.00 76.62 326 SER A O 1
ATOM 2719 N N . ASP A 1 327 ? 45.630 23.969 -66.050 1.00 77.12 327 ASP A N 1
ATOM 2720 C CA . ASP A 1 327 ? 44.524 24.592 -66.787 1.00 77.12 327 ASP A CA 1
ATOM 2721 C C . ASP A 1 327 ? 43.355 23.597 -66.929 1.00 77.12 327 ASP A C 1
ATOM 2723 O O . ASP A 1 327 ? 42.232 23.884 -66.514 1.00 77.12 327 ASP A O 1
ATOM 2727 N N . ILE A 1 328 ? 43.643 22.367 -67.371 1.00 80.38 328 ILE A N 1
ATOM 2728 C CA . ILE A 1 328 ? 42.671 21.263 -67.470 1.00 80.38 328 ILE A CA 1
ATOM 2729 C C . ILE A 1 328 ? 42.043 20.933 -66.102 1.00 80.38 328 ILE A C 1
ATOM 2731 O O . ILE A 1 328 ? 40.832 20.731 -65.998 1.00 80.38 328 ILE A O 1
ATOM 2735 N N . GLN A 1 329 ? 42.835 20.890 -65.024 1.00 82.56 329 GLN A N 1
ATOM 2736 C CA . GLN A 1 329 ? 42.307 20.676 -63.669 1.00 82.56 329 GLN A CA 1
ATOM 2737 C C . GLN A 1 329 ? 41.379 21.814 -63.220 1.00 82.56 329 GLN A C 1
ATOM 2739 O O . GLN A 1 329 ? 40.384 21.558 -62.539 1.00 82.56 329 GLN A O 1
ATOM 2744 N N . SER A 1 330 ? 41.660 23.052 -63.632 1.00 80.38 330 SER A N 1
ATOM 2745 C CA . SER A 1 330 ? 40.814 24.211 -63.338 1.00 80.38 330 SER A CA 1
ATOM 2746 C C . SER A 1 330 ? 39.463 24.120 -64.057 1.00 80.38 330 SER A C 1
ATOM 2748 O O . SER A 1 330 ? 38.428 24.306 -63.414 1.00 80.38 330 SER A O 1
ATOM 2750 N N . GLU A 1 331 ? 39.445 23.721 -65.334 1.00 85.38 331 GLU A N 1
ATOM 2751 C CA . GLU A 1 331 ? 38.209 23.458 -66.091 1.00 85.38 331 GLU A CA 1
ATOM 2752 C C . GLU A 1 331 ? 37.358 22.351 -65.441 1.00 85.38 331 GLU A C 1
ATOM 2754 O O . GLU A 1 331 ? 36.148 22.517 -65.252 1.00 85.38 331 GLU A O 1
ATOM 2759 N N . TYR A 1 332 ? 37.972 21.241 -65.007 1.00 86.12 332 TYR A N 1
ATOM 2760 C CA . TYR A 1 332 ? 37.251 20.184 -64.283 1.00 86.12 332 TYR A CA 1
ATOM 2761 C C . TYR A 1 332 ? 36.639 20.681 -62.963 1.00 86.12 332 TYR A C 1
ATOM 2763 O O . TYR A 1 332 ? 35.512 20.305 -62.627 1.00 86.12 332 TYR A O 1
ATOM 2771 N N . ILE A 1 333 ? 37.333 21.555 -62.227 1.00 87.19 333 ILE A N 1
ATOM 2772 C CA . ILE A 1 333 ? 36.807 22.168 -60.999 1.00 87.19 333 ILE A CA 1
ATOM 2773 C C . ILE A 1 333 ? 35.601 23.071 -61.301 1.00 87.19 333 ILE A C 1
ATOM 2775 O O . ILE A 1 333 ? 34.640 23.076 -60.526 1.00 87.19 333 ILE A O 1
ATOM 2779 N N . GLU A 1 334 ? 35.605 23.816 -62.409 1.00 88.69 334 GLU A N 1
ATOM 2780 C CA . GLU A 1 334 ? 34.443 24.608 -62.830 1.00 88.69 334 GLU A CA 1
ATOM 2781 C C . GLU A 1 334 ? 33.248 23.720 -63.187 1.00 88.69 334 GLU A C 1
ATOM 2783 O O . GLU A 1 334 ? 32.157 23.944 -62.662 1.00 88.69 334 GLU A O 1
ATOM 2788 N N . ILE A 1 335 ? 33.453 22.648 -63.960 1.00 90.31 335 ILE A N 1
ATOM 2789 C CA . ILE A 1 335 ? 32.397 21.676 -64.294 1.00 90.31 335 ILE A CA 1
ATOM 2790 C C . ILE A 1 335 ? 31.775 21.071 -63.022 1.00 90.31 335 ILE A C 1
ATOM 2792 O O . ILE A 1 335 ? 30.548 20.979 -62.919 1.00 90.31 335 ILE A O 1
ATOM 2796 N N . ILE A 1 336 ? 32.591 20.701 -62.029 1.00 87.88 336 ILE A N 1
ATOM 2797 C CA . ILE A 1 336 ? 32.117 20.145 -60.750 1.00 87.88 336 ILE A CA 1
ATOM 2798 C C . ILE A 1 336 ? 31.312 21.183 -59.951 1.00 87.88 336 ILE A C 1
ATOM 2800 O O . ILE A 1 336 ? 30.236 20.858 -59.438 1.00 87.88 336 ILE A O 1
ATOM 2804 N N . LYS A 1 337 ? 31.770 22.442 -59.877 1.00 90.38 337 LYS A N 1
ATOM 2805 C CA . LYS A 1 337 ? 31.010 23.541 -59.243 1.00 90.38 337 LYS A CA 1
ATOM 2806 C C . LYS A 1 337 ? 29.651 23.734 -59.918 1.00 90.38 337 LYS A C 1
ATOM 2808 O O . LYS A 1 337 ? 28.634 23.890 -59.241 1.00 90.38 337 LYS A O 1
ATOM 2813 N N . ASP A 1 338 ? 29.617 23.665 -61.242 1.00 92.19 338 ASP A N 1
ATOM 2814 C CA . ASP A 1 338 ? 28.409 23.856 -62.038 1.00 92.19 338 ASP A CA 1
ATOM 2815 C C . ASP A 1 338 ? 27.397 22.708 -61.861 1.00 92.19 338 ASP A C 1
ATOM 2817 O O . ASP A 1 338 ? 26.187 22.932 -61.754 1.00 92.19 338 ASP A O 1
ATOM 2821 N N . GLN A 1 339 ? 27.883 21.467 -61.759 1.00 91.12 339 GLN A N 1
ATOM 2822 C CA . GLN A 1 339 ? 27.073 20.301 -61.387 1.00 91.12 339 GLN A CA 1
ATOM 2823 C C . GLN A 1 339 ? 26.527 20.422 -59.956 1.00 91.12 339 GLN A C 1
ATOM 2825 O O . GLN A 1 339 ? 25.333 20.200 -59.736 1.00 91.12 339 GLN A O 1
ATOM 2830 N N . TYR A 1 340 ? 27.358 20.839 -58.996 1.00 92.06 340 TYR A N 1
ATOM 2831 C CA . TYR A 1 340 ? 26.941 21.056 -57.609 1.00 92.06 340 TYR A CA 1
ATOM 2832 C C . TYR A 1 340 ? 25.838 22.121 -57.497 1.00 92.06 340 TYR A C 1
ATOM 2834 O O . TYR A 1 340 ? 24.822 21.889 -56.837 1.00 92.06 340 TYR A O 1
ATOM 2842 N N . ASN A 1 341 ? 25.967 23.241 -58.216 1.00 92.25 341 ASN A N 1
ATOM 2843 C CA . ASN A 1 341 ? 24.943 24.289 -58.281 1.00 92.25 341 ASN A CA 1
ATOM 2844 C C . ASN A 1 341 ? 23.605 23.756 -58.831 1.00 92.25 341 ASN A C 1
ATOM 2846 O O . ASN A 1 341 ? 22.549 23.981 -58.231 1.00 92.25 341 ASN A O 1
ATOM 2850 N N . LYS A 1 342 ? 23.637 22.979 -59.926 1.00 93.38 342 LYS A N 1
ATOM 2851 C CA . LYS A 1 342 ? 22.441 22.338 -60.516 1.00 93.38 342 LYS A CA 1
ATOM 2852 C C . LYS A 1 342 ? 21.757 21.388 -59.524 1.00 93.38 342 LYS A C 1
ATOM 2854 O O . LYS A 1 342 ? 20.532 21.424 -59.379 1.00 93.38 342 LYS A O 1
ATOM 2859 N N . ILE A 1 343 ? 22.535 20.586 -58.796 1.00 91.62 343 ILE A N 1
ATOM 2860 C CA . ILE A 1 34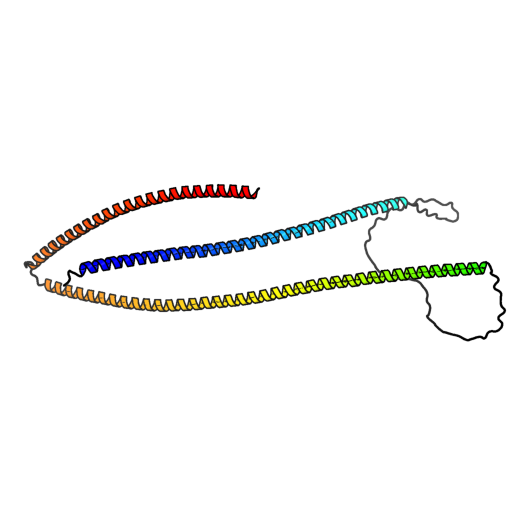3 ? 22.040 19.686 -57.743 1.00 91.62 343 ILE A CA 1
ATOM 2861 C C . ILE A 1 343 ? 21.418 20.486 -56.586 1.00 91.62 343 ILE A C 1
ATOM 2863 O O . ILE A 1 343 ? 20.303 20.180 -56.148 1.00 91.62 343 ILE A O 1
ATOM 2867 N N . GLN A 1 344 ? 22.079 21.552 -56.123 1.00 92.06 344 GLN A N 1
ATOM 2868 C CA . GLN A 1 344 ? 21.574 22.411 -55.050 1.00 92.06 344 GLN A CA 1
ATOM 2869 C C . GLN A 1 344 ? 20.221 23.045 -55.417 1.00 92.06 344 GLN A C 1
ATOM 2871 O O . GLN A 1 344 ? 19.311 23.092 -54.582 1.00 92.06 344 GLN A O 1
ATOM 2876 N N . ASP A 1 345 ? 20.036 23.466 -56.669 1.00 93.62 345 ASP A N 1
ATOM 2877 C CA . ASP A 1 345 ? 18.768 24.014 -57.159 1.00 93.62 345 ASP A CA 1
ATOM 2878 C C . ASP A 1 345 ? 17.641 22.975 -57.254 1.00 93.62 345 ASP A C 1
ATOM 2880 O O . ASP A 1 345 ? 16.482 23.285 -56.945 1.00 93.62 345 ASP A O 1
ATOM 2884 N N . ILE A 1 346 ? 17.952 21.725 -57.612 1.00 93.25 346 ILE A N 1
ATOM 2885 C CA . ILE A 1 346 ? 16.991 20.611 -57.556 1.00 93.25 346 ILE A CA 1
ATOM 2886 C C . ILE A 1 346 ? 16.527 20.392 -56.108 1.00 93.25 346 ILE A C 1
ATOM 2888 O O . ILE A 1 346 ? 15.319 20.329 -55.852 1.00 93.25 346 ILE A O 1
ATOM 2892 N N . TYR A 1 347 ? 17.449 20.368 -55.140 1.00 91.31 347 TYR A N 1
ATOM 2893 C CA . TYR A 1 347 ? 17.100 20.246 -53.722 1.00 91.31 347 TYR A CA 1
ATOM 2894 C C . TYR A 1 347 ? 16.297 21.448 -53.200 1.00 91.31 347 TYR A C 1
ATOM 2896 O O . TYR A 1 347 ? 15.300 21.253 -52.498 1.00 91.31 347 TYR A O 1
ATOM 2904 N N . ARG A 1 348 ? 16.628 22.683 -53.607 1.00 93.94 348 ARG A N 1
ATOM 2905 C CA . ARG A 1 348 ? 15.830 23.887 -53.292 1.00 93.94 348 ARG A CA 1
ATOM 2906 C C . ARG A 1 348 ? 14.399 23.782 -53.835 1.00 93.94 348 ARG A C 1
ATOM 2908 O O . ARG A 1 348 ? 13.449 24.117 -53.122 1.00 93.94 348 ARG A O 1
ATOM 2915 N N . LYS A 1 349 ? 14.212 23.283 -55.064 1.00 94.88 349 LYS A N 1
ATOM 2916 C CA . LYS A 1 349 ? 12.882 23.033 -55.658 1.00 94.88 349 LYS A CA 1
ATOM 2917 C C . LYS A 1 349 ? 12.121 21.939 -54.894 1.00 94.88 349 LYS A C 1
ATOM 2919 O O . LYS A 1 349 ? 10.969 22.165 -54.516 1.00 94.88 349 LYS A O 1
ATOM 2924 N N . LYS A 1 350 ? 12.763 20.803 -54.590 1.00 94.50 350 LYS A N 1
ATOM 2925 C CA . LYS A 1 350 ? 12.174 19.684 -53.823 1.00 94.50 350 LYS A CA 1
ATOM 2926 C C . LYS A 1 350 ? 11.739 20.127 -52.419 1.00 94.50 350 LYS A C 1
ATOM 2928 O O . LYS A 1 350 ? 10.607 19.858 -52.022 1.00 94.50 350 LYS A O 1
ATOM 2933 N N . SER A 1 351 ? 12.576 20.896 -51.718 1.00 91.19 351 SER A N 1
ATOM 2934 C CA . SER A 1 351 ? 12.261 21.486 -50.409 1.00 91.19 351 SER A CA 1
ATOM 2935 C C . SER A 1 351 ? 11.027 22.401 -50.464 1.00 91.19 351 SER A C 1
ATOM 2937 O O . SER A 1 351 ? 10.070 22.198 -49.714 1.00 91.19 351 SER A O 1
ATOM 2939 N N . LYS A 1 352 ? 10.954 23.329 -51.434 1.00 95.38 352 LYS A N 1
ATOM 2940 C CA . LYS A 1 352 ? 9.771 24.195 -51.634 1.00 95.38 352 LYS A CA 1
ATOM 2941 C C . LYS A 1 352 ? 8.475 23.401 -51.874 1.00 95.38 352 LYS A C 1
ATOM 2943 O O . LYS A 1 352 ? 7.410 23.823 -51.419 1.00 95.38 352 LYS A O 1
ATOM 2948 N N . ILE A 1 353 ? 8.540 22.260 -52.567 1.00 95.00 353 ILE A N 1
ATOM 2949 C CA . ILE A 1 353 ? 7.383 21.370 -52.781 1.00 95.00 353 ILE A CA 1
ATOM 2950 C C . ILE A 1 353 ? 6.984 20.664 -51.476 1.00 95.00 353 ILE A C 1
ATOM 2952 O O . ILE A 1 353 ? 5.798 20.639 -51.139 1.00 95.00 353 ILE A O 1
ATOM 2956 N N . LEU A 1 354 ? 7.953 20.141 -50.717 1.00 90.88 354 LEU A N 1
ATOM 2957 C CA . LEU A 1 354 ? 7.706 19.482 -49.431 1.00 90.88 354 LEU A CA 1
ATOM 2958 C C . LEU A 1 354 ? 7.070 20.436 -48.411 1.00 90.88 354 LEU A C 1
ATOM 2960 O O . LEU A 1 354 ? 6.056 20.079 -47.816 1.00 90.88 354 LEU A O 1
ATOM 2964 N N . VAL A 1 355 ? 7.565 21.673 -48.291 1.00 94.25 355 VAL A N 1
ATOM 2965 C CA . VAL A 1 355 ? 6.973 22.708 -47.419 1.00 94.25 355 VAL A CA 1
ATOM 2966 C C . VAL A 1 355 ? 5.520 23.012 -47.816 1.00 94.25 355 VAL A C 1
ATOM 2968 O O . VAL A 1 355 ? 4.634 23.045 -46.959 1.00 94.25 355 VAL A O 1
ATOM 2971 N N . LYS A 1 356 ? 5.224 23.150 -49.119 1.00 95.25 356 LYS A N 1
ATOM 2972 C CA . LYS A 1 356 ? 3.841 23.326 -49.608 1.00 95.25 356 LYS A CA 1
ATOM 2973 C C . LYS A 1 356 ? 2.948 22.119 -49.281 1.00 95.25 356 LYS A C 1
ATOM 2975 O O . LYS A 1 356 ? 1.791 22.308 -48.904 1.00 95.25 356 LYS A O 1
ATOM 2980 N N . ARG A 1 357 ? 3.460 20.887 -49.400 1.00 95.00 357 ARG A N 1
ATOM 2981 C CA . ARG A 1 357 ? 2.730 19.655 -49.041 1.00 95.00 357 ARG A CA 1
ATOM 2982 C C . ARG A 1 357 ? 2.478 19.574 -47.533 1.00 95.00 357 ARG A C 1
ATOM 2984 O O . ARG A 1 357 ? 1.360 19.261 -47.134 1.00 95.00 357 ARG A O 1
ATOM 2991 N N . GLN A 1 358 ? 3.471 19.906 -46.710 1.00 92.88 358 GLN A N 1
ATOM 2992 C CA . GLN A 1 358 ? 3.357 19.929 -45.252 1.00 92.88 358 GLN A CA 1
ATOM 2993 C C . GLN A 1 358 ? 2.301 20.943 -44.793 1.00 92.88 358 GLN A C 1
ATOM 2995 O O . GLN A 1 358 ? 1.454 20.594 -43.973 1.00 92.88 358 GLN A O 1
ATOM 3000 N N . LYS A 1 359 ? 2.281 22.155 -45.372 1.00 94.69 359 LYS A N 1
ATOM 3001 C CA . LYS A 1 359 ? 1.242 23.159 -45.086 1.00 94.69 359 LYS A CA 1
ATOM 3002 C C . LYS A 1 359 ? -0.163 22.620 -45.388 1.00 94.69 359 LYS A C 1
ATOM 3004 O O . LYS A 1 359 ? -1.016 22.646 -44.507 1.00 94.69 359 LYS A O 1
ATOM 3009 N N . LYS A 1 360 ? -0.374 22.028 -46.572 1.00 95.44 360 LYS A N 1
ATOM 3010 C CA . LYS A 1 360 ? -1.659 21.398 -46.941 1.00 95.44 360 LYS A CA 1
ATOM 3011 C C . LYS A 1 360 ? -2.070 20.256 -46.000 1.00 95.44 360 LYS A C 1
ATOM 3013 O O . LYS A 1 360 ? -3.260 20.076 -45.764 1.00 95.44 360 LYS A O 1
ATOM 3018 N N . MET A 1 361 ? -1.125 19.474 -45.471 1.00 90.50 361 MET A N 1
ATOM 3019 C CA . MET A 1 361 ? -1.443 18.423 -44.492 1.00 90.50 361 MET A CA 1
ATOM 3020 C C . MET A 1 361 ? -1.814 19.006 -43.124 1.00 90.50 361 MET A C 1
ATOM 3022 O O . MET A 1 361 ? -2.800 18.560 -42.547 1.00 90.50 361 MET A O 1
ATOM 3026 N N . LYS A 1 362 ? -1.115 20.045 -42.642 1.00 92.81 362 LYS A N 1
ATOM 3027 C CA . LYS A 1 362 ? -1.501 20.767 -41.413 1.00 92.81 362 LYS A CA 1
ATOM 3028 C C . LYS A 1 362 ? -2.903 21.383 -41.528 1.00 92.81 362 LYS A C 1
ATOM 3030 O O . LYS A 1 362 ? -3.710 21.227 -40.622 1.00 92.81 362 LYS A O 1
ATOM 3035 N N . GLU A 1 363 ? -3.225 21.999 -42.666 1.00 94.75 363 GLU A N 1
ATOM 3036 C CA . GLU A 1 363 ? -4.568 22.535 -42.952 1.00 94.75 363 GLU A CA 1
ATOM 3037 C C . GLU A 1 363 ? -5.658 21.446 -42.967 1.00 94.75 363 GLU A C 1
ATOM 3039 O O . GLU A 1 363 ? -6.787 21.703 -42.552 1.00 94.75 363 GLU A O 1
ATOM 3044 N N . LYS A 1 364 ? -5.345 20.227 -43.431 1.00 94.94 364 LYS A N 1
ATOM 3045 C CA . LYS A 1 364 ? -6.270 19.083 -43.360 1.00 94.94 364 LYS A CA 1
ATOM 3046 C C . LYS A 1 364 ? -6.464 18.589 -41.927 1.00 94.94 364 LYS A C 1
ATOM 3048 O O . LYS A 1 364 ? -7.609 18.385 -41.535 1.00 94.94 364 LYS A O 1
ATOM 3053 N N . LEU A 1 365 ? -5.378 18.435 -41.166 1.00 93.69 365 LEU A N 1
ATOM 3054 C CA . LEU A 1 365 ? -5.418 17.981 -39.772 1.00 93.69 365 LEU A CA 1
ATOM 3055 C C . LEU A 1 365 ? -6.247 18.930 -38.899 1.00 93.69 365 LEU A C 1
ATOM 3057 O O . LEU A 1 365 ? -7.198 18.481 -38.265 1.00 93.69 365 LEU A O 1
ATOM 3061 N N . ALA A 1 366 ? -6.004 20.240 -38.996 1.00 93.75 366 ALA A N 1
ATOM 3062 C CA . ALA A 1 366 ? -6.776 21.248 -38.269 1.00 93.75 366 ALA A CA 1
ATOM 3063 C C . ALA A 1 366 ? -8.285 21.193 -38.596 1.00 93.75 366 ALA A C 1
ATOM 3065 O O . ALA A 1 366 ? -9.126 21.351 -37.714 1.00 93.75 366 ALA A O 1
ATOM 3066 N N . LYS A 1 367 ? -8.655 20.912 -39.857 1.00 94.50 367 LYS A N 1
ATOM 3067 C CA . LYS A 1 367 ? -10.063 20.714 -40.251 1.00 94.50 367 LYS A CA 1
ATOM 3068 C C . LYS A 1 367 ? -10.667 19.438 -39.660 1.00 94.50 367 LYS A C 1
ATOM 3070 O O . LYS A 1 367 ? -11.826 19.462 -39.252 1.00 94.50 367 LYS A O 1
ATOM 3075 N N . THR A 1 368 ? -9.917 18.336 -39.605 1.00 92.31 368 THR A N 1
ATOM 3076 C CA . THR A 1 368 ? -10.392 17.095 -38.969 1.00 92.31 368 THR A CA 1
ATOM 3077 C C . THR A 1 368 ? -10.483 17.213 -37.449 1.00 92.31 368 THR A C 1
ATOM 3079 O O . THR A 1 368 ? -11.420 16.681 -36.866 1.00 92.31 368 THR A O 1
ATOM 3082 N N . GLU A 1 369 ? -9.577 17.954 -36.811 1.00 91.94 369 GLU A N 1
ATOM 3083 C CA . GLU A 1 369 ? -9.607 18.245 -35.373 1.00 91.94 369 GLU A CA 1
ATOM 3084 C C . GLU A 1 369 ? -10.809 19.123 -35.011 1.00 91.94 369 GLU A C 1
ATOM 3086 O O . GLU A 1 369 ? -11.570 18.768 -34.115 1.00 91.94 369 GLU A O 1
ATOM 3091 N N . ALA A 1 370 ? -11.055 20.203 -35.764 1.00 92.44 370 ALA A N 1
ATOM 3092 C CA . ALA A 1 370 ? -12.234 21.051 -35.582 1.00 92.44 370 ALA A CA 1
ATOM 3093 C C . ALA A 1 370 ? -13.547 20.268 -35.762 1.00 92.44 370 ALA A C 1
ATOM 3095 O O . ALA A 1 370 ? -14.473 20.416 -34.965 1.00 92.44 370 ALA A O 1
ATOM 3096 N N . ARG A 1 371 ? -13.620 19.383 -36.768 1.00 92.94 371 ARG A N 1
ATOM 3097 C CA . ARG A 1 371 ? -14.771 18.488 -36.957 1.00 92.94 371 ARG A CA 1
ATOM 3098 C C . ARG A 1 371 ? -14.941 17.525 -35.776 1.00 92.94 371 ARG A C 1
ATOM 3100 O O . ARG A 1 371 ? -16.045 17.414 -35.254 1.00 92.94 371 ARG A O 1
ATOM 3107 N N . ARG A 1 372 ? -13.863 16.874 -35.327 1.00 91.62 372 ARG A N 1
ATOM 3108 C CA . ARG A 1 372 ? -13.895 15.948 -34.184 1.00 91.62 372 ARG A CA 1
ATOM 3109 C C . ARG A 1 372 ? -14.309 16.654 -32.891 1.00 91.62 372 ARG A C 1
ATOM 3111 O O . ARG A 1 372 ? -15.034 16.066 -32.102 1.00 91.62 372 ARG A O 1
ATOM 3118 N N . ALA A 1 373 ? -13.891 17.901 -32.676 1.00 91.44 373 ALA A N 1
ATOM 3119 C CA . ALA A 1 373 ? -14.308 18.694 -31.520 1.00 91.44 373 ALA A CA 1
ATOM 3120 C C . ALA A 1 373 ? -15.824 18.966 -31.520 1.00 91.44 373 ALA A C 1
ATOM 3122 O O . ALA A 1 373 ? -16.469 18.818 -30.484 1.00 91.44 373 ALA A O 1
ATOM 3123 N N . LEU A 1 374 ? -16.405 19.290 -32.683 1.00 91.62 374 LEU A N 1
ATOM 3124 C CA . LEU A 1 374 ? -17.856 19.450 -32.839 1.00 91.62 374 LEU A CA 1
ATOM 3125 C C . LEU A 1 374 ? -18.609 18.127 -32.627 1.00 91.62 374 LEU A C 1
ATOM 3127 O O . LEU A 1 374 ? -19.602 18.108 -31.907 1.00 91.62 374 LEU A O 1
ATOM 3131 N N . GLU A 1 375 ? -18.117 17.018 -33.191 1.00 92.50 375 GLU A N 1
ATOM 3132 C CA . GLU A 1 375 ? -18.704 15.682 -32.992 1.00 92.50 375 GLU A CA 1
ATOM 3133 C C . GLU A 1 375 ? -18.659 15.260 -31.512 1.00 92.50 375 GLU A C 1
ATOM 3135 O O . GLU A 1 375 ? -19.678 14.849 -30.965 1.00 92.50 375 GLU A O 1
ATOM 3140 N N . MET A 1 376 ? -17.527 15.455 -30.823 1.00 90.69 376 MET A N 1
ATOM 3141 C CA . MET A 1 376 ? -17.415 15.215 -29.376 1.00 90.69 376 MET A CA 1
ATOM 3142 C C . MET A 1 376 ? -18.375 16.095 -28.567 1.00 90.69 376 MET A C 1
ATOM 3144 O O . MET A 1 376 ? -19.004 15.599 -27.637 1.00 90.69 376 MET A O 1
ATOM 3148 N N . SER A 1 377 ? -18.522 17.377 -28.918 1.00 90.69 377 SER A N 1
ATOM 3149 C CA . SER A 1 377 ? -19.487 18.268 -28.260 1.00 90.69 377 SER A CA 1
ATOM 3150 C C . SER A 1 377 ? -20.933 17.803 -28.452 1.00 90.69 377 SER A C 1
ATOM 3152 O O . SER A 1 377 ? -21.727 17.939 -27.524 1.00 90.69 377 SER A O 1
ATOM 3154 N N . GLY A 1 378 ? -21.268 17.247 -29.621 1.00 91.56 378 GLY A N 1
ATOM 3155 C CA . GLY A 1 378 ? -22.563 16.613 -29.875 1.00 91.56 378 GLY A CA 1
ATOM 3156 C C . GLY A 1 378 ? -22.777 15.397 -28.975 1.00 91.56 378 GLY A C 1
ATOM 3157 O O . GLY A 1 378 ? -23.741 15.365 -28.216 1.00 91.56 378 GLY A O 1
ATOM 3158 N N . TYR A 1 379 ? -21.824 14.457 -28.962 1.00 92.75 379 TYR A N 1
ATOM 3159 C CA . TYR A 1 379 ? -21.906 13.258 -28.120 1.00 92.75 379 TYR A CA 1
ATOM 3160 C C . TYR A 1 379 ? -22.017 13.575 -26.621 1.00 92.75 379 TYR A C 1
ATOM 3162 O O . TYR A 1 379 ? -22.729 12.870 -25.909 1.00 92.75 379 TYR A O 1
ATOM 3170 N N . TYR A 1 380 ? -21.362 14.631 -26.124 1.00 92.88 380 TYR A N 1
ATOM 3171 C CA . TYR A 1 380 ? -21.514 15.052 -24.727 1.00 92.88 380 TYR A CA 1
ATOM 3172 C C . TYR A 1 380 ? -22.926 15.559 -24.405 1.00 92.88 380 TYR A C 1
ATOM 3174 O O . TYR A 1 380 ? -23.453 15.223 -23.344 1.00 92.88 380 TYR A O 1
ATOM 3182 N N . GLU A 1 381 ? -23.563 16.333 -25.291 1.00 91.06 381 GLU A N 1
ATOM 3183 C CA . GLU A 1 381 ? -24.936 16.796 -25.049 1.00 91.06 381 GLU A CA 1
ATOM 3184 C C . GLU A 1 381 ? -25.958 15.662 -25.259 1.00 91.06 381 GLU A C 1
ATOM 3186 O O . GLU A 1 381 ? -26.900 15.556 -24.476 1.00 91.06 381 GLU A O 1
ATOM 3191 N N . ASP A 1 382 ? -25.730 14.737 -26.199 1.00 92.62 382 ASP A N 1
ATOM 3192 C CA . ASP A 1 382 ? -26.545 13.522 -26.358 1.00 92.62 382 ASP A CA 1
ATOM 3193 C C . ASP A 1 382 ? -26.472 12.612 -25.121 1.00 92.62 382 ASP A C 1
ATOM 3195 O O . ASP A 1 382 ? -27.507 12.177 -24.612 1.00 92.62 382 ASP A O 1
ATOM 3199 N N . LEU A 1 383 ? -25.272 12.374 -24.573 1.00 91.00 383 LEU A N 1
ATOM 3200 C CA . LEU A 1 383 ? -25.089 11.640 -23.313 1.00 91.00 383 LEU A CA 1
ATOM 3201 C C . LEU A 1 383 ? -25.798 12.337 -22.148 1.00 91.00 383 LEU A C 1
ATOM 3203 O O . LEU A 1 383 ? -26.445 11.679 -21.337 1.00 91.00 383 LEU A O 1
ATOM 3207 N N . ARG A 1 384 ? -25.741 13.670 -22.087 1.00 90.50 384 ARG A N 1
ATOM 3208 C CA . ARG A 1 384 ? -26.435 14.472 -21.070 1.00 90.50 384 ARG A CA 1
ATOM 3209 C C . ARG A 1 384 ? -27.959 14.424 -21.218 1.00 90.50 384 ARG A C 1
ATOM 3211 O O . ARG A 1 384 ? -28.677 14.460 -20.220 1.00 90.50 384 ARG A O 1
ATOM 3218 N N . LEU A 1 385 ? -28.477 14.353 -22.444 1.00 89.94 385 LEU A N 1
ATOM 3219 C CA . LEU A 1 385 ? -29.900 14.137 -22.716 1.00 89.94 385 LEU A CA 1
ATOM 3220 C C . LEU A 1 385 ? -30.334 12.711 -22.352 1.00 89.94 385 LEU A C 1
ATOM 3222 O O . LEU A 1 385 ? -31.444 12.526 -21.850 1.00 89.94 385 LEU A O 1
ATOM 3226 N N . LEU A 1 386 ? -29.469 11.718 -22.571 1.00 89.94 386 LEU A N 1
ATOM 3227 C CA . LEU A 1 386 ? -29.711 10.329 -22.189 1.00 89.94 386 LEU A CA 1
ATOM 3228 C C . LEU A 1 386 ? -29.736 10.170 -20.663 1.00 89.94 386 LEU A C 1
ATOM 3230 O O . LEU A 1 386 ? -30.695 9.620 -20.132 1.00 89.94 386 LEU A O 1
ATOM 3234 N N . ASP A 1 387 ? -28.758 10.740 -19.958 1.00 88.88 387 ASP A N 1
ATOM 3235 C CA . ASP A 1 387 ? -28.693 10.772 -18.494 1.00 88.88 387 ASP A CA 1
ATOM 3236 C C . ASP A 1 387 ? -29.936 11.445 -17.883 1.00 88.88 387 ASP A C 1
ATOM 3238 O O . ASP A 1 387 ? -30.594 10.874 -17.013 1.00 88.88 387 ASP A O 1
ATOM 3242 N N . LYS A 1 388 ? -30.366 12.600 -18.413 1.00 87.62 388 LYS A N 1
ATOM 3243 C CA . LYS A 1 388 ? -31.642 13.230 -18.018 1.00 87.62 388 LYS A CA 1
ATOM 3244 C C . LYS A 1 388 ? -32.844 12.294 -18.198 1.00 87.62 388 LYS A C 1
ATOM 3246 O O . LYS A 1 388 ? -33.716 12.277 -17.333 1.00 87.62 388 LYS A O 1
ATOM 3251 N N . LYS A 1 389 ? -32.912 11.521 -19.289 1.00 85.44 389 LYS A N 1
ATOM 3252 C CA . LYS A 1 389 ? -33.993 10.542 -19.514 1.00 85.44 389 LYS A CA 1
ATOM 3253 C C . LYS A 1 389 ? -33.919 9.383 -18.520 1.00 85.44 389 LYS A C 1
ATOM 3255 O O . LYS A 1 389 ? -34.936 9.069 -17.910 1.00 85.44 389 LYS A O 1
ATOM 3260 N N . CYS A 1 390 ? -32.744 8.795 -18.302 1.00 84.38 390 CYS A N 1
ATOM 3261 C CA . CYS A 1 390 ? -32.547 7.732 -17.313 1.00 84.38 390 CYS A CA 1
ATOM 3262 C C . CYS A 1 390 ? -32.955 8.189 -15.902 1.00 84.38 390 CYS A C 1
ATOM 3264 O O . CYS A 1 390 ? -33.710 7.494 -15.230 1.00 84.38 390 CYS A O 1
ATOM 3266 N N . ASN A 1 391 ? -32.554 9.398 -15.499 1.00 81.44 391 ASN A N 1
ATOM 3267 C CA . ASN A 1 391 ? -32.916 9.997 -14.210 1.00 81.44 391 ASN A CA 1
ATOM 3268 C C . ASN A 1 391 ? -34.412 10.343 -14.070 1.00 81.44 391 ASN A C 1
ATOM 3270 O O . ASN A 1 391 ? -34.898 10.464 -12.946 1.00 81.44 391 ASN A O 1
ATOM 3274 N N . LEU A 1 392 ? -35.149 10.505 -15.176 1.00 79.12 392 LEU A N 1
ATOM 3275 C CA . LEU A 1 392 ? -36.613 10.620 -15.160 1.00 79.12 392 LEU A CA 1
ATOM 3276 C C . LEU A 1 392 ? -37.273 9.243 -14.994 1.00 79.12 392 LEU A C 1
ATOM 3278 O O . LEU A 1 392 ? -38.163 9.102 -14.162 1.00 79.12 392 LEU A O 1
ATOM 3282 N N . PHE A 1 393 ? -36.796 8.222 -15.714 1.00 74.00 393 PHE A N 1
ATOM 3283 C CA . PHE A 1 393 ? -37.290 6.845 -15.581 1.00 74.00 393 PHE A CA 1
ATOM 3284 C C . PHE A 1 393 ? -36.959 6.194 -14.228 1.00 74.00 393 PHE A C 1
ATOM 3286 O O . PHE A 1 393 ? -37.656 5.276 -13.829 1.00 74.00 393 PHE A O 1
ATOM 3293 N N . HIS A 1 394 ? -35.940 6.669 -13.507 1.00 69.12 394 HIS A N 1
ATOM 3294 C CA . HIS A 1 394 ? -35.640 6.245 -12.129 1.00 69.12 394 HIS A CA 1
ATOM 3295 C C . HIS A 1 394 ? -36.480 6.965 -11.051 1.00 69.12 394 HIS A C 1
ATOM 3297 O O . HIS A 1 394 ? -36.285 6.722 -9.862 1.00 69.12 394 HIS A O 1
ATOM 3303 N N . LYS A 1 395 ? -37.365 7.893 -11.444 1.00 60.28 395 LYS A N 1
ATOM 3304 C CA . LYS A 1 395 ? -38.222 8.692 -10.543 1.00 60.28 395 LYS A CA 1
ATOM 3305 C C . LYS A 1 395 ? -39.725 8.494 -10.786 1.00 60.28 395 LYS A C 1
ATOM 3307 O O . LYS A 1 395 ? -40.525 9.224 -10.203 1.00 60.28 395 LYS A O 1
ATOM 3312 N N . SER A 1 396 ? -40.096 7.557 -11.658 1.00 48.56 396 SER A N 1
ATOM 3313 C CA . SER A 1 396 ? -41.460 7.037 -11.848 1.00 48.56 396 SER A CA 1
ATOM 3314 C C . SER A 1 396 ? -41.496 5.568 -11.449 1.00 48.56 396 SER A C 1
ATOM 3316 O O . SER A 1 396 ? -42.566 5.146 -10.971 1.00 48.56 396 SER A O 1
#